Protein AF-A0A8C3LBH6-F1 (afdb_monomer)

Foldseek 3Di:
DQDDDCPDPLNLLQLQVLLLVLVVVVQKDWDWFWFFADLLQLKGDWPLQWDKDWDQWWDFDDAPPDPGTFTFQKKWWFWWAWPPDPPDTFIAIDRQLLLLLQFQEKEFEQPDPVCVVPAATATPPRHHYDYDDNPDPHGIYTQRLFWDPVSVVVCVVVVTDHDDQADSNQFGDPPSDPVRGRPHRRVSRVVSLVVRVVVVGTDDMDGHIDIFTARNPRRHTTTTGGDGFMWGACLVLLVVLLVCPVVLQAAEPPPVCNVVSNVCSNDDGITGWWILDPDANFQQKKFKFFAAPPDDGDGPVDIAHDSDPVRRLVVSCVVVVHPSNRIDIDGHSIHTDPLSSLLCCLQSSQRPVPPDPSNVPCPLHAEAEDAPSCCVSHQSSNQSSCCVVPVDGSYRYYYHFAAEDEQVRHGDDVVVVRDDDVVCLVVPPDDPDDDGDDDDDTPYHGYDDPVVSVVVVVLLVLLVVLLVLLDVLCDDPHDADDLLQQAADDPLLLQLLLLLLVLLVQLVVCVVVVNNVSNVVSLSCSSPPRRRPPSVVVCVVQSPDPDRDSSSSNSSLSSSLLSLLSCCVPCVVSSFVSNVVRDDDPPDDPTSVPDDRDHSVSSVSNNDDPDDDPDCSVVVPPDDDDDDDDDDDDDDDDDDDDDD

Radius of gyration: 35.05 Å; Cα contacts (8 Å, |Δi|>4): 1043; chains: 1; bounding box: 96×55×104 Å

Sequence (644 aa):
SRCAFTMDPGFSRAVTEAFVRLHRAGLVRRDRRLVNWSCALRSAVSDVEVEPRPLSGPTELRVPGCPHAVTFGVLVTFAYPVEGDDGLELPVATTRPETMLGDVAVAVHPMDPRYQVWGGRSLWGGRSLWGGCGSFLGGAVKVTPGHSHPDLALARAHGLPLLSVIGDDGTMCPPGGGWLQGVHRFVARDKVVTALSQRGLYRGTQDHAMTLPMCSRSGDVIEYLLKDQWFLQCQEMAQRAREAVVSGRLQLVPKFHEKNWKTWMDNVGDWCLSRQLWWGHRVPAYKVGVSPPGSDPPDTGLWVVARSEDEARDEAARLCRAPPRDIELQQDPDVLDTWFSSALFPFAALGWPEETPDLRRFYPTTLLETGSDLLFFWVARMVMLGQELTGHLPFSQVLLHSLVRDAAGRKMSKSLGNVVDPRDVISGASLQVGPTITNVALGDDIRLDVGAVLNQRHFCNKVWNAVKFVLASIGPHFIPRPPEETSPRSPMDRWVLSRLARAVGEFGRRMEALEVHGATAAAQHFWLRSFCDVYLEAIKPSLRRPDPDPATLQTLLSCAELGLRLLAPLSPFLAEELWHRLPRAPPAPPTLCLAPFPSAAMLVGATRGPVGLSGAVLAVSCLSFPTFSRPIGSARKWRRRWKP

Secondary structure (DSSP, 8-state):
-----TTSHHHHHHHHHHHHHHHHTT-EEEEEEEEEEETTTTEEE-GGGEEEEEESS-EEE--TT-SS-EEESEEEEEEEEBTT-TT-EEEEEES-GGGGGG--EEEE-TT-TTTGGGTT-EETTTEEEEE--TTSSSSEEEE-TTT-HHHHHHHHHHT------B-TTSBB-TTS-GGGTT-BHHHHHHHHHHHHHHTT-EEEEEE--EEEEEETTT-PBPEEEEEEEEEE--HHHHHHHHHHHHTTSSEEESTTHHHHHHHHHHH---EE-EE--SSSPBPSEEEEEE--TTSPPPEEEEEEE-SSHHHHHHHHHHHHTS-GGGEEEEE-S-EE-HHHHHHTHHHHTTTTTS--HHHHHH-SEEEEEEEGGGIIIIIHHHHHHHHHHHSS-SEEEEEEEPPEE-TTSPBP-TTTT-PPPHHHHHHT-------------BTB-EE--HHHHHHHHHHHHHHHHHHHHHHHHH-TT-----GGG----SHHHHHHHHHHHHHHHHHHHHHHTT-HHHHHHHHHHIIIIIIIIIIIHHHHHHHTSSS--HHHHHHHHHHHHHHHHHHTTTSHHHHHHHHHHS--PSSPPSSGGGSPPP-HHHHHHTT--SS--TTSTTGGGG--------PPPP----------

Solvent-accessible surface area (backbone atoms only — not comparable to full-atom values): 36381 Å² total; per-residue (Å²): 141,81,85,76,54,76,78,36,74,65,29,41,50,23,47,40,51,52,53,42,52,37,33,75,71,67,36,39,44,78,47,77,40,74,38,46,24,34,33,84,73,46,24,55,53,52,77,88,48,46,42,80,44,80,33,88,27,74,42,79,39,78,37,71,94,50,96,56,69,43,80,40,24,44,34,39,30,32,45,43,46,38,62,95,42,96,88,47,65,49,63,30,60,38,76,55,66,47,50,57,55,25,43,53,30,36,43,25,32,56,84,39,78,90,55,62,89,47,68,80,42,44,28,65,89,79,18,43,41,42,67,64,49,85,85,61,85,84,57,42,37,76,27,27,28,22,59,35,72,70,31,30,53,52,24,65,77,69,73,48,75,79,38,47,28,64,43,64,71,36,20,24,29,77,77,36,49,82,94,40,53,72,34,44,43,73,62,35,27,58,51,45,53,51,54,30,48,76,68,70,30,50,72,52,71,42,79,28,64,43,69,46,49,26,30,72,85,75,59,26,67,52,39,42,39,69,39,79,42,38,30,34,64,34,53,72,40,27,49,54,47,41,49,32,42,76,73,58,61,28,40,55,38,60,65,75,51,52,60,59,50,44,58,47,38,77,65,53,60,66,42,69,37,46,24,60,46,92,78,58,55,61,43,53,33,26,40,40,22,59,32,62,84,94,52,89,48,55,78,69,84,46,74,37,69,30,89,43,69,67,58,29,36,55,52,47,16,64,75,69,74,44,60,55,78,27,51,42,75,46,62,46,83,35,10,36,36,68,53,62,53,60,20,42,42,76,44,26,72,36,40,27,82,51,90,33,73,54,28,71,72,53,49,62,37,62,71,45,78,46,51,57,84,40,46,71,64,38,53,48,41,21,37,27,48,25,34,71,78,70,73,37,58,42,40,40,31,35,42,46,40,67,52,66,18,30,72,88,67,44,79,50,34,79,90,76,67,53,60,78,61,70,63,44,67,73,76,62,61,87,77,90,74,83,90,89,72,84,90,74,63,95,91,48,64,41,54,61,44,69,66,62,54,52,50,52,51,52,50,53,52,50,54,53,52,50,52,53,50,47,55,68,69,53,48,93,84,58,82,52,66,53,61,59,74,33,60,53,77,48,73,68,46,47,48,49,52,52,49,46,30,50,25,42,46,48,22,50,55,22,50,77,68,68,35,58,68,57,18,50,51,29,48,50,45,35,53,48,59,45,42,51,68,40,45,53,60,67,46,46,70,56,62,72,41,98,78,48,60,65,41,56,46,47,41,51,49,33,52,51,52,49,50,30,51,65,35,28,91,79,41,45,70,65,23,41,59,56,52,72,71,49,83,72,32,84,90,63,65,97,45,65,92,70,45,81,72,67,49,40,67,53,48,50,58,24,69,60,63,102,65,93,66,98,68,54,88,75,62,70,80,73,74,84,74,83,84,84,87,74,91,80,78,87,88,86,85,90,82,88,85,85,80,136

Mean predicted aligned error: 10.39 Å

Structure (mmCIF, N/CA/C/O backbone):
data_AF-A0A8C3LBH6-F1
#
_entry.id   AF-A0A8C3LBH6-F1
#
loop_
_atom_site.group_PDB
_atom_site.id
_atom_site.type_symbol
_atom_site.label_atom_id
_atom_site.label_alt_id
_atom_site.label_comp_id
_atom_site.label_asym_id
_atom_site.label_entity_id
_atom_site.label_seq_id
_atom_site.pdbx_PDB_ins_code
_atom_site.Cartn_x
_atom_site.Cartn_y
_atom_site.Cartn_z
_atom_site.occupancy
_atom_site.B_iso_or_equiv
_atom_site.auth_seq_id
_atom_site.auth_comp_id
_atom_site.auth_asym_id
_atom_site.auth_atom_id
_atom_site.pdbx_PDB_model_num
ATOM 1 N N . SER A 1 1 ? -1.683 12.209 -20.463 1.00 83.25 1 SER A N 1
ATOM 2 C CA . SER A 1 1 ? -3.129 12.316 -20.754 1.00 83.25 1 SER A CA 1
ATOM 3 C C . SER A 1 1 ? -4.005 11.495 -19.811 1.00 83.25 1 SER A C 1
ATOM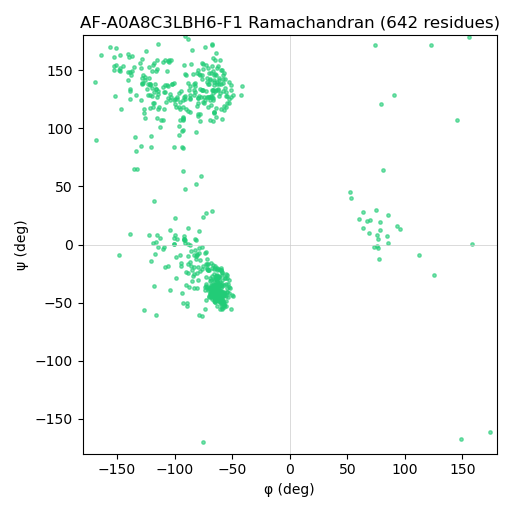 5 O O . SER A 1 1 ? -5.162 11.851 -19.681 1.00 83.25 1 SER A O 1
ATOM 7 N N . ARG A 1 2 ? -3.501 10.434 -19.153 1.00 88.25 2 ARG A N 1
ATOM 8 C CA . ARG A 1 2 ? -4.292 9.533 -18.285 1.00 88.25 2 ARG A CA 1
ATOM 9 C C . ARG A 1 2 ? -3.823 9.528 -16.823 1.00 88.25 2 ARG A C 1
ATOM 11 O O . ARG A 1 2 ? -3.730 8.478 -16.202 1.00 88.25 2 ARG A O 1
ATOM 18 N N . CYS A 1 3 ? -3.416 10.690 -16.312 1.00 92.38 3 CYS A N 1
ATOM 19 C CA . CYS A 1 3 ? -3.142 10.808 -14.880 1.00 92.38 3 CYS A CA 1
ATOM 20 C C . CYS A 1 3 ? -4.461 10.581 -14.138 1.00 92.38 3 CYS A C 1
ATOM 22 O O . CYS A 1 3 ? -5.468 11.155 -14.547 1.00 92.38 3 CYS A O 1
ATOM 24 N N . ALA A 1 4 ? -4.447 9.744 -13.107 1.00 92.44 4 ALA A N 1
ATOM 25 C CA . ALA A 1 4 ? -5.621 9.443 -12.307 1.00 92.44 4 ALA A CA 1
ATOM 26 C C . ALA A 1 4 ? -5.347 9.816 -10.855 1.00 92.44 4 ALA A C 1
ATOM 28 O O . ALA A 1 4 ? -4.281 9.512 -10.312 1.00 92.44 4 ALA A O 1
ATOM 29 N N . PHE A 1 5 ? -6.330 10.441 -10.229 1.00 96.06 5 PHE A N 1
ATOM 30 C CA . PHE A 1 5 ? -6.351 10.715 -8.809 1.00 96.06 5 PHE A CA 1
ATOM 31 C C . PHE A 1 5 ? -7.531 9.972 -8.176 1.00 96.06 5 PHE A C 1
ATOM 33 O O . PHE A 1 5 ? -8.625 9.903 -8.731 1.00 96.06 5 PHE A O 1
ATOM 40 N N . THR A 1 6 ? -7.312 9.368 -7.007 1.00 95.31 6 THR A N 1
ATOM 41 C CA . THR A 1 6 ? -8.292 8.462 -6.386 1.00 95.31 6 THR A CA 1
ATOM 42 C C . THR A 1 6 ? -9.608 9.148 -6.026 1.00 95.31 6 THR A C 1
ATOM 44 O O . THR A 1 6 ? -10.619 8.466 -5.886 1.00 95.31 6 THR A O 1
ATOM 47 N N . MET A 1 7 ? -9.631 10.478 -5.901 1.00 95.38 7 MET A N 1
ATOM 48 C CA . MET A 1 7 ? -10.856 11.251 -5.667 1.00 95.38 7 MET A CA 1
ATOM 49 C C . MET A 1 7 ? -11.362 11.991 -6.911 1.00 95.38 7 MET A C 1
ATOM 51 O O . MET A 1 7 ? -12.262 12.821 -6.800 1.00 95.38 7 MET A O 1
ATOM 55 N N . ASP A 1 8 ? -10.847 11.682 -8.105 1.00 95.19 8 ASP A N 1
ATOM 56 C CA . ASP A 1 8 ? -11.474 12.144 -9.344 1.00 95.19 8 ASP A CA 1
ATOM 57 C C . ASP A 1 8 ? -12.926 11.634 -9.414 1.00 95.19 8 ASP A C 1
ATOM 59 O O . ASP A 1 8 ? -13.220 10.550 -8.896 1.00 95.19 8 ASP A O 1
ATOM 63 N N . PRO A 1 9 ? -13.855 12.353 -10.074 1.00 94.94 9 PRO A N 1
ATOM 64 C CA . PRO A 1 9 ? -15.262 11.954 -10.117 1.00 94.94 9 PRO A CA 1
ATOM 65 C C . PRO A 1 9 ? -15.486 10.527 -10.632 1.00 94.94 9 PRO A C 1
ATOM 67 O O . PRO A 1 9 ? -16.301 9.798 -10.074 1.00 94.94 9 PRO A O 1
ATOM 70 N N . GLY A 1 10 ? -14.744 10.107 -11.664 1.00 93.88 10 GLY A N 1
ATOM 71 C CA . GLY A 1 10 ? -14.813 8.737 -12.188 1.00 93.88 10 GLY A CA 1
ATOM 72 C C . GLY A 1 10 ? -14.334 7.693 -11.180 1.00 93.88 10 GLY A C 1
ATOM 73 O O . GLY A 1 10 ? -15.040 6.730 -10.898 1.00 93.88 10 GLY A O 1
ATOM 74 N N . PHE A 1 11 ? -13.184 7.934 -10.552 1.00 96.94 11 PHE A N 1
ATOM 75 C CA . PHE A 1 11 ? -12.633 7.022 -9.554 1.00 96.94 11 PHE A CA 1
ATOM 76 C C . PHE A 1 11 ? -13.520 6.950 -8.298 1.00 96.94 11 PHE A C 1
ATOM 78 O O . PHE A 1 11 ? -13.748 5.877 -7.747 1.00 96.94 11 PHE A O 1
ATOM 85 N N . SER A 1 12 ? -14.101 8.070 -7.867 1.00 97.44 12 SER A N 1
ATOM 86 C CA . SER A 1 12 ? -15.012 8.114 -6.715 1.00 97.44 12 SER A CA 1
ATOM 87 C C . SER A 1 12 ? -16.307 7.328 -6.956 1.00 97.44 12 SER A C 1
ATOM 89 O O . SER A 1 12 ? -16.809 6.670 -6.039 1.00 97.44 12 SER A O 1
ATOM 91 N N . ARG A 1 13 ? -16.824 7.324 -8.196 1.00 97.31 13 ARG A N 1
ATOM 92 C CA . ARG A 1 13 ? -17.930 6.433 -8.586 1.00 97.31 13 ARG A CA 1
ATOM 93 C C . ARG A 1 13 ? -17.525 4.968 -8.490 1.00 97.31 13 ARG A C 1
ATOM 95 O O . ARG A 1 13 ? -18.302 4.173 -7.975 1.00 97.31 13 ARG A O 1
ATOM 102 N N . ALA A 1 14 ? -16.305 4.626 -8.898 1.00 98.25 14 ALA A N 1
ATOM 103 C CA . ALA A 1 14 ? -15.775 3.276 -8.748 1.00 98.25 14 ALA A CA 1
ATOM 104 C C . ALA A 1 14 ? -15.714 2.826 -7.285 1.00 98.25 14 ALA A C 1
ATOM 106 O O . ALA A 1 14 ? -16.171 1.737 -6.949 1.00 98.25 14 ALA A O 1
ATOM 107 N N . VAL A 1 15 ? -15.226 3.685 -6.391 1.00 98.62 15 VAL A N 1
ATOM 108 C CA . VAL A 1 15 ? -15.192 3.396 -4.948 1.00 98.62 15 VAL A CA 1
ATOM 109 C C . VAL A 1 15 ? -16.599 3.159 -4.395 1.00 98.62 15 VAL A C 1
ATOM 111 O O . VAL A 1 15 ? -16.824 2.187 -3.671 1.00 98.62 15 VAL A O 1
ATOM 114 N N . THR A 1 16 ? -17.552 4.009 -4.780 1.00 98.56 16 THR A N 1
ATOM 115 C CA . THR A 1 16 ? -18.962 3.877 -4.388 1.00 98.56 16 THR A CA 1
ATO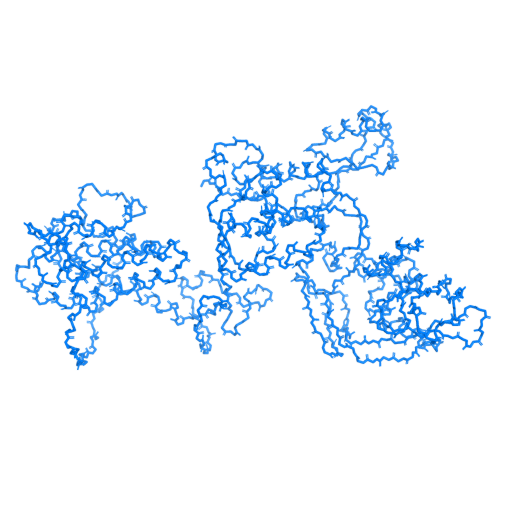M 116 C C . THR A 1 16 ? -19.557 2.563 -4.895 1.00 98.56 16 THR A C 1
ATOM 118 O O . THR A 1 16 ? -20.148 1.810 -4.122 1.00 98.56 16 THR A O 1
ATOM 121 N N . GLU A 1 17 ? -19.347 2.242 -6.174 1.00 98.56 17 GLU A N 1
ATOM 122 C CA . GLU A 1 17 ? -19.828 1.004 -6.788 1.00 98.56 17 GLU A CA 1
ATOM 123 C C . GLU A 1 17 ? -19.251 -0.234 -6.102 1.00 98.56 17 GLU A C 1
ATOM 125 O O . GLU A 1 17 ? -19.989 -1.173 -5.804 1.00 98.56 17 GLU A O 1
ATOM 130 N N . ALA A 1 18 ? -17.945 -0.236 -5.824 1.00 98.75 18 ALA A N 1
ATOM 131 C CA . ALA A 1 18 ? -17.278 -1.329 -5.132 1.00 98.75 18 ALA A CA 1
ATOM 132 C C . ALA A 1 18 ? -17.906 -1.573 -3.758 1.00 98.75 18 ALA A C 1
ATOM 134 O O . ALA A 1 18 ? -18.276 -2.704 -3.448 1.00 98.75 18 ALA A O 1
ATOM 135 N N . PHE A 1 19 ? -18.088 -0.519 -2.960 1.00 98.81 19 PHE A N 1
ATOM 136 C CA . PHE A 1 19 ? -18.695 -0.642 -1.637 1.00 98.81 19 PHE A CA 1
ATOM 137 C C . PHE A 1 19 ? -20.126 -1.194 -1.716 1.00 98.81 19 PHE A C 1
ATOM 139 O O . PHE A 1 19 ? -20.466 -2.136 -1.001 1.00 98.81 19 PHE A O 1
ATOM 146 N N . VAL A 1 20 ? -20.950 -0.665 -2.629 1.00 98.69 20 VAL A N 1
ATOM 147 C CA . VAL A 1 20 ? -22.338 -1.114 -2.823 1.00 98.69 20 VAL A CA 1
ATOM 148 C C . VAL A 1 20 ? -22.397 -2.581 -3.262 1.00 98.69 20 VAL A C 1
ATOM 150 O O . VAL A 1 20 ? -23.199 -3.344 -2.721 1.00 98.69 20 VAL A O 1
ATOM 153 N N . ARG A 1 21 ? -21.554 -3.009 -4.212 1.00 98.50 21 ARG A N 1
ATOM 154 C CA . ARG A 1 21 ? -21.503 -4.412 -4.665 1.00 98.50 21 ARG A CA 1
ATOM 155 C C . ARG A 1 21 ? -21.085 -5.356 -3.547 1.00 98.50 21 ARG A C 1
ATOM 157 O O . ARG A 1 21 ? -21.757 -6.360 -3.330 1.00 98.50 21 ARG A O 1
ATOM 164 N N . LEU A 1 22 ? -20.028 -5.014 -2.813 1.00 98.75 22 LEU A N 1
ATOM 165 C CA . LEU A 1 22 ? -19.533 -5.838 -1.710 1.00 98.75 22 LEU A CA 1
ATOM 166 C C . LEU A 1 22 ? -20.555 -5.930 -0.568 1.00 98.75 22 LEU A C 1
ATOM 168 O O . LEU A 1 22 ? -20.720 -6.996 0.020 1.00 98.75 22 LEU A O 1
ATOM 172 N N . HIS A 1 23 ? -21.286 -4.849 -0.279 1.00 98.44 23 HIS A N 1
ATOM 173 C CA . HIS A 1 23 ? -22.379 -4.872 0.695 1.00 98.44 23 HIS A CA 1
ATOM 174 C C . HIS A 1 23 ? -23.531 -5.776 0.237 1.00 98.44 23 HIS A C 1
ATOM 176 O O . HIS A 1 23 ? -24.000 -6.615 0.999 1.00 98.44 23 HIS A O 1
ATOM 182 N N . ARG A 1 24 ? -23.958 -5.667 -1.028 1.00 97.44 24 ARG A N 1
ATOM 183 C CA . ARG A 1 24 ? -25.011 -6.531 -1.597 1.00 97.44 24 ARG A CA 1
ATOM 184 C C . ARG A 1 24 ? -24.619 -8.009 -1.632 1.00 97.44 24 ARG A C 1
ATOM 186 O O . ARG A 1 24 ? -25.491 -8.859 -1.502 1.00 97.44 24 ARG A O 1
ATOM 193 N N . ALA A 1 25 ? -23.329 -8.305 -1.771 1.00 97.44 25 ALA A N 1
ATOM 194 C CA . ALA A 1 25 ? -22.784 -9.657 -1.669 1.00 97.44 25 ALA A CA 1
ATOM 195 C C . ALA A 1 25 ? -22.669 -10.170 -0.216 1.00 97.44 25 ALA A C 1
ATOM 197 O O . ALA A 1 25 ? -22.246 -11.301 -0.003 1.00 97.44 25 ALA A O 1
ATOM 198 N N . GLY A 1 26 ? -23.014 -9.355 0.790 1.00 97.31 26 GLY A N 1
ATOM 199 C CA . GLY A 1 26 ? -22.895 -9.704 2.210 1.00 97.31 26 GLY A CA 1
ATOM 200 C C . GLY A 1 26 ? -21.464 -9.661 2.759 1.00 97.31 26 GLY A C 1
ATOM 201 O O . GLY A 1 26 ? -21.240 -10.063 3.897 1.00 97.31 26 GLY A O 1
ATOM 202 N N . LEU A 1 27 ? -20.496 -9.169 1.977 1.00 98.06 27 LEU A N 1
ATOM 203 C CA . LEU A 1 27 ? -19.081 -9.115 2.359 1.00 98.06 27 LEU A CA 1
ATOM 204 C C . LEU A 1 27 ? -18.742 -7.869 3.177 1.00 98.06 27 LEU A C 1
ATOM 206 O O . LEU A 1 27 ? -17.849 -7.920 4.022 1.00 98.06 27 LEU A O 1
ATOM 210 N N . VAL A 1 28 ? -19.435 -6.753 2.933 1.00 98.38 28 VAL A N 1
ATOM 211 C CA . VAL A 1 28 ? -19.329 -5.538 3.752 1.00 98.38 28 VAL A CA 1
ATOM 212 C C . VAL A 1 28 ? -20.494 -5.481 4.726 1.00 98.38 28 VAL A C 1
ATOM 214 O O . VAL A 1 28 ? -21.649 -5.515 4.312 1.00 98.38 28 VAL A O 1
ATOM 217 N N . ARG A 1 29 ? -20.188 -5.351 6.018 1.00 96.31 29 ARG A N 1
ATOM 218 C CA . ARG A 1 29 ? -21.182 -5.274 7.097 1.00 96.31 29 ARG A CA 1
ATOM 219 C C . ARG A 1 29 ? -20.812 -4.224 8.133 1.00 96.31 29 ARG A C 1
ATOM 221 O O . ARG A 1 29 ? -19.631 -4.008 8.405 1.00 96.31 29 ARG A O 1
ATOM 228 N N . ARG A 1 30 ? -21.827 -3.616 8.743 1.00 95.38 30 ARG A N 1
ATOM 229 C CA . ARG A 1 30 ? -21.663 -2.778 9.933 1.00 95.38 30 ARG A CA 1
ATOM 230 C C . ARG A 1 30 ? -21.720 -3.671 11.169 1.00 95.38 30 ARG A C 1
ATOM 232 O O . ARG A 1 30 ? -22.666 -4.436 11.321 1.00 95.38 30 ARG A O 1
ATOM 239 N N . ASP A 1 31 ? -20.710 -3.600 12.024 1.00 92.56 31 ASP A N 1
ATOM 240 C CA . ASP A 1 31 ? -20.650 -4.389 13.257 1.00 92.56 31 ASP A CA 1
ATOM 241 C C . ASP A 1 31 ? -19.977 -3.580 14.369 1.00 92.56 31 ASP A C 1
ATOM 243 O O . ASP A 1 31 ? -19.154 -2.698 14.110 1.00 92.56 31 ASP A O 1
ATOM 247 N N . ARG A 1 32 ? -20.313 -3.896 15.618 1.00 91.81 32 ARG A N 1
ATOM 248 C CA . ARG A 1 32 ? -19.709 -3.289 16.798 1.00 91.81 32 ARG A CA 1
ATOM 249 C C . ARG A 1 32 ? -18.536 -4.145 17.244 1.00 91.81 32 ARG A C 1
ATOM 251 O O . ARG A 1 32 ? -18.742 -5.234 17.775 1.00 91.81 32 ARG A O 1
ATOM 258 N N . ARG A 1 33 ? -17.295 -3.702 17.043 1.00 91.25 33 ARG A N 1
ATOM 259 C CA . ARG A 1 33 ? -16.084 -4.490 17.360 1.00 91.25 33 ARG A CA 1
ATOM 260 C C . ARG A 1 33 ? -15.017 -3.649 18.032 1.00 91.25 33 ARG A C 1
ATOM 262 O O . ARG A 1 33 ? -15.054 -2.425 17.962 1.00 91.25 33 ARG A O 1
ATOM 269 N N . LEU A 1 34 ? -14.067 -4.319 18.683 1.00 93.12 34 LEU A N 1
ATOM 270 C CA . LEU A 1 34 ? -12.822 -3.662 19.056 1.00 93.12 34 LEU A CA 1
ATOM 271 C C . LEU A 1 34 ? -12.052 -3.329 17.786 1.00 93.12 34 LEU A C 1
ATOM 273 O O . LEU A 1 34 ? -11.819 -4.204 16.950 1.00 93.12 34 LEU A O 1
ATOM 277 N N . VAL A 1 35 ? -11.690 -2.061 17.661 1.00 94.44 35 VAL A N 1
ATOM 278 C CA . VAL A 1 35 ? -10.819 -1.561 16.603 1.00 94.44 35 VAL A CA 1
ATOM 279 C C . VAL A 1 35 ? -9.526 -1.054 17.210 1.00 94.44 35 VAL A C 1
ATOM 281 O O . VAL A 1 35 ? -9.521 -0.559 18.339 1.00 94.44 35 VAL A O 1
ATOM 284 N N . ASN A 1 36 ? -8.445 -1.126 16.436 1.00 94.88 36 ASN A N 1
ATOM 285 C CA . ASN A 1 36 ? -7.234 -0.386 16.755 1.00 94.88 36 ASN A CA 1
ATOM 286 C C . ASN A 1 36 ? -7.556 1.100 16.631 1.00 94.88 36 ASN A C 1
ATOM 288 O O . ASN A 1 36 ? -7.852 1.588 15.542 1.00 94.88 36 ASN A O 1
ATOM 292 N N . TRP A 1 37 ? -7.518 1.817 17.740 1.00 96.38 37 TRP A N 1
ATOM 293 C CA . TRP A 1 37 ? -7.855 3.225 17.814 1.00 96.38 37 TRP A CA 1
ATOM 294 C C . TRP A 1 37 ? -6.624 4.040 18.190 1.00 96.38 37 TRP A C 1
ATOM 296 O O . TRP A 1 37 ? -5.972 3.777 19.201 1.00 96.38 37 TRP A O 1
ATOM 306 N N . SER A 1 38 ? -6.307 5.062 17.396 1.00 96.19 38 SER A N 1
ATOM 307 C CA . SER A 1 38 ? -5.331 6.068 17.811 1.00 96.19 38 SER A CA 1
ATOM 308 C C . SER A 1 38 ? -6.068 7.228 18.468 1.00 96.19 38 SER A C 1
ATOM 310 O O . SER A 1 38 ? -6.734 7.998 17.780 1.00 96.19 38 SER A O 1
ATOM 312 N N . CYS A 1 39 ? -5.914 7.384 19.785 1.00 95.62 39 CYS A N 1
ATOM 313 C CA . CYS A 1 39 ? -6.512 8.490 20.538 1.00 95.62 39 CYS A CA 1
ATOM 314 C C . CYS A 1 39 ? -5.984 9.850 20.062 1.00 95.62 39 CYS A C 1
ATOM 316 O O . CYS A 1 39 ? -6.743 10.810 19.958 1.00 95.62 39 CYS A O 1
ATOM 318 N N . ALA A 1 40 ? -4.701 9.913 19.689 1.00 94.50 40 ALA A N 1
ATOM 319 C CA . ALA A 1 40 ? -4.097 11.109 19.105 1.00 94.50 40 ALA A CA 1
ATOM 320 C C . ALA A 1 40 ? -4.729 11.528 17.762 1.00 94.50 40 ALA A C 1
ATOM 322 O O . ALA A 1 40 ? -4.892 12.719 17.508 1.00 94.50 40 ALA A O 1
ATOM 323 N N . LEU A 1 41 ? -5.080 10.565 16.899 1.00 93.56 41 LEU A N 1
ATOM 324 C CA . LEU A 1 41 ? -5.734 10.842 15.610 1.00 93.56 41 LEU A CA 1
ATOM 325 C C . LEU A 1 41 ? -7.262 10.894 15.709 1.00 93.56 41 LEU A C 1
ATOM 327 O O . LEU A 1 41 ? -7.903 11.384 14.786 1.00 93.56 41 LEU A O 1
ATOM 331 N N . ARG A 1 42 ? -7.831 10.362 16.798 1.00 95.12 42 ARG A N 1
ATOM 332 C CA . ARG A 1 42 ? -9.267 10.122 16.992 1.00 95.12 42 ARG A CA 1
ATOM 333 C C . ARG A 1 42 ? -9.888 9.328 15.842 1.00 95.12 42 ARG A C 1
ATOM 335 O O . ARG A 1 42 ? -10.950 9.682 15.346 1.00 95.12 42 ARG A O 1
ATOM 342 N N . SER A 1 43 ? -9.205 8.268 15.412 1.00 95.38 43 SER A N 1
ATOM 343 C CA . SER A 1 43 ? -9.661 7.410 14.317 1.00 95.38 43 SER A CA 1
ATOM 344 C C . SER A 1 43 ? -9.222 5.965 14.512 1.00 95.38 43 SER A C 1
ATOM 346 O O . SER A 1 43 ? -8.140 5.690 15.048 1.00 95.38 43 SER A O 1
ATOM 348 N N . ALA A 1 44 ? -10.034 5.050 13.983 1.00 94.00 44 ALA A N 1
ATOM 349 C CA . ALA A 1 44 ? -9.622 3.681 13.723 1.00 94.00 44 ALA A CA 1
ATOM 350 C C . ALA A 1 44 ? -8.411 3.647 12.771 1.00 94.00 44 ALA A C 1
ATOM 352 O O . ALA A 1 44 ? -8.293 4.483 11.868 1.00 94.00 44 ALA A O 1
ATOM 353 N N . VAL A 1 45 ? -7.529 2.669 12.969 1.00 91.44 45 VAL A N 1
ATOM 354 C CA . VAL A 1 45 ? -6.384 2.356 12.104 1.00 91.44 45 VAL A CA 1
ATOM 355 C C . VAL A 1 45 ? -6.393 0.868 11.758 1.00 91.44 45 VAL A C 1
ATOM 357 O O . VAL A 1 45 ? -6.921 0.043 12.502 1.00 91.44 45 VAL A O 1
ATOM 360 N N . SER A 1 46 ? -5.839 0.507 10.606 1.00 86.25 46 SER A N 1
ATOM 361 C CA . SER A 1 46 ? -5.764 -0.897 10.189 1.00 86.25 46 SER A CA 1
ATOM 362 C C . SER A 1 46 ? -4.716 -1.669 11.000 1.00 86.25 46 SER A C 1
ATOM 364 O O . SER A 1 46 ? -3.743 -1.072 11.453 1.00 86.25 46 SER A O 1
ATOM 366 N N . ASP A 1 47 ? -4.851 -2.994 11.134 1.00 84.50 47 ASP A N 1
ATOM 367 C CA . ASP A 1 47 ? -3.846 -3.856 11.795 1.00 84.50 47 ASP A CA 1
ATOM 368 C C . ASP A 1 47 ? -2.444 -3.659 11.209 1.00 84.50 47 ASP A C 1
ATOM 370 O O . ASP A 1 47 ? -1.445 -3.654 11.919 1.00 84.50 47 ASP A O 1
ATOM 374 N N . VAL A 1 48 ? -2.371 -3.437 9.895 1.00 79.25 48 VAL A N 1
ATOM 375 C CA . VAL A 1 48 ? -1.107 -3.213 9.185 1.00 79.25 48 VAL A CA 1
ATOM 376 C C . VAL A 1 48 ? -0.474 -1.850 9.499 1.00 79.25 48 VAL A C 1
ATOM 378 O O . VAL A 1 48 ? 0.710 -1.658 9.250 1.00 79.25 48 VAL A O 1
ATOM 381 N N . GLU A 1 49 ? -1.230 -0.899 10.055 1.00 83.25 49 GLU A N 1
ATOM 382 C CA . GLU A 1 49 ? -0.736 0.422 10.478 1.00 83.25 49 GLU A CA 1
ATOM 383 C C . GLU A 1 49 ? -0.260 0.441 11.941 1.00 83.25 49 GLU A C 1
ATOM 385 O O . GLU A 1 49 ? 0.154 1.497 12.441 1.00 83.25 49 GLU A O 1
ATOM 390 N N . VAL A 1 50 ? -0.315 -0.711 12.618 1.00 90.38 50 VAL A N 1
ATOM 391 C CA . VAL A 1 50 ? 0.139 -0.908 13.993 1.00 90.38 50 VAL A CA 1
ATOM 392 C C . VAL A 1 50 ? 1.538 -1.522 13.992 1.00 90.38 50 VAL A C 1
ATOM 394 O O . VAL A 1 50 ? 1.754 -2.635 13.518 1.00 90.38 50 VAL A O 1
ATOM 397 N N . GLU A 1 51 ? 2.504 -0.800 14.552 1.00 90.50 51 GLU A N 1
ATOM 398 C CA . GLU A 1 51 ? 3.891 -1.239 14.672 1.00 90.50 51 GLU A CA 1
ATOM 399 C C . GLU A 1 51 ? 4.141 -1.870 16.050 1.00 90.50 51 GLU A C 1
ATOM 401 O O . GLU A 1 51 ? 3.942 -1.212 17.076 1.00 90.50 51 GLU A O 1
ATOM 406 N N . PRO A 1 52 ? 4.599 -3.131 16.121 1.00 93.62 52 PRO A N 1
ATOM 407 C CA . PRO A 1 52 ? 4.932 -3.756 17.391 1.00 93.62 52 PRO A CA 1
ATOM 408 C C . PRO A 1 52 ? 6.250 -3.195 17.937 1.00 93.62 52 PRO A C 1
ATOM 410 O O . PRO A 1 52 ? 7.289 -3.246 17.278 1.00 93.62 52 PRO A O 1
ATOM 413 N N . ARG A 1 53 ? 6.231 -2.717 19.182 1.00 94.50 53 ARG A N 1
ATOM 414 C CA . ARG A 1 53 ? 7.423 -2.278 19.913 1.00 94.50 53 ARG A CA 1
ATOM 415 C C . ARG A 1 53 ? 7.710 -3.220 21.087 1.00 94.50 53 ARG A C 1
ATOM 417 O O . ARG A 1 53 ? 7.053 -3.092 22.123 1.00 94.50 53 ARG A O 1
ATOM 424 N N . PRO A 1 54 ? 8.668 -4.155 20.958 1.00 96.38 54 PRO A N 1
ATOM 425 C CA . PRO A 1 54 ? 9.048 -5.033 22.058 1.00 96.38 54 PRO A CA 1
ATOM 426 C C . PRO A 1 54 ? 9.789 -4.249 23.147 1.00 96.38 54 PRO A C 1
ATOM 428 O O . PRO A 1 54 ? 10.646 -3.414 22.856 1.00 96.38 54 PRO A O 1
ATOM 431 N N . LEU A 1 55 ? 9.465 -4.545 24.401 1.00 95.88 55 LEU A N 1
ATOM 432 C CA . LEU A 1 55 ? 10.089 -4.021 25.609 1.00 95.88 55 LEU A CA 1
ATOM 433 C C . LEU A 1 55 ? 10.584 -5.204 26.441 1.00 95.88 55 LEU A C 1
ATOM 435 O O . LEU A 1 55 ? 9.817 -6.123 26.725 1.00 95.88 55 LEU A O 1
ATOM 439 N N . SER A 1 56 ? 11.852 -5.182 26.848 1.00 95.69 56 SER A N 1
ATOM 440 C CA . SER A 1 56 ? 12.440 -6.226 27.700 1.00 95.69 56 SER A CA 1
ATOM 441 C C . SER A 1 56 ? 12.130 -6.045 29.189 1.00 95.69 56 SER A C 1
ATOM 443 O O . SER A 1 56 ? 12.365 -6.961 29.968 1.00 95.69 56 SER A O 1
ATOM 445 N N . GLY A 1 57 ? 11.618 -4.879 29.584 1.00 95.31 57 GLY A N 1
ATOM 446 C CA . GLY A 1 57 ? 11.319 -4.512 30.966 1.00 95.31 57 GLY A CA 1
ATOM 447 C C . GLY A 1 57 ? 10.879 -3.047 31.072 1.00 95.31 57 GLY A C 1
ATOM 448 O O . GLY A 1 57 ? 10.506 -2.455 30.046 1.00 95.31 57 GLY A O 1
ATOM 449 N N . PRO A 1 58 ? 10.943 -2.451 32.277 1.00 97.19 58 PRO A N 1
ATOM 450 C CA . PRO A 1 58 ? 10.499 -1.085 32.526 1.00 97.19 58 PRO A CA 1
ATOM 451 C C . PRO A 1 58 ? 11.131 -0.080 31.558 1.00 97.19 58 PRO A C 1
ATOM 453 O O . PRO A 1 58 ? 12.352 0.028 31.458 1.00 97.19 58 PRO A O 1
ATOM 456 N N . THR A 1 59 ? 10.299 0.641 30.809 1.00 97.19 59 THR A N 1
ATOM 457 C CA . THR A 1 59 ? 10.734 1.602 29.788 1.00 97.19 59 THR A CA 1
ATOM 458 C C . THR A 1 59 ? 9.874 2.859 29.839 1.00 97.19 59 THR A C 1
ATOM 460 O O . THR A 1 59 ? 8.654 2.785 29.697 1.00 97.19 59 THR A O 1
ATOM 463 N N . GLU A 1 60 ? 10.518 4.018 29.977 1.00 96.56 60 GLU A N 1
ATOM 464 C CA . GLU A 1 60 ? 9.875 5.335 29.933 1.00 96.56 60 GLU A CA 1
ATOM 465 C C . GLU A 1 60 ? 9.632 5.789 28.496 1.00 96.56 60 GLU A C 1
ATOM 467 O O . GLU A 1 60 ? 10.581 5.981 27.730 1.00 96.56 60 GLU A O 1
ATOM 472 N N . LEU A 1 61 ? 8.369 6.009 28.128 1.00 94.94 61 LEU A N 1
ATOM 473 C CA . LEU A 1 61 ? 7.990 6.477 26.796 1.00 94.94 61 LEU A CA 1
ATOM 474 C C . LEU A 1 61 ? 7.186 7.773 26.862 1.00 94.94 61 LEU A C 1
ATOM 476 O O . LEU A 1 61 ? 6.267 7.929 27.665 1.00 94.94 61 LEU A O 1
ATOM 480 N N . ARG A 1 62 ? 7.496 8.704 25.956 1.00 94.19 62 ARG A N 1
ATOM 481 C CA . ARG A 1 62 ? 6.640 9.863 25.693 1.00 94.19 62 ARG A CA 1
ATOM 482 C C . ARG A 1 62 ? 5.490 9.432 24.797 1.00 94.19 62 ARG A C 1
ATOM 484 O O . ARG A 1 62 ? 5.726 8.885 23.723 1.00 94.19 62 ARG A O 1
ATOM 491 N N . VAL A 1 63 ? 4.270 9.711 25.241 1.00 93.31 63 VAL A N 1
ATOM 492 C CA . VAL A 1 63 ? 3.046 9.420 24.494 1.00 93.31 63 VAL A CA 1
ATOM 493 C C . VAL A 1 63 ? 2.345 10.738 24.157 1.00 93.31 63 VAL A C 1
ATOM 495 O O . VAL A 1 63 ? 2.245 11.592 25.045 1.00 93.31 63 VAL A O 1
ATOM 498 N N . PRO A 1 64 ? 1.878 10.946 22.910 1.00 92.12 64 PRO A N 1
ATOM 499 C CA . PRO A 1 64 ? 1.127 12.141 22.539 1.00 92.12 64 PRO A CA 1
ATOM 500 C C . PRO A 1 64 ? -0.045 12.404 23.491 1.00 92.12 64 PRO A C 1
ATOM 502 O O . PRO A 1 64 ? -0.748 11.482 23.887 1.00 92.12 64 PRO A O 1
ATOM 505 N N . GLY A 1 65 ? -0.238 13.665 23.880 1.00 88.56 65 GLY A N 1
ATOM 506 C CA . GLY A 1 65 ? -1.307 14.071 24.802 1.00 88.56 65 GLY A CA 1
ATOM 507 C C . GLY A 1 65 ? -1.045 13.779 26.286 1.00 88.56 65 GLY A C 1
ATOM 508 O O . GLY A 1 65 ? -1.728 14.347 27.137 1.00 88.56 65 GLY A O 1
ATOM 509 N N . CYS A 1 66 ? -0.032 12.976 26.630 1.00 92.50 66 CYS A N 1
ATOM 510 C CA . CYS A 1 66 ? 0.326 12.708 28.021 1.00 92.50 66 CYS A CA 1
ATOM 511 C C . CYS A 1 66 ? 1.296 13.779 28.566 1.00 92.50 66 CYS A C 1
ATOM 513 O O . CYS A 1 66 ? 2.337 14.026 27.948 1.00 92.50 66 CYS A O 1
ATOM 515 N N . PRO A 1 67 ? 1.020 14.404 29.730 1.00 91.81 67 PRO A N 1
ATOM 516 C CA . PRO A 1 67 ? 1.862 15.480 30.269 1.00 91.81 67 PRO A CA 1
ATOM 517 C C . PRO A 1 67 ? 3.258 15.008 30.717 1.00 91.81 67 PRO A C 1
ATOM 519 O O . PRO A 1 67 ? 4.224 15.774 30.678 1.00 91.81 67 PRO A O 1
ATOM 522 N N . HIS A 1 68 ? 3.400 13.740 31.104 1.00 92.50 68 HIS A N 1
ATOM 523 C CA . HIS A 1 68 ? 4.663 13.137 31.534 1.00 92.50 68 HIS A CA 1
ATOM 524 C C . HIS A 1 68 ? 5.002 11.885 30.717 1.00 92.50 68 HIS A C 1
ATOM 526 O O . HIS A 1 68 ? 4.176 11.373 29.956 1.00 92.50 68 HIS A O 1
ATOM 532 N N . ALA A 1 69 ? 6.251 11.426 30.836 1.00 94.75 69 ALA A N 1
ATOM 533 C CA . ALA A 1 69 ? 6.635 10.112 30.335 1.00 94.75 69 ALA A CA 1
ATOM 534 C C . ALA A 1 69 ? 5.892 9.026 31.127 1.00 94.75 69 ALA A C 1
ATOM 536 O O . ALA A 1 69 ? 5.547 9.228 32.292 1.00 94.75 69 ALA A O 1
ATOM 537 N N . VAL A 1 70 ? 5.568 7.930 30.451 1.00 96.00 70 VAL A N 1
ATOM 538 C CA . VAL A 1 70 ? 4.792 6.827 31.007 1.00 96.00 70 VAL A CA 1
ATOM 539 C C . VAL A 1 70 ? 5.685 5.601 31.062 1.00 96.00 70 VAL A C 1
ATOM 541 O O . VAL A 1 70 ? 6.265 5.210 30.042 1.00 96.00 70 VAL A O 1
ATOM 544 N N . THR A 1 71 ? 5.738 4.962 32.226 1.00 96.31 71 THR A N 1
ATOM 545 C CA . THR A 1 71 ? 6.404 3.675 32.393 1.00 96.31 71 THR A CA 1
ATOM 546 C C . THR A 1 71 ? 5.555 2.561 31.777 1.00 96.31 71 THR A C 1
ATOM 548 O O . THR A 1 71 ? 4.401 2.333 32.156 1.00 96.31 71 THR A O 1
ATOM 551 N N . PHE A 1 72 ? 6.137 1.837 30.827 1.00 97.19 72 PHE A N 1
ATOM 552 C CA . PHE A 1 72 ? 5.615 0.579 30.290 1.00 97.19 72 PHE A CA 1
ATOM 553 C C . PHE A 1 72 ? 6.559 -0.572 30.637 1.00 97.19 72 PHE A C 1
ATOM 555 O O . PHE A 1 72 ? 7.651 -0.337 31.141 1.00 97.19 72 PHE A O 1
ATOM 562 N N . GLY A 1 73 ? 6.165 -1.816 30.358 1.00 95.94 73 GLY A N 1
ATOM 563 C CA . GLY A 1 73 ? 6.986 -2.989 30.685 1.00 95.94 73 GLY A CA 1
ATOM 564 C C . GLY A 1 73 ? 6.978 -3.344 32.174 1.00 95.94 73 GLY A C 1
ATOM 565 O O . GLY A 1 73 ? 7.961 -3.860 32.703 1.00 95.94 73 GLY A O 1
ATOM 566 N N . VAL A 1 74 ? 5.871 -3.034 32.851 1.00 96.12 74 VAL A N 1
ATOM 567 C CA . VAL A 1 74 ? 5.627 -3.334 34.264 1.00 96.12 74 VAL A CA 1
ATOM 568 C C . VAL A 1 74 ? 4.295 -4.061 34.424 1.00 96.12 74 VAL A C 1
ATOM 570 O O . VAL A 1 74 ? 3.341 -3.788 33.692 1.00 96.12 74 VAL A O 1
ATOM 573 N N . LEU A 1 75 ? 4.226 -4.977 35.386 1.00 94.75 75 LEU A N 1
ATOM 574 C CA . LEU A 1 75 ? 3.012 -5.688 35.774 1.00 94.75 75 LEU A CA 1
ATOM 575 C C . LEU A 1 75 ? 2.636 -5.291 37.202 1.00 94.75 75 LEU A C 1
ATOM 577 O O . LEU A 1 75 ? 3.388 -5.542 38.142 1.00 94.75 75 LEU A O 1
ATOM 581 N N . VAL A 1 76 ? 1.475 -4.659 37.346 1.00 95.00 76 VAL A N 1
ATOM 582 C CA . VAL A 1 76 ? 0.916 -4.210 38.622 1.00 95.00 76 VAL A CA 1
ATOM 583 C C . VAL A 1 76 ? 0.012 -5.298 39.180 1.00 95.00 76 VAL A C 1
ATOM 585 O O . VAL A 1 76 ? -0.927 -5.718 38.503 1.00 95.00 76 VAL A O 1
ATOM 588 N N . THR A 1 77 ? 0.253 -5.706 40.423 1.00 94.75 77 THR A N 1
ATOM 589 C CA . THR A 1 77 ? -0.615 -6.637 41.148 1.00 94.75 77 THR A CA 1
ATOM 590 C C . THR A 1 77 ? -1.451 -5.871 42.165 1.00 94.75 77 THR A C 1
ATOM 592 O O . THR A 1 77 ? -0.926 -5.100 42.971 1.00 94.75 77 THR A O 1
ATOM 595 N N . PHE A 1 78 ? -2.761 -6.092 42.155 1.00 93.81 78 PHE A N 1
ATOM 596 C CA . PHE A 1 78 ? -3.692 -5.555 43.144 1.00 93.81 78 PHE A CA 1
ATOM 597 C C . PHE A 1 78 ? -4.741 -6.604 43.510 1.00 93.81 78 PHE A C 1
ATOM 599 O O . PHE A 1 78 ? -4.914 -7.580 42.786 1.00 93.81 78 PHE A O 1
ATOM 606 N N . ALA A 1 79 ? -5.418 -6.431 44.639 1.00 91.38 79 ALA A N 1
ATOM 607 C CA . ALA A 1 79 ? -6.376 -7.398 45.150 1.00 91.38 79 ALA A CA 1
ATOM 608 C C . ALA A 1 79 ? -7.823 -6.901 45.030 1.00 91.38 79 ALA A C 1
ATOM 610 O O . ALA A 1 79 ? -8.122 -5.741 45.323 1.00 91.38 79 ALA A O 1
ATOM 611 N N . TYR A 1 80 ? -8.719 -7.796 44.611 1.00 90.31 80 TYR A N 1
ATOM 612 C CA . TYR A 1 80 ? -10.165 -7.613 44.682 1.00 90.31 80 TYR A CA 1
ATOM 613 C C . TYR A 1 80 ? -10.703 -8.220 45.983 1.00 90.31 80 TYR A C 1
ATOM 615 O O . TYR A 1 80 ? -10.596 -9.436 46.151 1.00 90.31 80 TYR A O 1
ATOM 623 N N . PRO A 1 81 ? -11.306 -7.426 46.886 1.00 88.62 81 PRO A N 1
ATOM 624 C CA . PRO A 1 81 ? -12.006 -7.968 48.048 1.00 88.62 81 PRO A CA 1
ATOM 625 C C . PRO A 1 81 ? -13.185 -8.850 47.628 1.00 88.62 81 PRO A C 1
ATOM 627 O O . PRO A 1 81 ? -13.882 -8.531 46.658 1.00 88.62 81 PRO A O 1
ATOM 630 N N . VAL A 1 82 ? -13.423 -9.933 48.365 1.00 83.88 82 VAL A N 1
ATOM 631 C CA . VAL A 1 82 ? -14.613 -10.778 48.199 1.00 83.88 82 VAL A CA 1
ATOM 632 C C . VAL A 1 82 ? -15.784 -10.158 48.954 1.00 83.88 82 VAL A C 1
ATOM 634 O O . VAL A 1 82 ? -15.655 -9.777 50.114 1.00 83.88 82 VAL A O 1
ATOM 637 N N . GLU A 1 83 ? -16.941 -10.039 48.304 1.00 80.69 83 GLU A N 1
ATOM 638 C CA . GLU A 1 83 ? -18.134 -9.511 48.966 1.00 80.69 83 GLU A CA 1
ATOM 639 C C . GLU A 1 83 ? -18.651 -10.514 50.009 1.00 80.69 83 GLU A C 1
ATOM 641 O O . GLU A 1 83 ? -18.888 -11.682 49.702 1.00 80.69 83 GLU A O 1
ATOM 646 N N . GLY A 1 84 ? -18.838 -10.042 51.245 1.00 78.06 84 GLY A N 1
ATOM 647 C CA . GLY A 1 84 ? -19.375 -10.840 52.352 1.00 78.06 84 GLY A CA 1
ATOM 648 C C . GLY A 1 84 ? -18.357 -11.698 53.113 1.00 78.06 84 GLY A C 1
ATOM 649 O O . GLY A 1 84 ? -18.778 -12.477 53.964 1.00 78.06 84 GLY A O 1
ATOM 650 N N . ASP A 1 85 ? -17.054 -11.568 52.838 1.00 78.75 85 ASP A N 1
ATOM 651 C CA . ASP A 1 85 ? -15.987 -12.309 53.529 1.00 78.75 85 ASP A CA 1
ATOM 652 C C . ASP A 1 85 ? -14.833 -11.358 53.904 1.00 78.75 85 ASP A C 1
ATOM 654 O O . ASP A 1 85 ? -13.942 -11.065 53.099 1.00 78.75 85 ASP A O 1
ATOM 658 N N . ASP A 1 86 ? -14.894 -10.818 55.126 1.00 70.88 86 ASP A N 1
ATOM 659 C CA . ASP A 1 86 ? -13.934 -9.836 55.632 1.00 70.88 86 ASP A CA 1
ATOM 660 C C . ASP A 1 86 ? -12.540 -10.466 55.788 1.00 70.88 86 ASP A C 1
ATOM 662 O O . ASP A 1 86 ? -12.268 -11.228 56.715 1.00 70.88 86 ASP A O 1
ATOM 666 N N . GLY A 1 87 ? -11.633 -10.109 54.876 1.00 73.50 87 GLY A N 1
ATOM 667 C CA . GLY A 1 87 ? -10.234 -10.549 54.874 1.00 73.50 87 GLY A CA 1
ATOM 668 C C . GLY A 1 87 ? -9.864 -11.480 53.721 1.00 73.50 87 GLY A C 1
ATOM 669 O O . GLY A 1 87 ? -8.675 -11.729 53.512 1.00 73.50 87 GLY A O 1
ATOM 670 N N . LEU A 1 88 ? -10.841 -11.951 52.937 1.00 81.81 88 LEU A N 1
ATOM 671 C CA . LEU A 1 88 ? -10.575 -12.741 51.742 1.00 81.81 88 LEU A CA 1
ATOM 672 C C . LEU A 1 88 ? -10.443 -11.840 50.506 1.00 81.81 88 LEU A C 1
ATOM 674 O O . LEU A 1 88 ? -11.320 -11.035 50.188 1.00 81.81 88 LEU A O 1
ATOM 678 N N . GLU A 1 89 ? -9.343 -11.999 49.773 1.00 86.19 89 GLU A N 1
ATOM 679 C CA . GLU A 1 89 ? -9.039 -11.177 48.606 1.00 86.19 89 GLU A CA 1
ATOM 680 C C . GLU A 1 89 ? -8.433 -11.980 47.456 1.00 86.19 89 GLU A C 1
ATOM 682 O O . GLU A 1 89 ? -7.708 -12.955 47.657 1.00 86.19 89 GLU A O 1
ATOM 687 N N . LEU A 1 90 ? -8.713 -11.538 46.233 1.00 85.94 90 LEU A N 1
ATOM 688 C CA . LEU A 1 90 ? -8.241 -12.169 45.012 1.00 85.94 90 LEU A CA 1
ATOM 689 C C . LEU A 1 90 ? -7.189 -11.289 44.317 1.00 85.94 90 LEU A C 1
ATOM 691 O O . LEU A 1 90 ? -7.558 -10.267 43.731 1.00 85.94 90 LEU A O 1
ATOM 695 N N . PRO A 1 91 ? -5.893 -11.654 44.345 1.00 88.69 91 PRO A N 1
ATOM 696 C CA . PRO A 1 91 ? -4.855 -10.899 43.652 1.00 88.69 91 PRO A CA 1
ATOM 697 C C . PRO A 1 91 ? -4.936 -11.103 42.134 1.00 88.69 91 PRO A C 1
ATOM 699 O O . PRO A 1 91 ? -4.991 -12.233 41.649 1.00 88.69 91 PRO A O 1
ATOM 702 N N . VAL A 1 92 ? -4.886 -10.000 41.391 1.00 90.19 92 VAL A N 1
ATOM 703 C CA . VAL A 1 92 ? -4.897 -9.938 39.926 1.00 90.19 92 VAL A CA 1
ATOM 704 C C . VAL A 1 92 ? -3.721 -9.090 39.452 1.00 90.19 92 VAL A C 1
ATOM 706 O O . VAL A 1 92 ? -3.437 -8.034 40.018 1.00 90.19 92 VAL A O 1
ATOM 709 N N . ALA A 1 93 ? -3.048 -9.545 38.395 1.00 91.00 93 ALA A N 1
ATOM 710 C CA . ALA A 1 93 ? -1.923 -8.842 37.786 1.00 91.00 93 ALA A CA 1
ATOM 711 C C . ALA A 1 93 ? -2.325 -8.219 36.438 1.00 91.00 93 ALA A C 1
ATOM 713 O O . ALA A 1 93 ? -3.006 -8.851 35.628 1.00 91.00 93 ALA A O 1
ATOM 714 N N . THR A 1 94 ? -1.901 -6.984 36.165 1.00 93.12 94 THR A N 1
ATOM 715 C CA . THR A 1 94 ? -2.176 -6.309 34.891 1.00 93.12 94 THR A CA 1
ATOM 716 C C . THR A 1 94 ? -1.129 -5.263 34.518 1.00 93.12 94 THR A C 1
ATOM 718 O O . THR A 1 94 ? -0.546 -4.604 35.371 1.00 93.12 94 THR A O 1
ATOM 721 N N . THR A 1 95 ? -0.922 -5.064 33.218 1.00 94.25 95 THR A N 1
ATOM 722 C CA . THR A 1 95 ? -0.120 -3.960 32.666 1.00 94.25 95 THR A CA 1
ATOM 723 C C . THR A 1 95 ? -0.931 -2.668 32.487 1.00 94.25 95 THR A C 1
ATOM 725 O O . THR A 1 95 ? -0.379 -1.638 32.103 1.00 94.25 95 THR A O 1
ATOM 728 N N . ARG A 1 96 ? -2.251 -2.710 32.729 1.00 95.19 96 ARG A N 1
ATOM 729 C CA . ARG A 1 96 ? -3.195 -1.613 32.457 1.00 95.19 96 ARG A CA 1
ATOM 730 C C . ARG A 1 96 ? -4.161 -1.381 33.628 1.00 95.19 96 ARG A C 1
ATOM 732 O O . ARG A 1 96 ? -5.366 -1.613 33.465 1.00 95.19 96 ARG A O 1
ATOM 739 N N . PRO A 1 97 ? -3.695 -0.963 34.818 1.00 95.12 97 PRO A N 1
ATOM 740 C CA . PRO A 1 97 ? -4.574 -0.811 35.976 1.00 95.12 97 PRO A CA 1
ATOM 741 C C . PRO A 1 97 ? -5.655 0.258 35.754 1.00 95.12 97 PRO A C 1
ATOM 743 O O . PRO A 1 97 ? -6.749 0.107 36.276 1.00 95.12 97 PRO A O 1
ATOM 746 N N . GLU A 1 98 ? -5.442 1.261 34.896 1.00 94.94 98 GLU A N 1
ATOM 747 C CA . GLU A 1 98 ? -6.473 2.240 34.516 1.00 94.94 98 GLU A CA 1
ATOM 748 C C . GLU A 1 98 ? -7.744 1.598 33.932 1.00 94.94 98 GLU A C 1
ATOM 750 O O . GLU A 1 98 ? -8.844 2.121 34.099 1.00 94.94 98 GLU A O 1
ATOM 755 N N . THR A 1 99 ? -7.612 0.433 33.292 1.00 95.06 99 THR A N 1
ATOM 756 C CA . THR A 1 99 ? -8.744 -0.279 32.682 1.00 95.06 99 THR A CA 1
ATOM 757 C C . THR A 1 99 ? -9.562 -1.092 33.687 1.00 95.06 99 THR A C 1
ATOM 759 O O . THR A 1 99 ? -10.655 -1.529 33.340 1.00 95.06 99 THR A O 1
ATOM 762 N N . MET A 1 100 ? -9.103 -1.235 34.942 1.00 92.75 100 MET A N 1
ATOM 763 C CA . MET A 1 100 ? -9.808 -2.017 35.974 1.00 92.75 100 MET A CA 1
ATOM 764 C C . MET A 1 100 ? -11.224 -1.496 36.279 1.00 92.75 100 MET A C 1
ATOM 766 O O . MET A 1 100 ? -12.096 -2.188 36.804 1.00 92.75 100 MET A O 1
ATOM 770 N N . LEU A 1 101 ? -11.462 -0.225 35.962 1.00 91.88 101 LEU A N 1
ATOM 771 C CA . LEU A 1 101 ? -12.738 0.448 36.179 1.00 91.88 101 LEU A CA 1
ATOM 772 C C . LEU A 1 101 ? -13.814 -0.033 35.194 1.00 91.88 101 LEU A C 1
ATOM 774 O O . LEU A 1 101 ? -14.994 0.188 35.439 1.00 91.88 101 LEU A O 1
ATOM 778 N N . GLY A 1 102 ? -13.410 -0.695 34.106 1.00 92.00 102 GLY A N 1
ATOM 779 C CA . GLY A 1 102 ? -14.296 -1.375 33.162 1.00 92.00 102 GLY A CA 1
ATOM 780 C C . GLY A 1 102 ? -14.380 -2.886 33.383 1.00 92.00 102 GLY A C 1
ATOM 781 O O . GLY A 1 102 ? -14.926 -3.583 32.528 1.00 92.00 102 GLY A O 1
ATOM 782 N N . ASP A 1 103 ? -13.803 -3.407 34.471 1.00 92.75 103 ASP A N 1
ATOM 783 C CA . ASP A 1 103 ? -13.820 -4.840 34.759 1.00 92.75 103 ASP A CA 1
ATOM 784 C C . ASP A 1 103 ? -15.231 -5.304 35.101 1.00 92.75 103 ASP A C 1
ATOM 786 O O . ASP A 1 103 ? -15.857 -4.760 36.012 1.00 92.75 103 ASP A O 1
ATOM 790 N N . VAL A 1 104 ? -15.686 -6.352 34.419 1.00 90.62 104 VAL A N 1
ATOM 791 C CA . VAL A 1 104 ? -17.003 -6.974 34.650 1.00 90.62 104 VAL A CA 1
ATOM 792 C C . VAL A 1 104 ? -16.901 -8.337 35.327 1.00 90.62 104 VAL A C 1
ATOM 794 O O . VAL A 1 104 ? -17.870 -8.823 35.905 1.00 90.62 104 VAL A O 1
ATOM 797 N N . ALA A 1 105 ? -15.724 -8.956 35.267 1.00 89.88 105 ALA A N 1
ATOM 798 C CA . ALA A 1 105 ? -15.449 -10.249 35.869 1.00 89.88 105 ALA A CA 1
ATOM 799 C C . ALA A 1 105 ? -13.949 -10.419 36.142 1.00 89.88 105 ALA A C 1
ATOM 801 O O . ALA A 1 105 ? -13.114 -9.648 35.659 1.00 89.88 105 ALA A O 1
ATOM 802 N N . VAL A 1 106 ? -13.613 -11.469 36.885 1.00 88.06 106 VAL A N 1
ATOM 803 C CA . VAL A 1 106 ? -12.250 -12.001 36.979 1.00 88.06 106 VAL A CA 1
ATOM 804 C C . VAL A 1 106 ? -12.275 -13.445 36.490 1.00 88.06 106 VAL A C 1
ATOM 806 O O . VAL A 1 106 ? -13.094 -14.241 36.945 1.00 88.06 106 VAL A O 1
ATOM 809 N N . ALA A 1 107 ? -11.399 -13.777 35.545 1.00 83.94 107 ALA A N 1
ATOM 810 C CA . ALA A 1 107 ? -11.249 -15.117 35.000 1.00 83.94 107 ALA A CA 1
ATOM 811 C C . ALA A 1 107 ? -10.114 -15.851 35.720 1.00 83.94 107 ALA A C 1
ATOM 813 O O . ALA A 1 107 ? -9.003 -15.331 35.834 1.00 83.94 107 ALA A O 1
ATOM 814 N N . VAL A 1 108 ? -10.382 -17.073 36.177 1.00 79.56 108 VAL A N 1
ATOM 815 C CA . VAL A 1 108 ? -9.380 -17.966 36.776 1.00 79.56 108 VAL A CA 1
ATOM 816 C C . VAL A 1 108 ? -9.260 -19.256 35.977 1.00 79.56 108 VAL A C 1
ATOM 818 O O . VAL A 1 108 ? -10.225 -19.737 35.363 1.00 79.56 108 VAL A O 1
ATOM 821 N N . HIS A 1 109 ? -8.060 -19.832 35.989 1.00 75.94 109 HIS A N 1
ATOM 822 C CA . HIS A 1 109 ? -7.824 -21.113 35.338 1.00 75.94 109 HIS A CA 1
ATOM 823 C C . HIS A 1 109 ? -8.585 -22.232 36.083 1.00 75.94 109 HIS A C 1
ATOM 825 O O . HIS A 1 109 ? -8.404 -22.386 37.291 1.00 75.94 109 HIS A O 1
ATOM 831 N N . PRO A 1 110 ? -9.413 -23.048 35.400 1.00 70.25 110 PRO A N 1
ATOM 832 C CA . PRO A 1 110 ? -10.317 -24.003 36.056 1.00 70.25 110 PRO A CA 1
ATOM 833 C C . PRO A 1 110 ? -9.587 -25.104 36.837 1.00 70.25 110 PRO A C 1
ATOM 835 O O . PRO A 1 110 ? -10.093 -25.618 37.832 1.00 70.25 110 PRO A O 1
ATOM 838 N N . MET A 1 111 ? -8.380 -25.463 36.400 1.00 71.12 111 MET A N 1
ATOM 839 C CA . MET A 1 111 ? -7.552 -26.469 37.072 1.00 71.12 111 MET A CA 1
ATOM 840 C C . MET A 1 111 ? -6.581 -25.885 38.104 1.00 71.12 111 MET A C 1
ATOM 842 O O . MET A 1 111 ? -5.759 -26.629 38.626 1.00 71.12 111 MET A O 1
ATOM 846 N N . ASP A 1 112 ? -6.618 -24.578 38.376 1.00 73.81 112 ASP A N 1
ATOM 847 C CA . ASP A 1 112 ? -5.739 -23.991 39.390 1.00 73.81 112 ASP A CA 1
ATOM 848 C C . ASP A 1 112 ? -6.318 -24.242 40.794 1.00 73.81 112 ASP A C 1
ATOM 850 O O . ASP A 1 112 ? -7.349 -23.655 41.144 1.00 73.81 112 ASP A O 1
ATOM 854 N N . PRO A 1 113 ? -5.682 -25.099 41.619 1.00 72.31 113 PRO A N 1
ATOM 855 C CA . PRO A 1 113 ? -6.229 -25.507 42.910 1.00 72.31 113 PRO A CA 1
ATOM 856 C C . PRO A 1 113 ? -6.388 -24.333 43.884 1.00 72.31 113 PRO A C 1
ATOM 858 O O . PRO A 1 113 ? -7.218 -24.405 44.787 1.00 72.31 113 PRO A O 1
ATOM 861 N N . ARG A 1 114 ? -5.661 -23.222 43.677 1.00 74.06 114 ARG A N 1
ATOM 862 C CA . ARG A 1 114 ? -5.780 -22.006 44.499 1.00 74.06 114 ARG A CA 1
ATOM 863 C C . ARG A 1 114 ? -7.162 -21.363 44.391 1.00 74.06 114 ARG A C 1
ATOM 865 O O . ARG A 1 114 ? -7.604 -20.738 45.351 1.00 74.06 114 ARG A O 1
ATOM 872 N N . TYR A 1 115 ? -7.837 -21.523 43.246 1.00 71.75 115 TYR A N 1
ATOM 873 C CA . TYR A 1 115 ? -9.076 -20.811 42.915 1.00 71.75 115 TYR A CA 1
ATOM 874 C C . TYR A 1 115 ? -10.316 -21.715 42.801 1.00 71.75 115 TYR A C 1
ATOM 876 O O . TYR A 1 115 ? -11.426 -21.212 42.640 1.00 71.75 115 TYR A O 1
ATOM 884 N N . GLN A 1 116 ? -10.169 -23.036 42.967 1.00 64.25 116 GLN A N 1
ATOM 885 C CA . GLN A 1 116 ? -11.292 -23.989 42.928 1.00 64.25 116 GLN A CA 1
ATOM 886 C C . GLN A 1 116 ? -12.334 -23.759 44.037 1.00 64.25 116 GLN A C 1
ATOM 888 O O . GLN A 1 116 ? -13.511 -24.046 43.846 1.00 64.25 116 GLN A O 1
ATOM 893 N N . VAL A 1 117 ? -11.922 -23.184 45.171 1.00 60.50 117 VAL A N 1
ATOM 894 C CA . VAL A 1 117 ? -12.786 -22.901 46.337 1.00 60.50 117 VAL A CA 1
ATOM 895 C C . VAL A 1 117 ? -13.657 -21.641 46.158 1.00 60.50 117 VAL A C 1
ATOM 897 O O . VAL A 1 117 ? -14.459 -21.300 47.025 1.00 60.50 117 VAL A O 1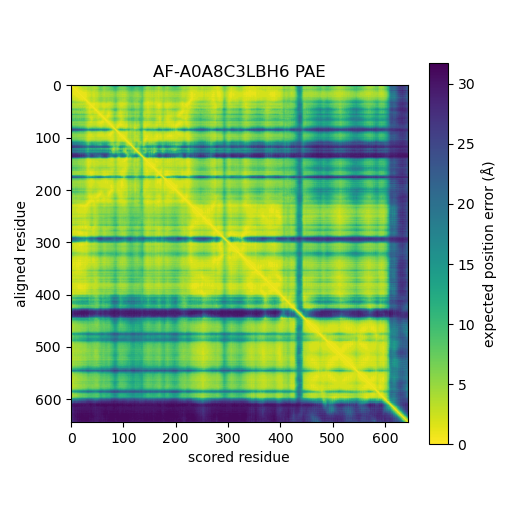
ATOM 900 N N . TRP A 1 118 ? -13.500 -20.921 45.043 1.00 63.44 118 TRP A N 1
ATOM 901 C CA . TRP A 1 118 ? -14.015 -19.559 44.886 1.00 63.44 118 TRP A CA 1
ATOM 902 C C . TRP A 1 118 ? -15.186 -19.438 43.894 1.00 63.44 118 TRP A C 1
ATOM 904 O O . TRP A 1 118 ? -15.751 -18.356 43.740 1.00 63.44 118 TRP A O 1
ATOM 914 N N . GLY A 1 119 ? -15.570 -20.528 43.219 1.00 59.97 119 GLY A N 1
ATOM 915 C CA . GLY A 1 119 ? -16.621 -20.519 42.195 1.00 59.97 119 GLY A CA 1
ATOM 916 C C . GLY A 1 119 ? -17.953 -19.943 42.697 1.00 59.97 119 GLY A C 1
ATOM 917 O O . GLY A 1 119 ? -18.467 -20.372 43.725 1.00 59.97 119 GLY A O 1
ATOM 918 N N . GLY A 1 120 ? -18.509 -18.971 41.963 1.00 62.19 120 GLY A N 1
ATOM 919 C CA . GLY A 1 120 ? -19.818 -18.367 42.247 1.00 62.19 120 GLY A CA 1
ATOM 920 C C . GLY A 1 120 ? -19.825 -17.212 43.256 1.00 62.19 120 GLY A C 1
ATOM 921 O O . GLY A 1 120 ? -20.895 -16.672 43.529 1.00 62.19 120 GLY A O 1
ATOM 922 N N . ARG A 1 121 ? -18.669 -16.806 43.801 1.00 71.44 121 ARG A N 1
ATOM 923 C CA . ARG A 1 121 ? -18.572 -15.644 44.700 1.00 71.44 121 ARG A CA 1
ATOM 924 C C . ARG A 1 121 ? -18.569 -14.317 43.926 1.00 71.44 121 ARG A C 1
ATOM 926 O O . ARG A 1 121 ? -18.017 -14.228 42.826 1.00 71.44 121 ARG A O 1
ATOM 933 N N . SER A 1 122 ? -19.147 -13.283 44.537 1.00 77.19 122 SER A N 1
ATOM 934 C CA . SER A 1 122 ? -19.081 -11.900 44.052 1.00 77.19 122 SER A CA 1
ATOM 935 C C . SER A 1 122 ? -17.849 -11.193 44.609 1.00 77.19 122 SER A C 1
ATOM 937 O O . SER A 1 122 ? -17.484 -11.355 45.773 1.00 77.19 122 SER A O 1
ATOM 939 N N . LEU A 1 123 ? -17.195 -10.411 43.761 1.00 80.19 123 LEU A N 1
ATOM 940 C CA . LEU A 1 123 ? -16.073 -9.549 44.106 1.00 80.19 123 LEU A CA 1
ATOM 941 C C . LEU A 1 123 ? -16.541 -8.097 44.157 1.00 80.19 123 LEU A C 1
ATOM 943 O O . LEU A 1 123 ? -17.509 -7.731 43.487 1.00 80.19 123 LEU A O 1
ATOM 947 N N . TRP A 1 124 ? -15.801 -7.272 44.902 1.00 74.62 124 TRP A N 1
ATOM 948 C CA . TRP A 1 124 ? -16.090 -5.853 45.094 1.00 74.62 124 TRP A CA 1
ATOM 949 C C . TRP A 1 124 ? -16.527 -5.163 43.799 1.00 74.62 124 TRP A C 1
ATOM 951 O O . TRP A 1 124 ? -15.834 -5.232 42.778 1.00 74.62 124 TRP A O 1
ATOM 961 N N . GLY A 1 125 ? -17.661 -4.462 43.865 1.00 69.44 125 GLY A N 1
ATOM 962 C CA . GLY A 1 125 ? -18.238 -3.741 42.732 1.00 69.44 125 GLY A CA 1
ATOM 963 C C . GLY A 1 125 ? -19.123 -4.618 41.846 1.00 69.44 125 GLY A C 1
ATOM 964 O O . GLY A 1 125 ? -19.253 -4.315 40.661 1.00 69.44 125 GLY A O 1
ATOM 965 N N . GLY A 1 126 ? -19.700 -5.694 42.397 1.00 63.00 126 GLY A N 1
ATOM 966 C CA . GLY A 1 126 ? -20.634 -6.576 41.690 1.00 63.00 126 GLY A CA 1
ATOM 967 C C . GLY A 1 126 ? -20.000 -7.425 40.584 1.00 63.00 126 GLY A C 1
ATOM 968 O O . GLY A 1 126 ? -20.696 -7.861 39.668 1.00 63.00 126 GLY A O 1
ATOM 969 N N . ARG A 1 127 ? -18.681 -7.643 40.630 1.00 76.00 127 ARG A N 1
ATOM 970 C CA . ARG A 1 127 ? -17.951 -8.407 39.608 1.00 76.00 127 ARG A CA 1
ATOM 971 C C . ARG A 1 127 ? -18.061 -9.896 39.897 1.00 76.00 127 ARG A C 1
ATOM 973 O O . ARG A 1 127 ? -17.816 -10.329 41.020 1.00 76.00 127 ARG A O 1
ATOM 980 N N . SER A 1 128 ? -18.373 -10.699 38.888 1.00 69.50 128 SER A N 1
ATOM 981 C CA . SER A 1 128 ? -18.446 -12.153 39.061 1.00 69.50 128 SER A CA 1
ATOM 982 C C . SER A 1 128 ? -17.065 -12.799 38.946 1.00 69.50 128 SER A C 1
ATOM 984 O O . SER A 1 128 ? -16.279 -12.457 38.057 1.00 69.50 128 SER A O 1
ATOM 986 N N . LEU A 1 129 ? -16.773 -13.768 39.814 1.00 67.31 129 LEU A N 1
ATOM 987 C CA . LEU A 1 129 ? -15.612 -14.637 39.655 1.00 67.31 129 LEU A CA 1
ATOM 988 C C . LEU A 1 129 ? -15.963 -15.836 38.771 1.00 67.31 129 LEU A C 1
ATOM 990 O O . LEU A 1 129 ? -16.903 -16.577 39.067 1.00 67.31 129 LEU A O 1
ATOM 994 N N . TRP A 1 130 ? -15.195 -16.044 37.701 1.00 65.12 130 TRP A N 1
ATOM 995 C CA . TRP A 1 130 ? -15.480 -17.077 36.711 1.00 65.12 130 TRP A CA 1
ATOM 996 C C . TRP A 1 130 ? -14.331 -18.078 36.569 1.00 65.12 130 TRP A C 1
ATOM 998 O O . TRP A 1 130 ? -13.220 -17.722 36.173 1.00 65.12 130 TRP A O 1
ATOM 1008 N N . GLY A 1 131 ? -14.609 -19.347 36.880 1.00 56.53 131 GLY A N 1
ATOM 1009 C CA . GLY A 1 131 ? -13.688 -20.462 36.671 1.00 56.53 131 GLY A CA 1
ATOM 1010 C C . GLY A 1 131 ? -13.993 -21.165 35.356 1.00 56.53 131 GLY A C 1
ATOM 1011 O O . GLY A 1 131 ? -15.089 -21.687 35.189 1.00 56.53 131 GLY A O 1
ATOM 1012 N N . GLY A 1 132 ? -13.041 -21.186 34.419 1.00 53.47 132 GLY A N 1
ATOM 1013 C CA . GLY A 1 132 ? -13.263 -21.896 33.152 1.00 53.47 132 GLY A CA 1
ATOM 1014 C C . GLY A 1 132 ? -12.404 -21.495 31.958 1.00 53.47 132 GLY A C 1
ATOM 1015 O O . GLY A 1 132 ? -12.558 -22.095 30.898 1.00 53.47 132 GLY A O 1
ATOM 1016 N N . CYS A 1 133 ? -11.487 -20.531 32.080 1.00 52.56 133 CYS A N 1
ATOM 1017 C CA . CYS A 1 133 ? -10.653 -20.145 30.942 1.00 52.56 133 CYS A CA 1
ATOM 1018 C C . CYS A 1 133 ? -9.295 -20.872 30.961 1.00 52.56 133 CYS A C 1
ATOM 1020 O O . CYS A 1 133 ? -8.434 -20.588 31.792 1.00 52.56 133 CYS A O 1
ATOM 1022 N N . GLY A 1 134 ? -9.116 -21.840 30.055 1.00 47.97 134 GLY A N 1
ATOM 1023 C CA . GLY A 1 134 ? -7.928 -22.706 29.967 1.00 47.97 134 GLY A CA 1
ATOM 1024 C C . GLY A 1 134 ? -6.720 -22.116 29.225 1.00 47.97 134 GLY A C 1
ATOM 1025 O O . GLY A 1 134 ? -5.749 -22.827 28.997 1.00 47.97 134 GLY A O 1
ATOM 1026 N N . SER A 1 135 ? -6.768 -20.847 28.802 1.00 46.31 135 SER A N 1
ATOM 1027 C CA . SER A 1 135 ? -5.739 -20.236 27.941 1.00 46.31 135 SER A CA 1
ATOM 1028 C C . SER A 1 135 ? -4.726 -19.345 28.668 1.00 46.31 135 SER A C 1
ATOM 1030 O O . SER A 1 135 ? -3.859 -18.766 28.017 1.00 46.31 135 SER A O 1
ATOM 1032 N N . PHE A 1 136 ? -4.829 -19.185 29.989 1.00 53.94 136 PHE A N 1
ATOM 1033 C CA . PHE A 1 136 ? -3.992 -18.242 30.735 1.00 53.94 136 PHE A CA 1
ATOM 1034 C C . PHE A 1 136 ? -2.819 -18.929 31.443 1.00 53.94 136 PHE A C 1
ATOM 1036 O O . PHE A 1 136 ? -2.974 -19.987 32.052 1.00 53.94 136 PHE A O 1
ATOM 1043 N N . LEU A 1 137 ? -1.646 -18.285 31.398 1.00 44.97 137 LEU A N 1
ATOM 1044 C CA . LEU A 1 137 ? -0.520 -18.572 32.293 1.00 44.97 137 LEU A CA 1
ATOM 1045 C C . LEU A 1 137 ? -1.041 -18.434 33.735 1.00 44.97 137 LEU A C 1
ATOM 1047 O O . LEU A 1 137 ? -1.561 -17.379 34.084 1.00 44.97 137 LEU A O 1
ATOM 1051 N N . GLY A 1 138 ? -0.991 -19.520 34.513 1.00 52.66 138 GLY A N 1
ATOM 1052 C CA . GLY A 1 138 ? -1.794 -19.727 35.728 1.00 52.66 138 GLY A CA 1
ATOM 1053 C C . GLY A 1 138 ? -1.955 -18.517 36.660 1.00 52.66 138 GLY A C 1
ATOM 1054 O O . GLY A 1 138 ? -0.995 -17.820 36.977 1.00 52.66 138 GLY A O 1
ATOM 1055 N N . GLY A 1 139 ? -3.178 -18.290 37.144 1.00 71.00 139 GLY A N 1
ATOM 1056 C CA . GLY A 1 139 ? -3.524 -17.136 37.976 1.00 71.00 139 GLY A CA 1
ATOM 1057 C C . GLY A 1 139 ? -4.970 -16.666 37.795 1.00 71.00 139 GLY A C 1
ATOM 1058 O O . GLY A 1 139 ? -5.789 -17.358 37.183 1.00 71.00 139 GLY A O 1
ATOM 1059 N N . ALA A 1 140 ? -5.251 -15.471 38.321 1.00 79.94 140 ALA A N 1
ATOM 1060 C CA . ALA A 1 140 ? -6.492 -14.723 38.135 1.00 79.94 140 ALA A CA 1
ATOM 1061 C C . ALA A 1 140 ? -6.244 -13.487 37.252 1.00 79.94 140 ALA A C 1
ATOM 1063 O O . ALA A 1 140 ? -5.301 -12.728 37.491 1.00 79.94 140 ALA A O 1
ATOM 1064 N N . VAL A 1 141 ? -7.083 -13.278 36.236 1.00 84.62 141 VAL A N 1
ATOM 1065 C CA . VAL A 1 141 ? -6.953 -12.199 35.245 1.00 84.62 141 VAL A CA 1
ATOM 1066 C C . VAL A 1 141 ? -8.233 -11.374 35.218 1.00 84.62 141 VAL A C 1
ATOM 1068 O O . VAL A 1 141 ? -9.334 -11.922 35.179 1.00 84.62 141 VAL A O 1
ATOM 1071 N N . LYS A 1 142 ? -8.109 -10.046 35.230 1.00 90.81 142 LYS A N 1
ATOM 1072 C CA . LYS A 1 142 ? -9.264 -9.159 35.060 1.00 90.81 142 LYS A CA 1
ATOM 1073 C C . LYS A 1 142 ? -9.872 -9.292 33.662 1.00 90.81 142 LYS A C 1
ATOM 1075 O O . LYS A 1 142 ? -9.137 -9.455 32.694 1.00 90.81 142 LYS A O 1
ATOM 1080 N N . VAL A 1 143 ? -11.192 -9.162 33.560 1.00 91.44 143 VAL A N 1
ATOM 1081 C CA . VAL A 1 143 ? -11.930 -9.199 32.291 1.00 91.44 143 VAL A CA 1
ATOM 1082 C C . VAL A 1 143 ? -12.495 -7.810 32.004 1.00 91.44 143 VAL A C 1
ATOM 1084 O O . VAL A 1 143 ? -13.463 -7.395 32.646 1.00 91.44 143 VAL A O 1
ATOM 1087 N N . THR A 1 144 ? -11.913 -7.112 31.024 1.00 93.31 144 THR A N 1
ATOM 1088 C CA . THR A 1 144 ? -12.301 -5.760 30.585 1.00 93.31 144 THR A CA 1
ATOM 1089 C C . THR A 1 144 ? -12.717 -5.749 29.103 1.00 93.31 144 THR A C 1
ATOM 1091 O O . THR A 1 144 ? -11.923 -5.408 28.217 1.00 93.31 144 THR A O 1
ATOM 1094 N N . PRO A 1 145 ? -13.979 -6.082 28.784 1.00 92.62 145 PRO A N 1
ATOM 1095 C CA . PRO A 1 145 ? -14.402 -6.371 27.410 1.00 92.62 145 PRO A CA 1
ATOM 1096 C C . PRO A 1 145 ? -14.271 -5.196 26.439 1.00 92.62 145 PRO A C 1
ATOM 1098 O O . PRO A 1 145 ? -14.061 -5.400 25.247 1.00 92.62 145 PRO A O 1
ATOM 1101 N N . GLY A 1 146 ? -14.381 -3.957 26.924 1.00 93.62 146 GLY A N 1
ATOM 1102 C CA . GLY A 1 146 ? -14.245 -2.766 26.086 1.00 93.62 146 GLY A CA 1
ATOM 1103 C C . GLY A 1 146 ? -12.820 -2.447 25.636 1.00 93.62 146 GLY A C 1
ATOM 1104 O O . GLY A 1 146 ? -12.673 -1.550 24.813 1.00 93.62 146 GLY A O 1
ATOM 1105 N N . HIS A 1 147 ? -11.797 -3.154 26.142 1.00 95.00 147 HIS A N 1
ATOM 1106 C CA . HIS A 1 147 ? -10.382 -2.794 25.949 1.00 95.00 147 HIS A CA 1
ATOM 1107 C C . HIS A 1 147 ? -9.436 -3.979 25.671 1.00 95.00 147 HIS A C 1
ATOM 1109 O O . HIS A 1 147 ? -8.214 -3.802 25.675 1.00 95.00 147 HIS A O 1
ATOM 1115 N N . SER A 1 148 ? -9.961 -5.188 25.447 1.00 92.94 148 SER A N 1
ATOM 1116 C CA . SER A 1 148 ? -9.163 -6.402 25.214 1.00 92.94 148 SER A CA 1
ATOM 1117 C C . SER A 1 148 ? -9.921 -7.401 24.335 1.00 92.94 148 SER A C 1
ATOM 1119 O O . SER A 1 148 ? -11.065 -7.748 24.626 1.00 92.94 148 SER A O 1
ATOM 1121 N N . HIS A 1 149 ? -9.289 -7.877 23.254 1.00 91.06 149 HIS A N 1
ATOM 1122 C CA . HIS A 1 149 ? -9.897 -8.845 22.329 1.00 91.06 149 HIS A CA 1
ATOM 1123 C C . HIS A 1 149 ? -10.254 -10.186 23.000 1.00 91.06 149 HIS A C 1
ATOM 1125 O O . HIS A 1 149 ? -11.398 -10.621 22.832 1.00 91.06 149 HIS A O 1
ATOM 1131 N N . PRO A 1 150 ? -9.355 -10.830 23.778 1.00 89.88 150 PRO A N 1
ATOM 1132 C CA . PRO A 1 150 ? -9.708 -12.020 24.555 1.00 89.88 150 PRO A CA 1
ATOM 1133 C C . PRO A 1 150 ? -10.878 -11.782 25.520 1.00 89.88 150 PRO A C 1
ATOM 1135 O O . PRO A 1 150 ? -11.796 -12.598 25.588 1.00 89.88 150 PRO A O 1
ATOM 1138 N N . ASP A 1 151 ? -10.888 -10.641 26.212 1.00 91.56 151 ASP A N 1
ATOM 1139 C CA . ASP A 1 151 ? -11.909 -10.318 27.214 1.00 91.56 151 ASP A CA 1
ATOM 1140 C C . ASP A 1 151 ? -13.268 -10.062 26.551 1.00 91.56 151 ASP A C 1
ATOM 1142 O O . ASP A 1 151 ? -14.299 -10.472 27.080 1.00 91.56 151 ASP A O 1
ATOM 1146 N N . LEU A 1 152 ? -13.286 -9.426 25.372 1.00 91.31 152 LEU A N 1
ATOM 1147 C CA . LEU A 1 152 ? -14.500 -9.245 24.576 1.00 91.31 152 LEU A CA 1
ATOM 1148 C C . LEU A 1 152 ? -15.066 -10.587 24.109 1.00 91.31 152 LEU A C 1
ATOM 1150 O O . LEU A 1 152 ? -16.279 -10.791 24.167 1.00 91.31 152 LEU A O 1
ATOM 1154 N N . ALA A 1 153 ? -14.209 -11.488 23.625 1.00 89.44 153 ALA A N 1
ATOM 1155 C CA . ALA A 1 153 ? -14.634 -12.813 23.187 1.00 89.44 153 ALA A CA 1
ATOM 1156 C C . ALA A 1 153 ? -15.252 -13.601 24.350 1.00 89.44 153 ALA A C 1
ATOM 1158 O O . ALA A 1 153 ? -16.347 -14.146 24.207 1.00 89.44 153 ALA A O 1
ATOM 1159 N N . LEU A 1 154 ? -14.599 -13.576 25.517 1.00 86.56 154 LEU A N 1
ATOM 1160 C CA . LEU A 1 154 ? -15.110 -14.178 26.746 1.00 86.56 154 LEU A CA 1
ATOM 1161 C C . LEU A 1 154 ? -16.450 -13.551 27.158 1.00 86.56 154 LEU A C 1
ATOM 1163 O O . LEU A 1 154 ? -17.422 -14.261 27.404 1.00 86.56 154 LEU A O 1
ATOM 1167 N N . ALA A 1 155 ? -16.543 -12.222 27.173 1.00 89.75 155 ALA A N 1
ATOM 1168 C CA . ALA A 1 155 ? -17.771 -11.529 27.539 1.00 89.75 155 ALA A CA 1
ATOM 1169 C C . ALA A 1 155 ? -18.940 -11.853 26.611 1.00 89.75 155 ALA A C 1
ATOM 1171 O O . ALA A 1 155 ? -20.042 -12.094 27.091 1.00 89.75 155 ALA A O 1
ATOM 1172 N N . ARG A 1 156 ? -18.707 -11.926 25.296 1.00 89.38 156 ARG A N 1
ATOM 1173 C CA . ARG A 1 156 ? -19.735 -12.331 24.327 1.00 89.38 156 ARG A CA 1
ATOM 1174 C C . ARG A 1 156 ? -20.190 -13.768 24.535 1.00 89.38 156 ARG A C 1
ATOM 1176 O O . ARG A 1 156 ? -21.389 -14.018 24.508 1.00 89.38 156 ARG A O 1
ATOM 1183 N N . ALA A 1 157 ? -19.253 -14.688 24.764 1.00 87.62 157 ALA A N 1
ATOM 1184 C CA . ALA A 1 157 ? -19.567 -16.094 25.001 1.00 87.62 157 ALA A CA 1
ATOM 1185 C C . ALA A 1 157 ? -20.431 -16.306 26.258 1.00 87.62 157 ALA A C 1
ATOM 1187 O O . ALA A 1 157 ? -21.205 -17.259 26.314 1.00 87.62 157 ALA A O 1
ATOM 1188 N N . HIS A 1 158 ? -20.327 -15.407 27.242 1.00 84.25 158 HIS A N 1
ATOM 1189 C CA . HIS A 1 158 ? -21.001 -15.526 28.538 1.00 84.25 158 HIS A CA 1
ATOM 1190 C C . HIS A 1 158 ? -22.051 -14.441 28.818 1.00 84.25 158 HIS A C 1
ATOM 1192 O O . HIS A 1 158 ? -22.563 -14.370 29.932 1.00 84.25 158 HIS A O 1
ATOM 1198 N N . GLY A 1 159 ? -22.386 -13.596 27.838 1.00 88.50 159 GLY A N 1
ATOM 1199 C CA . GLY A 1 159 ? -23.381 -12.530 28.003 1.00 88.50 159 GLY A CA 1
ATOM 1200 C C . GLY A 1 159 ? -23.002 -11.458 29.035 1.00 88.50 159 GLY A C 1
ATOM 1201 O O . GLY A 1 159 ? -23.888 -10.862 29.643 1.00 88.50 159 GLY A O 1
ATOM 1202 N N . LEU A 1 160 ? -21.705 -11.217 29.260 1.00 88.94 160 LEU A N 1
ATOM 1203 C CA . LEU A 1 160 ? -21.238 -10.192 30.197 1.00 88.94 160 LEU A CA 1
ATOM 1204 C C . LEU A 1 160 ? -21.395 -8.778 29.603 1.00 88.94 160 LEU A C 1
ATOM 1206 O O . LEU A 1 160 ? -21.288 -8.606 28.382 1.00 88.94 160 LEU A O 1
ATOM 1210 N N . PRO A 1 161 ? -21.592 -7.741 30.442 1.00 90.38 161 PRO A N 1
ATOM 1211 C CA . PRO A 1 161 ? -21.696 -6.362 29.975 1.00 90.38 161 PRO A CA 1
ATOM 1212 C C . PRO A 1 161 ? -20.455 -5.902 29.200 1.00 90.38 161 PRO A C 1
ATOM 1214 O O . PRO A 1 161 ? -19.319 -6.210 29.557 1.00 90.38 161 PRO A O 1
ATOM 1217 N N . LEU A 1 162 ? -20.665 -5.108 28.149 1.00 91.44 162 LEU A N 1
ATOM 1218 C CA . LEU A 1 162 ? -19.588 -4.555 27.325 1.00 91.44 162 LEU A CA 1
ATOM 1219 C C . LEU A 1 162 ? -19.315 -3.100 27.721 1.00 91.44 162 LEU A C 1
ATOM 1221 O O . LEU A 1 162 ? -19.857 -2.171 27.121 1.00 91.44 162 LEU A O 1
ATOM 1225 N N . LEU A 1 163 ? -18.498 -2.909 28.759 1.00 90.62 163 LEU A N 1
ATOM 1226 C CA . LEU A 1 163 ? -18.167 -1.587 29.298 1.00 90.62 163 LEU A CA 1
ATOM 1227 C C . LEU A 1 163 ? -16.864 -1.045 28.696 1.00 90.62 163 LEU A C 1
ATOM 1229 O O . LEU A 1 163 ? -15.852 -1.744 28.677 1.00 90.62 163 LEU A O 1
ATOM 1233 N N . SER A 1 164 ? -16.891 0.213 28.249 1.00 92.38 164 SER A N 1
ATOM 1234 C CA . SER A 1 164 ? -15.711 0.990 27.844 1.00 92.38 164 SER A CA 1
ATOM 1235 C C . SER A 1 164 ? -15.537 2.152 28.813 1.00 92.38 164 SER A C 1
ATOM 1237 O O . SER A 1 164 ? -16.508 2.843 29.106 1.00 92.38 164 SER A O 1
ATOM 1239 N N . VAL A 1 165 ? -14.319 2.361 29.309 1.00 94.75 165 VAL A N 1
ATOM 1240 C CA . VAL A 1 165 ? -13.984 3.411 30.291 1.00 94.75 165 VAL A CA 1
ATOM 1241 C C . VAL A 1 165 ? -12.972 4.424 29.767 1.00 94.75 165 VAL A C 1
ATOM 1243 O O . VAL A 1 165 ? -12.593 5.340 30.490 1.00 94.75 165 VAL A O 1
ATOM 1246 N N . ILE A 1 166 ? -12.538 4.271 28.517 1.00 95.56 166 ILE A N 1
ATOM 1247 C CA . ILE A 1 166 ? -11.673 5.213 27.805 1.00 95.56 166 ILE A CA 1
ATOM 1248 C C . ILE A 1 166 ? -12.444 5.729 26.589 1.00 95.56 166 ILE A C 1
ATOM 1250 O O . ILE A 1 166 ? -13.054 4.948 25.853 1.00 95.56 166 ILE A O 1
ATOM 1254 N N . GLY A 1 167 ? -12.445 7.048 26.418 1.00 94.19 167 GLY A N 1
ATOM 1255 C CA . GLY A 1 167 ? -13.056 7.746 25.297 1.00 94.19 167 GLY A CA 1
ATOM 1256 C C . GLY A 1 167 ? -12.114 7.918 24.106 1.00 94.19 167 GLY A C 1
ATOM 1257 O O . GLY A 1 167 ? -10.930 7.581 24.134 1.00 94.19 167 GLY A O 1
ATOM 1258 N N . ASP A 1 168 ? -12.663 8.498 23.047 1.00 94.75 168 ASP A N 1
ATOM 1259 C CA . ASP A 1 168 ? -12.031 8.649 21.732 1.00 94.75 168 ASP A CA 1
ATOM 1260 C C . ASP A 1 168 ? -10.753 9.487 21.763 1.00 94.75 168 ASP A C 1
ATOM 1262 O O . ASP A 1 168 ? -9.854 9.291 20.948 1.00 94.75 168 ASP A O 1
ATOM 1266 N N . ASP A 1 169 ? -10.660 10.410 22.715 1.00 94.69 169 ASP A N 1
ATOM 1267 C CA . ASP A 1 169 ? -9.513 11.285 22.933 1.00 94.69 169 ASP A CA 1
ATOM 1268 C C . ASP A 1 169 ? -8.492 10.721 23.932 1.00 94.69 169 ASP A C 1
ATOM 1270 O O . ASP A 1 169 ? -7.520 11.395 24.267 1.00 94.69 169 ASP A O 1
ATOM 1274 N N . GLY A 1 170 ? -8.691 9.486 24.403 1.00 95.06 170 GLY A N 1
ATOM 1275 C CA . GLY A 1 170 ? -7.809 8.835 25.367 1.00 95.06 170 GLY A CA 1
ATOM 1276 C C . GLY A 1 170 ? -8.006 9.304 26.808 1.00 95.06 170 GLY A C 1
ATOM 1277 O O . GLY A 1 170 ? -7.172 8.997 27.664 1.00 95.06 170 GLY A O 1
ATOM 1278 N N . THR A 1 171 ? -9.084 10.034 27.100 1.00 95.12 171 THR A N 1
ATOM 1279 C CA . THR A 1 171 ? -9.476 10.381 28.470 1.00 95.12 171 THR A CA 1
ATOM 1280 C C . THR A 1 171 ? -10.445 9.356 29.053 1.00 95.12 171 THR A C 1
ATOM 1282 O O . THR A 1 171 ? -11.144 8.653 28.323 1.00 95.12 171 THR A O 1
ATOM 1285 N N . MET A 1 172 ? -10.479 9.229 30.380 1.00 95.56 172 MET A N 1
ATOM 1286 C CA . MET A 1 172 ? -11.410 8.317 31.041 1.00 95.56 172 MET A CA 1
ATOM 1287 C C . MET A 1 172 ? -12.847 8.841 30.932 1.00 95.56 172 MET A C 1
ATOM 1289 O O . MET A 1 172 ? -13.109 10.029 31.151 1.00 95.56 172 MET A O 1
ATOM 1293 N N . CYS A 1 173 ? -13.789 7.945 30.653 1.00 91.38 173 CYS A N 1
ATOM 1294 C CA . CYS A 1 173 ? -15.212 8.238 30.515 1.00 91.38 173 CYS A CA 1
ATOM 1295 C C . CYS A 1 173 ? -16.076 7.307 31.396 1.00 91.38 173 CYS A C 1
ATOM 1297 O O . CYS A 1 173 ? -15.617 6.243 31.831 1.00 91.38 173 CYS A O 1
ATOM 1299 N N . PRO A 1 174 ? -17.330 7.691 31.710 1.00 84.94 174 PRO A N 1
ATOM 1300 C CA . PRO A 1 174 ? -18.264 6.808 32.405 1.00 84.94 174 PRO A CA 1
ATOM 1301 C C . PRO A 1 174 ? -18.466 5.476 31.653 1.00 84.94 174 PRO A C 1
ATOM 1303 O O . PRO A 1 174 ? -18.519 5.492 30.424 1.00 84.94 174 PRO A O 1
ATOM 1306 N N . PRO A 1 175 ? -18.605 4.336 32.363 1.00 76.88 175 PRO A N 1
ATOM 1307 C CA . PRO A 1 175 ? -18.883 4.210 33.801 1.00 76.88 175 PRO A CA 1
ATOM 1308 C C . PRO A 1 175 ? -17.651 4.197 34.733 1.00 76.88 175 PRO A C 1
ATOM 1310 O O . PRO A 1 175 ? -17.798 3.874 35.908 1.00 76.88 175 PRO A O 1
ATOM 1313 N N . GLY A 1 176 ? -16.451 4.577 34.273 1.00 63.78 176 GLY A N 1
ATOM 1314 C CA . GLY A 1 176 ? -15.170 4.411 34.983 1.00 63.78 176 GLY A CA 1
ATOM 1315 C C . GLY A 1 176 ? -14.923 5.234 36.265 1.00 63.78 176 GLY A C 1
ATOM 1316 O O . GLY A 1 176 ? -13.777 5.534 36.573 1.00 63.78 176 GLY A O 1
ATOM 1317 N N . GLY A 1 177 ? -15.954 5.610 37.027 1.00 65.88 177 GLY A N 1
ATOM 1318 C CA . GLY A 1 177 ? -15.841 6.406 38.254 1.00 65.88 177 GLY A CA 1
ATOM 1319 C C . GLY A 1 177 ? -15.653 7.906 37.985 1.00 65.88 177 GLY A C 1
ATOM 1320 O O . GLY A 1 177 ? -14.675 8.334 37.379 1.00 65.88 177 GLY A O 1
ATOM 1321 N N . GLY A 1 178 ? -16.578 8.734 38.486 1.00 78.69 178 GLY A N 1
ATOM 1322 C CA . GLY A 1 178 ? -16.634 10.172 38.168 1.00 78.69 178 GLY A CA 1
ATOM 1323 C C . GLY A 1 178 ? -15.374 10.976 38.522 1.00 78.69 178 GLY A C 1
ATOM 1324 O O . GLY A 1 178 ? -15.092 11.986 37.890 1.00 78.69 178 GLY A O 1
ATOM 1325 N N . TRP A 1 179 ? -14.563 10.504 39.474 1.00 90.00 179 TRP A N 1
ATOM 1326 C CA . TRP A 1 179 ? -13.338 11.183 39.920 1.00 90.00 179 TRP A CA 1
ATOM 1327 C C . TRP A 1 179 ? -12.179 11.139 38.903 1.00 90.00 179 TRP A C 1
ATOM 1329 O O . TRP A 1 179 ? -11.197 11.867 39.062 1.00 90.00 179 TRP A O 1
ATOM 1339 N N . LEU A 1 180 ? -12.282 10.301 37.865 1.00 92.62 180 LEU A N 1
ATOM 1340 C CA . LEU A 1 180 ? -11.322 10.238 36.759 1.00 92.62 180 LEU A CA 1
ATOM 1341 C C . LEU A 1 180 ? -11.872 10.788 35.445 1.00 92.62 180 LEU A C 1
ATOM 1343 O O . LEU A 1 180 ? -11.125 10.838 34.475 1.00 92.62 180 LEU A O 1
ATOM 1347 N N . GLN A 1 181 ? -13.131 11.222 35.390 1.00 93.56 181 GLN A N 1
ATOM 1348 C CA . GLN A 1 181 ? -13.735 11.702 34.151 1.00 93.56 181 GLN A CA 1
ATOM 1349 C C . GLN A 1 181 ? -12.900 12.830 33.518 1.00 93.56 181 GLN A C 1
ATOM 1351 O O . GLN A 1 181 ? -12.539 13.800 34.183 1.00 93.56 181 GLN A O 1
ATOM 1356 N N . GLY A 1 182 ? -12.567 12.682 32.233 1.00 92.62 182 GLY A N 1
ATOM 1357 C CA . GLY A 1 182 ? -11.741 13.637 31.485 1.00 92.62 182 GLY A CA 1
ATOM 1358 C C . GLY A 1 182 ? -10.239 13.579 31.802 1.00 92.62 182 GLY A C 1
ATOM 1359 O O . GLY A 1 182 ? -9.453 14.297 31.188 1.00 92.62 182 GLY A O 1
ATOM 1360 N N . VAL A 1 183 ? -9.798 12.718 32.724 1.00 94.94 183 VAL A N 1
ATOM 1361 C CA . VAL A 1 183 ? -8.372 12.512 33.008 1.00 94.94 183 VAL A CA 1
ATOM 1362 C C . VAL A 1 183 ? -7.764 11.625 31.925 1.00 94.94 183 VAL A C 1
ATOM 1364 O O . VAL A 1 183 ? -8.316 10.583 31.589 1.00 94.94 183 VAL A O 1
ATOM 1367 N N . HIS A 1 184 ? -6.599 12.003 31.400 1.00 95.94 184 HIS A N 1
ATOM 1368 C CA . HIS A 1 184 ? -5.860 11.198 30.423 1.00 95.94 184 HIS A CA 1
ATOM 1369 C C . HIS A 1 184 ? -5.562 9.784 30.960 1.00 95.94 184 HIS A C 1
ATOM 1371 O O . HIS A 1 184 ? -5.087 9.652 32.089 1.00 95.94 184 HIS A O 1
ATOM 1377 N N . ARG A 1 185 ? -5.769 8.728 30.161 1.00 95.56 185 ARG A N 1
ATOM 1378 C CA . ARG A 1 185 ? -5.697 7.312 30.592 1.00 95.56 185 ARG A CA 1
ATOM 1379 C C . ARG A 1 185 ? -4.413 6.920 31.336 1.00 95.56 185 ARG A C 1
ATOM 1381 O O . ARG A 1 185 ? -4.468 6.181 32.313 1.00 95.56 185 ARG A O 1
ATOM 1388 N N . PHE A 1 186 ? -3.255 7.452 30.939 1.00 96.56 186 PHE A N 1
ATOM 1389 C CA . PHE A 1 186 ? -1.988 7.158 31.629 1.00 96.56 186 PHE A CA 1
ATOM 1390 C C . PHE A 1 186 ? -1.778 7.986 32.901 1.00 96.56 186 PHE A C 1
ATOM 1392 O O . PHE A 1 186 ? -1.109 7.525 33.809 1.00 96.56 186 PHE A O 1
ATOM 1399 N N . VAL A 1 187 ? -2.406 9.157 33.023 1.00 96.12 187 VAL A N 1
ATOM 1400 C CA . VAL A 1 187 ? -2.464 9.878 34.307 1.00 96.12 187 VAL A CA 1
ATOM 1401 C C . VAL A 1 187 ? -3.447 9.169 35.245 1.00 96.12 187 VAL A C 1
ATOM 1403 O O . VAL A 1 187 ? -3.231 9.074 36.453 1.00 96.12 187 VAL A O 1
ATOM 1406 N N . ALA A 1 188 ? -4.538 8.636 34.688 1.00 95.75 188 ALA A N 1
ATOM 1407 C CA . ALA A 1 188 ? -5.491 7.817 35.419 1.00 95.75 188 ALA A CA 1
ATOM 1408 C C . ALA A 1 188 ? -4.843 6.530 35.949 1.00 95.75 188 ALA A C 1
ATOM 1410 O O . ALA A 1 188 ? -5.145 6.144 37.073 1.00 95.75 188 ALA A O 1
ATOM 1411 N N . ARG A 1 189 ? -3.907 5.921 35.208 1.00 95.88 189 ARG A N 1
ATOM 1412 C CA . ARG A 1 189 ? -3.095 4.777 35.663 1.00 95.88 189 ARG A CA 1
ATOM 1413 C C . ARG A 1 189 ? -2.444 5.048 37.018 1.00 95.88 189 ARG A C 1
ATOM 1415 O O . ARG A 1 189 ? -2.693 4.308 37.969 1.00 95.88 189 ARG A O 1
ATOM 1422 N N . ASP A 1 190 ? -1.692 6.137 37.130 1.00 94.88 190 ASP A N 1
ATOM 1423 C CA . ASP A 1 190 ? -0.966 6.489 38.357 1.00 94.88 190 ASP A CA 1
ATOM 1424 C C . ASP A 1 190 ? -1.923 6.811 39.510 1.00 94.88 190 ASP A C 1
ATOM 1426 O O . ASP A 1 190 ? -1.724 6.401 40.659 1.00 94.88 190 ASP A O 1
ATOM 1430 N N . LYS A 1 191 ? -3.021 7.504 39.194 1.00 95.75 191 LYS A N 1
ATOM 1431 C CA . LYS A 1 191 ? -4.084 7.810 40.153 1.00 95.75 191 LYS A CA 1
ATOM 1432 C C . LYS A 1 191 ? -4.782 6.554 40.673 1.00 95.75 191 LYS A C 1
ATOM 1434 O O . LYS A 1 191 ? -5.051 6.469 41.869 1.00 95.75 191 LYS A O 1
ATOM 1439 N N . VAL A 1 192 ? -5.066 5.581 39.808 1.00 95.19 192 VAL A N 1
ATOM 1440 C CA . VAL A 1 192 ? -5.667 4.296 40.192 1.00 95.19 192 VAL A CA 1
ATOM 1441 C C . VAL A 1 192 ? -4.721 3.527 41.105 1.00 95.19 192 VAL A C 1
ATOM 1443 O O . VAL A 1 192 ? -5.146 3.087 42.170 1.00 95.19 192 VAL A O 1
ATOM 1446 N N . VAL A 1 193 ? -3.436 3.430 40.755 1.00 95.94 193 VAL A N 1
ATOM 1447 C CA . VAL A 1 193 ? -2.431 2.767 41.603 1.00 95.94 193 VAL A CA 1
ATOM 1448 C C . VAL A 1 193 ? -2.323 3.453 42.967 1.00 95.94 193 VAL A C 1
ATOM 1450 O O . VAL A 1 193 ? -2.337 2.783 43.997 1.00 95.94 193 VAL A O 1
ATOM 1453 N N . THR A 1 194 ? -2.311 4.787 43.003 1.00 96.50 194 THR A N 1
ATOM 1454 C CA . THR A 1 194 ? -2.309 5.558 44.257 1.00 96.50 194 THR A CA 1
ATOM 1455 C C . THR A 1 194 ? -3.548 5.257 45.102 1.00 96.50 194 THR A C 1
ATOM 1457 O O . THR A 1 194 ? -3.441 5.002 46.301 1.00 96.50 194 THR A O 1
ATOM 1460 N N . ALA A 1 195 ? -4.727 5.230 44.479 1.00 95.00 195 ALA A N 1
ATOM 1461 C CA . ALA A 1 195 ? -5.985 4.951 45.160 1.00 95.00 195 ALA A CA 1
ATOM 1462 C C . ALA A 1 195 ? -6.084 3.496 45.659 1.00 95.00 195 ALA A C 1
ATOM 1464 O O . ALA A 1 195 ? -6.724 3.242 46.678 1.00 95.00 195 ALA A O 1
ATOM 1465 N N . LEU A 1 196 ? -5.457 2.538 44.969 1.00 95.06 196 LEU A N 1
ATOM 1466 C CA . LEU A 1 196 ? -5.324 1.153 45.431 1.00 95.06 196 LEU A CA 1
ATOM 1467 C C . LEU A 1 196 ? -4.385 1.054 46.636 1.00 95.06 196 LEU A C 1
ATOM 1469 O O . LEU A 1 196 ? -4.711 0.370 47.605 1.00 95.06 196 LEU A O 1
ATOM 1473 N N . SER A 1 197 ? -3.259 1.769 46.613 1.00 96.12 197 SER A N 1
ATOM 1474 C CA . SER A 1 197 ? -2.312 1.831 47.732 1.00 96.12 197 SER A CA 1
ATOM 1475 C C . SER A 1 197 ? -2.940 2.444 48.982 1.00 96.12 197 SER A C 1
ATOM 1477 O O . SER A 1 197 ? -2.823 1.877 50.063 1.00 96.12 197 SER A O 1
ATOM 1479 N N . GLN A 1 198 ? -3.683 3.546 48.837 1.00 96.25 198 GLN A N 1
ATOM 1480 C CA . GLN A 1 198 ? -4.404 4.190 49.945 1.00 96.25 198 GLN A CA 1
ATOM 1481 C C . GLN A 1 198 ? -5.476 3.289 50.571 1.00 96.25 198 GLN A C 1
ATOM 1483 O O . GLN A 1 198 ? -5.767 3.413 51.756 1.00 96.25 198 GLN A O 1
ATOM 1488 N N . ARG A 1 199 ? -6.051 2.371 49.785 1.00 93.25 199 ARG A N 1
ATOM 1489 C CA . ARG A 1 199 ? -7.019 1.369 50.255 1.00 93.25 199 ARG A CA 1
ATOM 1490 C C . ARG A 1 199 ? -6.371 0.074 50.750 1.00 93.25 199 ARG A C 1
ATOM 1492 O O . ARG A 1 199 ? -7.089 -0.847 51.112 1.00 93.25 199 ARG A O 1
ATOM 1499 N N . GLY A 1 200 ? -5.041 -0.032 50.726 1.00 94.94 200 GLY A N 1
ATOM 1500 C CA . GLY A 1 200 ? -4.337 -1.258 51.105 1.00 94.94 200 GLY A CA 1
ATOM 1501 C C . GLY A 1 200 ? -4.562 -2.434 50.146 1.00 94.94 200 GLY A C 1
ATOM 1502 O O . GLY A 1 200 ? -4.329 -3.575 50.531 1.00 94.94 200 GLY A O 1
ATOM 1503 N N . LEU A 1 201 ? -4.991 -2.189 48.902 1.00 94.50 201 LEU A N 1
ATOM 1504 C CA . LEU A 1 201 ? -5.278 -3.220 47.888 1.00 94.50 201 LEU A CA 1
ATOM 1505 C C . LEU A 1 201 ? -4.135 -3.429 46.885 1.00 94.50 201 LEU A C 1
ATOM 1507 O O . LEU A 1 201 ? -4.151 -4.380 46.111 1.00 94.50 201 LEU A O 1
ATOM 1511 N N . TYR A 1 202 ? -3.131 -2.556 46.878 1.00 96.00 202 TYR A N 1
ATOM 1512 C CA . TYR A 1 202 ? -1.950 -2.702 46.027 1.00 96.00 202 TYR A CA 1
ATOM 1513 C C . TYR A 1 202 ? -0.995 -3.776 46.579 1.00 96.00 202 TYR A C 1
ATOM 1515 O O . TYR A 1 202 ? -0.708 -3.804 47.776 1.00 96.00 202 TYR A O 1
ATOM 1523 N N . ARG A 1 203 ? -0.508 -4.681 45.722 1.00 95.06 203 ARG A N 1
ATOM 1524 C CA . ARG A 1 203 ? 0.342 -5.833 46.097 1.00 95.06 203 ARG A CA 1
ATOM 1525 C C . ARG A 1 203 ? 1.746 -5.783 45.492 1.00 95.06 203 ARG A C 1
ATOM 1527 O O . ARG A 1 203 ? 2.538 -6.688 45.729 1.00 95.06 203 ARG A O 1
ATOM 1534 N N . GLY A 1 204 ? 2.070 -4.728 44.750 1.00 95.12 204 GLY A N 1
ATOM 1535 C CA . GLY A 1 204 ? 3.399 -4.506 44.186 1.00 95.12 204 GLY A CA 1
ATOM 1536 C C . GLY A 1 204 ? 3.396 -4.361 42.668 1.00 95.12 204 GLY A C 1
ATOM 1537 O O . GLY A 1 204 ? 2.386 -4.568 41.996 1.00 95.12 204 GLY A O 1
ATOM 1538 N N . THR A 1 205 ? 4.561 -3.994 42.145 1.00 95.81 205 THR A N 1
ATOM 1539 C CA . THR A 1 205 ? 4.845 -3.890 40.713 1.00 95.81 205 THR A CA 1
ATOM 1540 C C . THR A 1 205 ? 6.110 -4.679 40.427 1.00 95.81 205 THR A C 1
ATOM 1542 O O . THR A 1 205 ? 7.060 -4.614 41.207 1.00 95.81 205 THR A O 1
ATOM 1545 N N . GLN A 1 206 ? 6.116 -5.414 39.322 1.00 95.56 206 GLN A N 1
ATOM 1546 C CA . GLN A 1 206 ? 7.261 -6.201 38.874 1.00 95.56 206 GLN A CA 1
ATOM 1547 C C . GLN A 1 206 ? 7.583 -5.929 37.405 1.00 95.56 206 GLN A C 1
ATOM 1549 O O . GLN A 1 206 ? 6.707 -5.542 36.626 1.00 95.56 206 GLN A O 1
ATOM 1554 N N . ASP A 1 207 ? 8.831 -6.177 37.027 1.00 96.94 207 ASP A N 1
ATOM 1555 C CA . ASP A 1 207 ? 9.299 -6.063 35.650 1.00 96.94 207 ASP A CA 1
ATOM 1556 C C . ASP A 1 207 ? 8.572 -7.065 34.751 1.00 96.94 207 ASP A C 1
ATOM 1558 O O . ASP A 1 207 ? 8.357 -8.226 35.112 1.00 96.94 207 ASP A O 1
ATOM 1562 N N . HIS A 1 208 ? 8.184 -6.619 33.559 1.00 94.19 208 HIS A N 1
ATOM 1563 C CA . HIS A 1 208 ? 7.447 -7.454 32.625 1.00 94.19 208 HIS A CA 1
ATOM 1564 C C . HIS A 1 208 ? 7.804 -7.131 31.177 1.00 94.19 208 HIS A C 1
ATOM 1566 O O . HIS A 1 208 ? 7.526 -6.043 30.673 1.00 94.19 208 HIS A O 1
ATOM 1572 N N . ALA A 1 209 ? 8.386 -8.106 30.481 1.00 94.81 209 ALA A N 1
ATOM 1573 C CA . ALA A 1 209 ? 8.592 -7.999 29.046 1.00 94.81 209 ALA A CA 1
ATOM 1574 C C . ALA A 1 209 ? 7.240 -8.009 28.316 1.00 94.81 209 ALA A C 1
ATOM 1576 O O . ALA A 1 209 ? 6.383 -8.848 28.587 1.00 94.81 209 ALA A O 1
ATOM 1577 N N . MET A 1 210 ? 7.046 -7.084 27.378 1.00 94.69 210 MET A N 1
ATOM 1578 C CA . MET A 1 210 ? 5.791 -6.942 26.637 1.00 94.69 210 MET A CA 1
ATOM 1579 C C . MET A 1 210 ? 6.025 -6.368 25.240 1.00 94.69 210 MET A C 1
ATOM 1581 O O . MET A 1 210 ? 7.101 -5.866 24.940 1.00 94.69 210 MET A O 1
ATOM 1585 N N . THR A 1 211 ? 5.005 -6.400 24.383 1.00 95.94 211 THR A N 1
ATOM 1586 C CA . THR A 1 211 ? 5.028 -5.709 23.085 1.00 95.94 211 THR A CA 1
ATOM 1587 C C . THR A 1 211 ? 3.924 -4.665 23.052 1.00 95.94 211 THR A C 1
ATOM 1589 O O . THR A 1 211 ? 2.756 -5.000 23.239 1.00 95.94 211 THR A O 1
ATOM 1592 N N . LEU A 1 212 ? 4.289 -3.401 22.836 1.00 95.19 212 LEU A N 1
ATOM 1593 C CA . LEU A 1 212 ? 3.324 -2.316 22.689 1.00 95.19 212 LEU A CA 1
ATOM 1594 C C . LEU A 1 212 ? 2.875 -2.181 21.231 1.00 95.19 212 LEU A C 1
ATOM 1596 O O . LEU A 1 212 ? 3.733 -2.126 20.349 1.00 95.19 212 LEU A O 1
ATOM 1600 N N . PRO A 1 213 ? 1.565 -2.074 20.967 1.00 95.94 213 PRO A N 1
ATOM 1601 C CA . PRO A 1 213 ? 1.062 -1.704 19.654 1.00 95.94 213 PRO A CA 1
ATOM 1602 C C . PRO A 1 213 ? 1.176 -0.184 19.476 1.00 95.94 213 PRO A C 1
ATOM 1604 O O . PRO A 1 213 ? 0.496 0.580 20.158 1.00 95.94 213 PRO A O 1
ATOM 1607 N N . MET A 1 214 ? 2.044 0.269 18.575 1.00 95.25 214 MET A N 1
ATOM 1608 C CA . MET A 1 214 ? 2.270 1.690 18.303 1.00 95.25 214 MET A CA 1
ATOM 1609 C C . MET A 1 214 ? 1.568 2.111 17.013 1.00 95.25 214 MET A C 1
ATOM 1611 O O . MET A 1 214 ? 1.635 1.417 16.003 1.00 95.25 214 MET A O 1
ATOM 1615 N N . CYS A 1 215 ? 0.931 3.277 16.999 1.00 93.62 215 CYS A N 1
ATOM 1616 C CA . CYS A 1 215 ? 0.444 3.868 15.760 1.00 93.62 215 CYS A CA 1
ATOM 1617 C C . CYS A 1 215 ? 1.629 4.356 14.917 1.00 93.62 215 CYS A C 1
ATOM 1619 O O . CYS A 1 215 ? 2.325 5.291 15.319 1.00 93.62 215 CYS A O 1
ATOM 1621 N N . SER A 1 216 ? 1.806 3.792 13.719 1.00 87.38 216 SER A N 1
ATOM 1622 C CA . SER A 1 216 ? 2.855 4.194 12.759 1.00 87.38 216 SER A CA 1
ATOM 1623 C C . SER A 1 216 ? 2.844 5.688 12.397 1.00 87.38 216 SER A C 1
ATOM 1625 O O . SER A 1 216 ? 3.871 6.249 12.015 1.00 87.38 216 SER A O 1
ATOM 1627 N N . ARG A 1 217 ? 1.686 6.355 12.506 1.00 86.81 217 ARG A N 1
ATOM 1628 C CA . ARG A 1 217 ? 1.512 7.764 12.118 1.00 86.81 217 ARG A CA 1
ATOM 1629 C C . ARG A 1 217 ? 1.721 8.737 13.275 1.00 86.81 217 ARG A C 1
ATOM 1631 O O . ARG A 1 217 ? 2.440 9.717 13.116 1.00 86.81 217 ARG A O 1
ATOM 1638 N N . SER A 1 218 ? 1.066 8.501 14.412 1.00 91.56 218 SER A N 1
ATOM 1639 C CA . SER A 1 218 ? 1.087 9.431 15.552 1.00 91.56 218 SER A CA 1
ATOM 1640 C C . SER A 1 218 ? 2.154 9.101 16.594 1.00 91.56 218 SER A C 1
ATOM 1642 O O . SER A 1 218 ? 2.485 9.961 17.406 1.00 91.56 218 SER A O 1
ATOM 1644 N N . GLY A 1 219 ? 2.681 7.872 16.601 1.00 91.19 219 GLY A N 1
ATOM 1645 C CA . GLY A 1 219 ? 3.550 7.379 17.670 1.00 91.19 219 GLY A CA 1
ATOM 1646 C C . GLY A 1 219 ? 2.827 7.161 19.006 1.00 91.19 219 GLY A C 1
ATOM 1647 O O . GLY A 1 219 ? 3.486 6.933 20.017 1.00 91.19 219 GLY A O 1
ATOM 1648 N N . ASP A 1 220 ? 1.493 7.241 19.033 1.00 95.00 220 ASP A N 1
ATOM 1649 C CA . ASP A 1 220 ? 0.667 6.915 20.199 1.00 95.00 220 ASP A CA 1
ATOM 1650 C C . ASP A 1 220 ? 0.558 5.395 20.396 1.00 95.00 220 ASP A C 1
ATOM 1652 O O . ASP A 1 220 ? 0.700 4.623 19.446 1.00 95.00 220 ASP A O 1
ATOM 1656 N N . VAL A 1 221 ? 0.288 4.962 21.626 1.00 96.50 221 VAL A N 1
ATOM 1657 C CA . VAL A 1 221 ? -0.036 3.562 21.922 1.00 96.50 221 VAL A CA 1
ATOM 1658 C C . VAL A 1 221 ? -1.482 3.310 21.498 1.00 96.50 221 VAL A C 1
ATOM 1660 O O . VAL A 1 221 ? -2.390 4.034 21.911 1.00 96.50 221 VAL A O 1
ATOM 1663 N N . ILE A 1 222 ? -1.709 2.284 20.683 1.00 96.94 222 ILE A N 1
ATOM 1664 C CA . ILE A 1 222 ? -3.047 1.916 20.214 1.00 96.94 222 ILE A CA 1
ATOM 1665 C C . ILE A 1 222 ? -3.944 1.571 21.403 1.00 96.94 222 ILE A C 1
ATOM 1667 O O . ILE A 1 222 ? -3.573 0.788 22.278 1.00 96.94 222 ILE A O 1
ATOM 1671 N N . GLU A 1 223 ? -5.133 2.169 21.423 1.00 96.50 223 GLU A N 1
ATOM 1672 C CA . GLU A 1 223 ? -6.235 1.733 22.271 1.00 96.50 223 GLU A CA 1
ATOM 1673 C C . GLU A 1 223 ? -7.095 0.717 21.532 1.00 96.50 223 GLU A C 1
ATOM 1675 O O . GLU A 1 223 ? -7.311 0.851 20.330 1.00 96.50 223 GLU A O 1
ATOM 1680 N N . TYR A 1 224 ? -7.660 -0.242 22.255 1.00 95.75 224 TYR A N 1
ATOM 1681 C CA . TYR A 1 224 ? -8.766 -1.026 21.723 1.00 95.75 224 TYR A CA 1
ATOM 1682 C C . TYR A 1 224 ? -10.062 -0.385 22.206 1.00 95.75 224 TYR A C 1
ATOM 1684 O O . TYR A 1 224 ? -10.304 -0.324 23.412 1.00 95.75 224 TYR A O 1
ATOM 1692 N N . LEU A 1 225 ? -10.872 0.117 21.272 1.00 94.62 225 LEU A N 1
ATOM 1693 C CA . LEU A 1 225 ? -12.172 0.719 21.574 1.00 94.62 225 LEU A CA 1
ATOM 1694 C C . LEU A 1 225 ? -13.288 -0.012 20.845 1.00 94.62 225 LEU A C 1
ATOM 1696 O O . LEU A 1 225 ? -13.163 -0.353 19.669 1.00 94.62 225 LEU A O 1
ATOM 1700 N N . LEU A 1 226 ? -14.398 -0.230 21.549 1.00 93.00 226 LEU A N 1
ATOM 1701 C CA . LEU A 1 226 ? -15.589 -0.857 20.992 1.00 93.00 226 LEU A CA 1
ATOM 1702 C C . LEU A 1 226 ? -16.360 0.165 20.142 1.00 93.00 226 LEU A C 1
ATOM 1704 O O . LEU A 1 226 ? -17.013 1.060 20.683 1.00 93.00 226 LEU A O 1
ATOM 1708 N N . LYS A 1 227 ? -16.292 0.023 18.817 1.00 93.31 227 LYS A N 1
ATOM 1709 C CA . LYS A 1 227 ? -16.852 0.967 17.841 1.00 93.31 227 LYS A CA 1
ATOM 1710 C C . LYS A 1 227 ? -17.740 0.267 16.819 1.00 93.31 227 LYS A C 1
ATOM 1712 O O . LYS A 1 227 ? -17.431 -0.840 16.384 1.00 93.31 227 LYS A O 1
ATOM 1717 N N . ASP A 1 228 ? -18.819 0.938 16.427 1.00 93.50 228 ASP A N 1
ATOM 1718 C CA . ASP A 1 228 ? -19.634 0.566 15.270 1.00 93.50 228 ASP A CA 1
ATOM 1719 C C . ASP A 1 228 ? -18.916 1.017 14.003 1.00 93.50 228 ASP A C 1
ATOM 1721 O O . ASP A 1 228 ? -18.753 2.217 13.787 1.00 93.50 228 ASP A O 1
ATOM 1725 N N . GLN A 1 229 ? -18.445 0.071 13.196 1.00 95.88 229 GLN A N 1
ATOM 1726 C CA . GLN A 1 229 ? -17.636 0.337 12.005 1.00 95.88 229 GLN A CA 1
ATOM 1727 C C . GLN A 1 229 ? -18.037 -0.592 10.855 1.00 95.88 229 GLN A C 1
ATOM 1729 O O . GLN A 1 229 ? -18.716 -1.602 11.055 1.00 95.88 229 GLN A O 1
ATOM 1734 N N . TRP A 1 230 ? -17.614 -0.243 9.641 1.00 97.44 230 TRP A N 1
ATOM 1735 C CA . TRP A 1 230 ? -17.815 -1.047 8.440 1.00 97.44 230 TRP A CA 1
ATOM 1736 C C . TRP A 1 230 ? -16.634 -1.988 8.229 1.00 97.44 230 TRP A C 1
ATOM 1738 O O . TRP A 1 230 ? -15.489 -1.547 8.157 1.00 97.44 230 TRP A O 1
ATOM 1748 N N . PHE A 1 231 ? -16.909 -3.282 8.104 1.00 97.00 231 PHE A N 1
ATOM 1749 C CA . PHE A 1 231 ? -15.904 -4.329 7.952 1.00 97.00 231 PHE A CA 1
ATOM 1750 C C . PHE A 1 231 ? -16.113 -5.100 6.656 1.00 97.00 231 PHE A C 1
ATOM 1752 O O . PHE A 1 231 ? -17.242 -5.463 6.332 1.00 97.00 231 PHE A O 1
ATOM 1759 N N . LEU A 1 232 ? -15.015 -5.389 5.960 1.00 97.56 232 LEU A N 1
ATOM 1760 C CA . LEU A 1 232 ? -14.968 -6.274 4.803 1.00 97.56 232 LEU A CA 1
ATOM 1761 C C . LEU A 1 232 ? -14.459 -7.659 5.212 1.00 97.56 232 LEU A C 1
ATOM 1763 O O . LEU A 1 232 ? -13.320 -7.790 5.670 1.00 97.56 232 LEU A O 1
ATOM 1767 N N . GLN A 1 233 ? -15.267 -8.691 4.993 1.00 97.00 233 GLN A N 1
ATOM 1768 C CA . GLN A 1 233 ? -14.867 -10.081 5.196 1.00 97.00 233 GLN A CA 1
ATOM 1769 C C . GLN A 1 233 ? -13.821 -10.493 4.157 1.00 97.00 233 GLN A C 1
ATOM 1771 O O . GLN A 1 233 ? -14.086 -10.451 2.959 1.00 97.00 233 GLN A O 1
ATOM 1776 N N . CYS A 1 234 ? -12.626 -10.887 4.606 1.00 96.62 234 CYS A N 1
ATOM 1777 C CA . CYS A 1 234 ? -11.477 -11.096 3.716 1.00 96.62 234 CYS A CA 1
ATOM 1778 C C . CYS A 1 234 ? -11.115 -12.566 3.467 1.00 96.62 234 CYS A C 1
ATOM 1780 O O . CYS A 1 234 ? -10.427 -12.836 2.489 1.00 96.62 234 CYS A O 1
ATOM 1782 N N . GLN A 1 235 ? -11.562 -13.510 4.299 1.00 95.50 235 GLN A N 1
ATOM 1783 C CA . GLN A 1 235 ? -11.055 -14.891 4.308 1.00 95.50 235 GLN A CA 1
ATOM 1784 C C . GLN A 1 235 ? -11.181 -15.601 2.954 1.00 95.50 235 GLN A C 1
ATOM 1786 O O . GLN A 1 235 ? -10.188 -16.096 2.429 1.00 95.50 235 GLN A O 1
ATOM 1791 N N . GLU A 1 236 ? -12.369 -15.600 2.346 1.00 96.69 236 GLU A N 1
ATOM 1792 C CA . GLU A 1 236 ? -12.592 -16.270 1.055 1.00 96.69 236 GLU A CA 1
ATOM 1793 C C . GLU A 1 236 ? -11.786 -15.621 -0.080 1.00 96.69 236 GLU A C 1
ATOM 1795 O O . GLU A 1 236 ? -11.171 -16.303 -0.903 1.00 96.69 236 GLU A O 1
ATOM 1800 N N . MET A 1 237 ? -11.729 -14.284 -0.112 1.00 98.00 237 MET A N 1
ATOM 1801 C CA . MET A 1 237 ? -10.913 -13.561 -1.092 1.00 98.00 237 MET A CA 1
ATOM 1802 C C . MET A 1 237 ? -9.420 -13.864 -0.915 1.00 98.00 237 MET A C 1
ATOM 1804 O O . MET A 1 237 ? -8.705 -14.057 -1.899 1.00 98.00 237 MET A O 1
ATOM 1808 N N . ALA A 1 238 ? -8.951 -13.934 0.329 1.00 97.62 238 ALA A N 1
ATOM 1809 C CA . ALA A 1 238 ? -7.566 -14.225 0.666 1.00 97.62 238 ALA A CA 1
ATOM 1810 C C . ALA A 1 238 ? -7.166 -15.648 0.278 1.00 97.62 238 ALA A C 1
ATOM 1812 O O . ALA A 1 238 ? -6.081 -15.857 -0.265 1.00 97.62 238 ALA A O 1
ATOM 1813 N N . GLN A 1 239 ? -8.067 -16.614 0.457 1.00 97.94 239 GLN A N 1
ATOM 1814 C CA . GLN A 1 239 ? -7.837 -17.986 0.028 1.00 97.94 239 GLN A CA 1
ATOM 1815 C C . GLN A 1 239 ? -7.679 -18.080 -1.499 1.00 97.94 239 GLN A C 1
ATOM 1817 O O . GLN A 1 239 ? -6.713 -18.673 -1.988 1.00 97.94 239 GLN A O 1
ATOM 1822 N N . ARG A 1 240 ? -8.530 -17.393 -2.273 1.00 98.06 240 ARG A N 1
ATOM 1823 C CA . ARG A 1 240 ? -8.376 -17.321 -3.740 1.00 98.06 240 ARG A CA 1
ATOM 1824 C C . ARG A 1 240 ? -7.094 -16.601 -4.171 1.00 98.06 240 ARG A C 1
ATOM 1826 O O . ARG A 1 240 ? -6.476 -16.997 -5.165 1.00 98.06 240 ARG A O 1
ATOM 1833 N N . ALA A 1 241 ? -6.679 -15.570 -3.436 1.00 98.06 241 ALA A N 1
ATOM 1834 C CA . ALA A 1 241 ? -5.429 -14.846 -3.671 1.00 98.06 241 ALA A CA 1
ATOM 1835 C C . ALA A 1 241 ? -4.193 -15.714 -3.361 1.00 98.06 241 ALA A C 1
ATOM 1837 O O . ALA A 1 241 ? -3.203 -15.696 -4.098 1.00 98.06 241 ALA A O 1
ATOM 1838 N N . ARG A 1 242 ? -4.248 -16.532 -2.304 1.00 97.75 242 ARG A N 1
ATOM 1839 C CA . ARG A 1 242 ? -3.242 -17.559 -1.999 1.00 97.75 242 ARG A CA 1
ATOM 1840 C C . ARG A 1 242 ? -3.147 -18.578 -3.131 1.00 97.75 242 ARG A C 1
ATOM 1842 O O . ARG A 1 242 ? -2.049 -18.862 -3.607 1.00 97.75 242 ARG A O 1
ATOM 1849 N N . GLU A 1 243 ? -4.276 -19.112 -3.580 1.00 98.06 243 GLU A N 1
ATOM 1850 C CA . GLU A 1 243 ? -4.326 -20.105 -4.658 1.00 98.06 243 GLU A CA 1
ATOM 1851 C C . GLU A 1 243 ? -3.797 -19.563 -5.986 1.00 98.06 243 GLU A C 1
ATOM 1853 O O . GLU A 1 243 ? -3.166 -20.300 -6.745 1.00 98.06 243 GLU A O 1
ATOM 1858 N N . ALA A 1 244 ? -4.000 -18.277 -6.276 1.00 98.31 244 ALA A N 1
ATOM 1859 C CA . ALA A 1 244 ? -3.429 -17.635 -7.456 1.00 98.31 244 ALA A CA 1
ATOM 1860 C C . ALA A 1 244 ? -1.894 -17.707 -7.476 1.00 98.31 244 ALA A C 1
ATOM 1862 O O . ALA A 1 244 ? -1.322 -18.009 -8.523 1.00 98.31 244 ALA A O 1
ATOM 1863 N N . VAL A 1 245 ? -1.242 -17.508 -6.326 1.00 98.00 245 VAL A N 1
ATOM 1864 C CA . VAL A 1 245 ? 0.218 -17.646 -6.198 1.00 98.00 245 VAL A CA 1
ATOM 1865 C C . VAL A 1 245 ? 0.644 -19.109 -6.254 1.00 98.00 245 VAL A C 1
ATOM 1867 O O . VAL A 1 245 ? 1.521 -19.463 -7.034 1.00 98.00 245 VAL A O 1
ATOM 1870 N N . VAL A 1 246 ? -0.023 -19.987 -5.498 1.00 96.94 246 VAL A N 1
ATOM 1871 C CA . VAL A 1 246 ? 0.310 -21.425 -5.455 1.00 96.94 246 VAL A CA 1
ATOM 1872 C C . VAL A 1 246 ? 0.185 -22.089 -6.832 1.00 96.94 246 VAL A C 1
ATOM 1874 O O . VAL A 1 246 ? 1.004 -22.932 -7.184 1.00 96.94 246 VAL A O 1
ATOM 1877 N N . SER A 1 247 ? -0.816 -21.701 -7.626 1.00 97.12 247 SER A N 1
ATOM 1878 C CA . SER A 1 247 ? -1.016 -22.212 -8.991 1.00 97.12 247 SER A CA 1
ATOM 1879 C C . SER A 1 247 ? -0.099 -21.572 -10.041 1.00 97.12 247 SER A C 1
ATOM 1881 O O . SER A 1 247 ? -0.106 -22.004 -11.191 1.00 97.12 247 SER A O 1
ATOM 1883 N N . GLY A 1 248 ? 0.668 -20.536 -9.685 1.00 97.12 248 GLY A N 1
ATOM 1884 C CA . GLY A 1 248 ? 1.532 -19.797 -10.608 1.00 97.12 248 GLY A CA 1
ATOM 1885 C C . GLY A 1 248 ? 0.803 -18.814 -11.533 1.00 97.12 248 GLY A C 1
ATOM 1886 O O . GLY A 1 248 ? 1.452 -18.204 -12.385 1.00 97.12 248 GLY A O 1
ATOM 1887 N N . ARG A 1 249 ? -0.518 -18.626 -11.368 1.00 97.62 249 ARG A N 1
ATOM 1888 C CA . ARG A 1 249 ? -1.302 -17.603 -12.092 1.00 97.62 249 ARG A CA 1
ATOM 1889 C C . ARG A 1 249 ? -0.895 -16.179 -11.708 1.00 97.62 249 ARG A C 1
ATOM 1891 O O . ARG A 1 249 ? -1.015 -15.275 -12.527 1.00 97.62 249 ARG A O 1
ATOM 1898 N N . LEU A 1 250 ? -0.437 -16.000 -10.470 1.00 98.50 250 LEU A N 1
ATOM 1899 C CA . LEU A 1 250 ? 0.179 -14.781 -9.961 1.00 98.50 250 LEU A CA 1
ATOM 1900 C C . LEU A 1 250 ? 1.614 -15.098 -9.532 1.00 98.50 250 LEU A C 1
ATOM 1902 O O . LEU A 1 250 ? 1.823 -15.944 -8.668 1.00 98.50 250 LEU A O 1
ATOM 1906 N N . GLN A 1 251 ? 2.600 -14.414 -10.103 1.00 98.06 251 GLN A N 1
ATOM 1907 C CA . GLN A 1 251 ? 4.009 -14.626 -9.765 1.00 98.06 251 GLN A CA 1
ATOM 1908 C C . GLN A 1 251 ? 4.531 -13.477 -8.906 1.00 98.06 251 GLN A C 1
ATOM 1910 O O . GLN A 1 251 ? 4.447 -12.316 -9.305 1.00 98.06 251 GLN A O 1
ATOM 1915 N N . LEU A 1 252 ? 5.098 -13.801 -7.744 1.00 97.50 252 LEU A N 1
ATOM 1916 C CA . LEU A 1 252 ? 5.787 -12.832 -6.895 1.00 97.50 252 LEU A CA 1
ATOM 1917 C C . LEU A 1 252 ? 7.292 -12.917 -7.153 1.00 97.50 252 LEU A C 1
ATOM 1919 O O . LEU A 1 252 ? 7.897 -13.983 -7.040 1.00 97.50 252 LEU A O 1
ATOM 1923 N N . VAL A 1 253 ? 7.901 -11.786 -7.495 1.00 94.56 253 VAL A N 1
ATOM 1924 C CA . VAL A 1 253 ? 9.327 -11.678 -7.795 1.00 94.56 253 VAL A CA 1
ATOM 1925 C C . VAL A 1 253 ? 9.959 -10.712 -6.795 1.00 94.56 253 VAL A C 1
ATOM 1927 O O . VAL A 1 253 ? 9.582 -9.545 -6.797 1.00 94.56 253 VAL A O 1
ATOM 1930 N N . PRO A 1 254 ? 10.925 -11.147 -5.963 1.00 92.25 254 PRO A N 1
ATOM 1931 C CA . PRO A 1 254 ? 11.484 -12.503 -5.885 1.00 92.25 254 PRO A CA 1
ATOM 1932 C C . PRO A 1 254 ? 10.576 -13.536 -5.184 1.00 92.25 254 PRO A C 1
ATOM 1934 O O . PRO A 1 254 ? 9.785 -13.205 -4.301 1.00 92.25 254 PRO A O 1
ATOM 1937 N N . LYS A 1 255 ? 10.772 -14.825 -5.503 1.00 93.69 255 LYS A N 1
ATOM 1938 C CA . LYS A 1 255 ? 9.930 -15.941 -5.018 1.00 93.69 255 LYS A CA 1
ATOM 1939 C C . LYS A 1 255 ? 9.881 -16.121 -3.499 1.00 93.69 255 LYS A C 1
ATOM 1941 O O . LYS A 1 255 ? 8.937 -16.708 -2.982 1.00 93.69 255 LYS A O 1
ATOM 1946 N N . PHE A 1 256 ? 10.866 -15.632 -2.742 1.00 91.81 256 PHE A N 1
ATOM 1947 C CA . PHE A 1 256 ? 10.856 -15.801 -1.282 1.00 91.81 256 PHE A CA 1
ATOM 1948 C C . PHE A 1 256 ? 9.663 -15.091 -0.612 1.00 91.81 256 PHE A C 1
ATOM 1950 O O . PHE A 1 256 ? 9.247 -15.490 0.478 1.00 91.81 256 PHE A O 1
ATOM 1957 N N . HIS A 1 257 ? 9.071 -14.085 -1.270 1.00 94.75 257 HIS A N 1
ATOM 1958 C CA . HIS A 1 257 ? 7.865 -13.414 -0.787 1.00 94.75 257 HIS A CA 1
ATOM 1959 C C . HIS A 1 257 ? 6.634 -14.327 -0.753 1.00 94.75 257 HIS A C 1
ATOM 1961 O O . HIS A 1 257 ? 5.723 -14.060 0.029 1.00 94.75 257 HIS A O 1
ATOM 1967 N N . GLU A 1 258 ? 6.611 -15.428 -1.513 1.00 95.81 258 GLU A N 1
ATOM 1968 C CA . GLU A 1 258 ? 5.499 -16.389 -1.520 1.00 95.81 258 GLU A CA 1
ATOM 1969 C C . GLU A 1 258 ? 5.237 -16.984 -0.129 1.00 95.81 258 GLU A C 1
ATOM 1971 O O . GLU A 1 258 ? 4.086 -17.207 0.250 1.00 95.81 258 GLU A O 1
ATOM 1976 N N . LYS A 1 259 ? 6.290 -17.180 0.679 1.00 94.69 259 LYS A N 1
ATOM 1977 C CA . LYS A 1 259 ? 6.147 -17.666 2.059 1.00 94.69 259 LYS A CA 1
ATOM 1978 C C . LYS A 1 259 ? 5.396 -16.657 2.927 1.00 94.69 259 LYS A C 1
ATOM 1980 O O . LYS A 1 259 ? 4.446 -17.030 3.609 1.00 94.69 259 LYS A O 1
ATOM 1985 N N . ASN A 1 260 ? 5.811 -15.391 2.886 1.00 92.69 260 ASN A N 1
ATOM 1986 C CA . ASN A 1 260 ? 5.173 -14.329 3.665 1.00 92.69 260 ASN A CA 1
ATOM 1987 C C . ASN A 1 260 ? 3.741 -14.081 3.174 1.00 92.69 260 ASN A C 1
ATOM 1989 O O . ASN A 1 260 ? 2.844 -13.901 3.992 1.00 92.69 260 ASN A O 1
ATOM 1993 N N . TRP A 1 261 ? 3.523 -14.140 1.856 1.00 96.44 261 TRP A N 1
ATOM 1994 C CA . TRP A 1 261 ? 2.199 -14.078 1.240 1.00 96.44 261 TRP A CA 1
ATOM 1995 C C . TRP A 1 261 ? 1.264 -15.146 1.794 1.00 96.44 261 TRP A C 1
ATOM 1997 O O . TRP A 1 261 ? 0.194 -14.818 2.296 1.00 96.44 261 TRP A O 1
ATOM 2007 N N . LYS A 1 262 ? 1.694 -16.412 1.767 1.00 95.50 262 LYS A N 1
ATOM 2008 C CA . LYS A 1 262 ? 0.914 -17.532 2.297 1.00 95.50 262 LYS A CA 1
ATOM 2009 C C . LYS A 1 262 ? 0.562 -17.323 3.770 1.00 95.50 262 LYS A C 1
ATOM 2011 O O . LYS A 1 262 ? -0.609 -17.377 4.117 1.00 95.50 262 LYS A O 1
ATOM 2016 N N . THR A 1 263 ? 1.554 -17.037 4.616 1.00 94.31 263 THR A N 1
ATOM 2017 C CA . THR A 1 263 ? 1.320 -16.825 6.052 1.00 94.31 263 THR A CA 1
ATOM 2018 C C . THR A 1 263 ? 0.310 -15.709 6.304 1.00 94.31 263 THR A C 1
ATOM 2020 O O . THR A 1 263 ? -0.537 -15.844 7.181 1.00 94.31 263 THR A O 1
ATOM 2023 N N . TRP A 1 264 ? 0.380 -14.612 5.552 1.00 93.31 264 TRP A N 1
ATOM 2024 C CA . TRP A 1 264 ? -0.549 -13.503 5.735 1.00 93.31 264 TRP A CA 1
ATOM 2025 C C . TRP A 1 264 ? -1.968 -13.852 5.276 1.00 93.31 264 TRP A C 1
ATOM 2027 O O . TRP A 1 264 ? -2.916 -13.594 6.010 1.00 93.31 264 TRP A O 1
ATOM 2037 N N . MET A 1 265 ? -2.118 -14.488 4.109 1.00 95.50 265 MET A N 1
ATOM 2038 C CA . MET A 1 265 ? -3.433 -14.896 3.592 1.00 95.50 265 MET A CA 1
ATOM 2039 C C . MET A 1 265 ? -4.134 -15.898 4.517 1.00 95.50 265 MET A C 1
ATOM 2041 O O . MET A 1 265 ? -5.349 -15.833 4.664 1.00 95.50 265 MET A O 1
ATOM 2045 N N . ASP A 1 266 ? -3.371 -16.760 5.192 1.00 93.06 266 ASP A N 1
ATOM 2046 C CA . ASP A 1 266 ? -3.899 -17.772 6.119 1.00 93.06 266 ASP A CA 1
ATOM 2047 C C . ASP A 1 266 ? -4.444 -17.175 7.423 1.00 93.06 266 ASP A C 1
ATOM 2049 O O . ASP A 1 266 ? -5.248 -17.808 8.100 1.00 93.06 266 ASP A O 1
ATOM 2053 N N . ASN A 1 267 ? -3.997 -15.970 7.787 1.00 90.56 267 ASN A N 1
ATOM 2054 C CA . ASN A 1 267 ? -4.287 -15.346 9.080 1.00 90.56 267 ASN A CA 1
ATOM 2055 C C . ASN A 1 267 ? -4.985 -13.986 8.952 1.00 90.56 267 ASN A C 1
ATOM 2057 O O . ASN A 1 267 ? -5.122 -13.272 9.946 1.00 90.56 267 ASN A O 1
ATOM 2061 N N . VAL A 1 268 ? -5.398 -13.587 7.747 1.00 90.38 268 VAL A N 1
ATOM 2062 C CA . VAL A 1 268 ? -6.036 -12.284 7.552 1.00 90.38 268 VAL A CA 1
ATOM 2063 C C . VAL A 1 268 ? -7.398 -12.249 8.252 1.00 90.38 268 VAL A C 1
ATOM 2065 O O . VAL A 1 268 ? -8.196 -13.179 8.137 1.00 90.38 268 VAL A O 1
ATOM 2068 N N . GLY A 1 269 ? -7.653 -11.170 8.993 1.00 89.75 269 GLY A N 1
ATOM 2069 C CA . GLY A 1 269 ? -8.945 -10.876 9.613 1.00 89.75 269 GLY A CA 1
ATOM 2070 C C . GLY A 1 269 ? -9.865 -10.040 8.719 1.00 89.75 269 GLY A C 1
ATOM 2071 O O . GLY A 1 269 ? -9.496 -9.636 7.612 1.00 89.75 269 GLY A O 1
ATOM 2072 N N . ASP A 1 270 ? -11.063 -9.744 9.225 1.00 93.31 270 ASP A N 1
ATOM 2073 C CA . ASP A 1 270 ? -11.961 -8.771 8.596 1.00 93.31 270 ASP A CA 1
ATOM 2074 C C . ASP A 1 270 ? -11.304 -7.382 8.591 1.00 93.31 270 ASP A C 1
ATOM 2076 O O . ASP A 1 270 ? -10.787 -6.911 9.604 1.00 93.31 270 ASP A O 1
ATOM 2080 N N . TRP A 1 271 ? -11.352 -6.695 7.455 1.00 94.75 271 TRP A N 1
ATOM 2081 C CA . TRP A 1 271 ? -10.727 -5.387 7.295 1.00 94.75 271 TRP A CA 1
ATOM 2082 C C . TRP A 1 271 ? -11.703 -4.268 7.666 1.00 94.75 271 TRP A C 1
ATOM 2084 O O . TRP A 1 271 ? -12.715 -4.075 6.997 1.00 94.75 271 TRP A O 1
ATOM 2094 N N . CYS A 1 272 ? -11.380 -3.502 8.712 1.00 95.38 272 CYS A N 1
ATOM 2095 C CA . CYS A 1 272 ? -12.096 -2.273 9.058 1.00 95.38 272 CYS A CA 1
ATOM 2096 C C . CYS A 1 272 ? -11.897 -1.205 7.967 1.00 95.38 272 CYS A C 1
ATOM 2098 O O . CYS A 1 272 ? -10.781 -0.702 7.794 1.00 95.38 272 CYS A O 1
ATOM 2100 N N . LEU A 1 273 ? -12.968 -0.846 7.259 1.00 96.25 273 LEU A N 1
ATOM 2101 C CA . LEU A 1 273 ? -12.968 0.104 6.145 1.00 96.25 273 LEU A CA 1
ATOM 2102 C C . LEU A 1 273 ? -13.206 1.551 6.578 1.00 96.25 273 LEU A C 1
ATOM 2104 O O . LEU A 1 273 ? -12.661 2.448 5.953 1.00 96.25 273 LEU A O 1
ATOM 2108 N N . SER A 1 274 ? -14.021 1.804 7.598 1.00 96.19 274 SER A N 1
ATOM 2109 C CA . SER A 1 274 ? -14.402 3.169 7.984 1.00 96.19 274 SER A CA 1
ATOM 2110 C C . SER A 1 274 ? -13.333 3.864 8.836 1.00 96.19 274 SER A C 1
ATOM 2112 O O . SER A 1 274 ? -12.582 3.230 9.581 1.00 96.19 274 SER A O 1
ATOM 2114 N N . ARG A 1 275 ? -13.217 5.182 8.682 1.00 95.50 275 ARG A N 1
ATOM 2115 C CA . ARG A 1 275 ? -12.232 6.052 9.332 1.00 95.50 275 ARG A CA 1
ATOM 2116 C C . ARG A 1 275 ? -12.902 7.363 9.734 1.00 95.50 275 ARG A C 1
ATOM 2118 O O . ARG A 1 275 ? -13.652 7.941 8.952 1.00 95.50 275 ARG A O 1
ATOM 2125 N N . GLN A 1 276 ? -12.538 7.884 10.902 1.00 95.88 276 GLN A N 1
ATOM 2126 C CA . GLN A 1 276 ? -13.072 9.135 11.458 1.00 95.88 276 GLN A CA 1
ATOM 2127 C C . GLN A 1 276 ? -12.196 10.314 11.014 1.00 95.88 276 GLN A C 1
ATOM 2129 O O . GLN A 1 276 ? -11.731 11.130 11.808 1.00 95.88 276 GLN A O 1
ATOM 2134 N N . LEU A 1 277 ? -11.899 10.352 9.716 1.00 93.06 277 LEU A N 1
ATOM 2135 C CA . LEU A 1 277 ? -11.035 11.343 9.090 1.00 93.06 277 LEU A CA 1
ATOM 2136 C C . LEU A 1 277 ? -11.860 12.271 8.205 1.00 93.06 277 LEU A C 1
ATOM 2138 O O . LEU A 1 277 ? -12.927 11.916 7.721 1.00 93.06 277 LEU A O 1
ATOM 2142 N N . TRP A 1 278 ? -11.330 13.464 7.958 1.00 92.50 278 TRP A N 1
ATOM 2143 C CA . TRP A 1 278 ? -11.989 14.451 7.097 1.00 92.50 278 TRP A CA 1
ATOM 2144 C C . TRP A 1 278 ? -11.671 14.236 5.617 1.00 92.50 278 TRP A C 1
ATOM 2146 O O . TRP A 1 278 ? -12.390 14.710 4.744 1.00 92.50 278 TRP A O 1
ATOM 2156 N N . TRP A 1 279 ? -10.565 13.545 5.333 1.00 94.38 279 TRP A N 1
ATOM 2157 C CA . TRP A 1 279 ? -10.087 13.300 3.982 1.00 94.38 279 TRP A CA 1
ATOM 2158 C C . TRP A 1 279 ? -10.273 11.837 3.596 1.00 94.38 279 TRP A C 1
ATOM 2160 O O . TRP A 1 279 ? -9.645 10.951 4.177 1.00 94.38 279 TRP A O 1
ATOM 2170 N N . GLY A 1 280 ? -11.106 11.606 2.588 1.00 95.75 280 GLY A N 1
ATOM 2171 C CA . GLY A 1 280 ? -11.380 10.294 2.016 1.00 95.75 280 GLY A CA 1
ATOM 2172 C C . GLY A 1 280 ? -12.743 10.267 1.331 1.00 95.75 280 GLY A C 1
ATOM 2173 O O . GLY A 1 280 ? -13.475 11.259 1.322 1.00 95.75 280 GLY A O 1
ATOM 2174 N N . HIS A 1 281 ? -13.092 9.126 0.745 1.00 98.06 281 HIS A N 1
ATOM 2175 C CA . HIS A 1 281 ? -14.419 8.914 0.169 1.00 98.06 281 HIS A CA 1
ATOM 2176 C C . HIS A 1 281 ? -15.422 8.687 1.291 1.00 98.06 281 HIS A C 1
ATOM 2178 O O . HIS A 1 281 ? -15.243 7.756 2.069 1.00 98.06 281 HIS A O 1
ATOM 2184 N N . ARG A 1 282 ? -16.476 9.499 1.387 1.00 97.25 282 ARG A N 1
ATOM 2185 C CA . ARG A 1 282 ? -17.542 9.256 2.370 1.00 97.25 282 ARG A CA 1
ATOM 2186 C C . ARG A 1 282 ? -18.148 7.873 2.162 1.00 97.25 282 ARG A C 1
ATOM 2188 O O . ARG A 1 282 ? -18.371 7.467 1.020 1.00 97.25 282 ARG A O 1
ATOM 2195 N N . VAL A 1 283 ? -18.425 7.163 3.252 1.00 98.12 283 VAL A N 1
ATOM 2196 C CA . VAL A 1 283 ? -19.076 5.853 3.162 1.00 98.12 283 VAL A CA 1
ATOM 2197 C C . VAL A 1 283 ? -20.459 6.041 2.509 1.00 98.12 283 VAL A C 1
ATOM 2199 O O . VAL A 1 283 ? -21.230 6.899 2.952 1.00 98.12 283 VAL A O 1
ATOM 2202 N N . PRO A 1 284 ? -20.809 5.287 1.450 1.00 97.94 284 PRO A N 1
ATOM 2203 C CA . PRO A 1 284 ? -22.090 5.429 0.753 1.00 97.94 284 PRO A CA 1
ATOM 2204 C C . PRO A 1 284 ? -23.211 4.682 1.497 1.00 97.94 284 PRO A C 1
ATOM 2206 O O . PRO A 1 284 ? -23.912 3.838 0.940 1.00 97.94 284 PRO A O 1
ATOM 2209 N N . ALA A 1 285 ? -23.330 4.967 2.794 1.00 98.12 285 ALA A N 1
ATOM 2210 C CA . ALA A 1 285 ? -24.313 4.400 3.702 1.00 98.12 285 ALA A CA 1
ATOM 2211 C C . ALA A 1 285 ? -25.091 5.515 4.402 1.00 98.12 285 ALA A C 1
ATOM 2213 O O . ALA A 1 285 ? -24.520 6.535 4.786 1.00 98.12 285 ALA A O 1
ATOM 2214 N N . TYR A 1 286 ? -26.386 5.303 4.588 1.00 97.44 286 TYR A N 1
ATOM 2215 C CA . TYR A 1 286 ? -27.338 6.302 5.045 1.00 97.44 286 TYR A CA 1
ATOM 2216 C C . TYR A 1 286 ? -28.139 5.740 6.208 1.00 97.44 286 TYR A C 1
ATOM 2218 O O . TYR A 1 286 ? -28.761 4.683 6.093 1.00 97.44 286 TYR A O 1
ATOM 2226 N N . LYS A 1 287 ? -28.111 6.449 7.330 1.00 95.31 287 LYS A N 1
ATOM 2227 C CA . LYS A 1 287 ? -28.955 6.176 8.483 1.00 95.31 287 LYS A CA 1
ATOM 2228 C C . LYS A 1 287 ? -30.367 6.668 8.191 1.00 95.31 287 LYS A C 1
ATOM 2230 O O . LYS A 1 287 ? -30.522 7.792 7.713 1.00 95.31 287 LYS A O 1
ATOM 2235 N N . VAL A 1 288 ? -31.363 5.832 8.468 1.00 94.62 288 VAL A N 1
ATOM 2236 C CA . VAL A 1 288 ? -32.761 6.103 8.118 1.00 94.62 288 VAL A CA 1
ATOM 2237 C C . VAL A 1 288 ? -33.538 6.614 9.329 1.00 94.62 288 VAL A C 1
ATOM 2239 O O . VAL A 1 288 ? -33.623 5.946 10.363 1.00 94.62 288 VAL A O 1
ATOM 2242 N N . GLY A 1 289 ? -34.146 7.783 9.169 1.00 91.94 289 GLY A N 1
ATOM 2243 C CA . GLY A 1 289 ? -35.200 8.315 10.023 1.00 91.94 289 GLY A CA 1
ATOM 2244 C C . GLY A 1 289 ? -36.550 8.250 9.309 1.00 91.94 289 GLY A C 1
ATOM 2245 O O . GLY A 1 289 ? -36.602 8.340 8.081 1.00 91.94 289 GLY A O 1
ATOM 2246 N N . VAL A 1 290 ? -37.637 8.078 10.063 1.00 84.81 290 VAL A N 1
ATOM 2247 C CA . VAL A 1 290 ? -39.000 8.107 9.507 1.00 84.81 290 VAL A CA 1
ATOM 2248 C C . VAL A 1 290 ? -39.834 9.124 10.270 1.00 84.81 290 VAL A C 1
ATOM 2250 O O . VAL A 1 290 ? -40.201 8.881 11.420 1.00 84.81 290 VAL A O 1
ATOM 2253 N N . SER A 1 291 ? -40.158 10.241 9.629 1.00 81.94 291 SER A N 1
ATOM 2254 C CA . SER A 1 291 ? -41.047 11.262 10.180 1.00 81.94 291 SER A CA 1
ATOM 2255 C C . SER A 1 291 ? -41.761 12.051 9.082 1.00 81.94 291 SER A C 1
ATOM 2257 O O . SER A 1 291 ? -41.251 12.184 7.969 1.00 81.94 291 SER A O 1
ATOM 2259 N N . PRO A 1 292 ? -42.951 12.607 9.374 1.00 72.69 292 PRO A N 1
ATOM 2260 C CA . PRO A 1 292 ? -43.543 13.629 8.526 1.00 72.69 292 PRO A CA 1
ATOM 2261 C C . PRO A 1 292 ? -42.591 14.832 8.377 1.00 72.69 292 PRO A C 1
ATOM 2263 O O . PRO A 1 292 ? -41.911 15.183 9.351 1.00 72.69 292 PRO A O 1
ATOM 2266 N N . PRO A 1 293 ? -42.591 15.522 7.220 1.00 67.44 293 PRO A N 1
ATOM 2267 C CA . PRO A 1 293 ? -41.708 16.661 6.978 1.00 67.44 293 PRO A CA 1
ATOM 2268 C C . PRO A 1 293 ? -41.800 17.723 8.084 1.00 67.44 293 PRO A C 1
ATOM 2270 O O . PRO A 1 293 ? -42.886 18.232 8.366 1.00 67.44 293 PRO A O 1
ATOM 2273 N N . GLY A 1 294 ? -40.659 18.087 8.680 1.00 66.12 294 GLY A N 1
ATOM 2274 C CA . GLY A 1 294 ? -40.570 19.150 9.692 1.00 66.12 294 GLY A CA 1
ATOM 2275 C C . GLY A 1 294 ? -40.683 18.691 11.151 1.00 66.12 294 GLY A C 1
ATOM 2276 O O . GLY A 1 294 ? -40.908 19.530 12.023 1.00 66.12 294 GLY A O 1
ATOM 2277 N N . SER A 1 295 ? -40.528 17.394 11.429 1.00 69.31 295 SER A N 1
ATOM 2278 C CA . SER A 1 295 ? -40.441 16.844 12.789 1.00 69.31 295 SER A CA 1
ATOM 2279 C C . SER A 1 295 ? -39.175 16.007 12.955 1.00 69.31 295 SER A C 1
ATOM 2281 O O . SER A 1 295 ? -38.780 15.326 12.011 1.00 69.31 295 SER A O 1
ATOM 2283 N N . ASP A 1 296 ? -38.551 16.053 14.138 1.00 71.06 296 ASP A N 1
ATOM 2284 C CA . ASP A 1 296 ? -37.331 15.286 14.410 1.00 71.06 296 ASP A CA 1
ATOM 2285 C C . ASP A 1 296 ? -37.611 13.785 14.222 1.00 71.06 296 ASP A C 1
ATOM 2287 O O . ASP A 1 296 ? -38.447 13.225 14.947 1.00 71.06 296 ASP A O 1
ATOM 2291 N N . PRO A 1 297 ? -36.953 13.111 13.261 1.00 69.69 297 PRO A N 1
ATOM 2292 C CA . PRO A 1 297 ? -37.202 11.704 13.022 1.00 69.69 297 PRO A CA 1
ATOM 2293 C C . PRO A 1 297 ? -36.725 10.858 14.204 1.00 69.69 297 PRO A C 1
ATOM 2295 O O . PRO A 1 297 ? -35.574 10.988 14.638 1.00 69.69 297 PRO A O 1
ATOM 2298 N N . PRO A 1 298 ? -37.542 9.915 14.698 1.00 75.88 298 PRO A N 1
ATOM 2299 C CA . PRO A 1 298 ? -37.021 8.842 15.521 1.00 75.88 298 PRO A CA 1
ATOM 2300 C C . PRO A 1 298 ? -36.023 8.009 14.706 1.00 75.88 298 PRO A C 1
ATOM 2302 O O . PRO A 1 298 ? -36.278 7.616 13.564 1.00 75.88 298 PRO A O 1
ATOM 2305 N N . ASP A 1 299 ? -34.877 7.729 15.321 1.00 74.94 299 ASP A N 1
ATOM 2306 C CA . ASP A 1 299 ? -33.874 6.827 14.771 1.00 74.94 299 ASP A CA 1
ATOM 2307 C C . ASP A 1 299 ? -34.444 5.408 14.674 1.00 74.94 299 ASP A C 1
ATOM 2309 O O . ASP A 1 299 ? -34.784 4.791 15.685 1.00 74.94 299 ASP A O 1
ATOM 2313 N N . THR A 1 300 ? -34.534 4.879 13.454 1.00 80.69 300 THR A N 1
ATOM 2314 C CA . THR A 1 300 ? -35.010 3.507 13.225 1.00 80.69 300 THR A CA 1
ATOM 2315 C C . THR A 1 300 ? -33.945 2.448 13.526 1.00 80.69 300 THR A C 1
ATOM 2317 O O . THR A 1 300 ? -34.256 1.259 13.574 1.00 80.69 300 T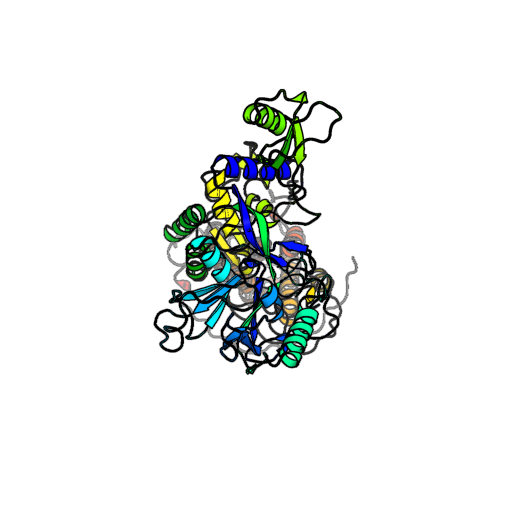HR A O 1
ATOM 2320 N N . GLY A 1 301 ? -32.678 2.849 13.678 1.00 84.69 301 GLY A N 1
ATOM 2321 C CA . GLY A 1 301 ? -31.522 1.955 13.733 1.00 84.69 301 GLY A CA 1
ATOM 2322 C C . GLY A 1 301 ? -31.141 1.335 12.380 1.00 84.69 301 GLY A C 1
ATOM 2323 O O . GLY A 1 301 ? -30.143 0.615 12.303 1.00 84.69 301 GLY A O 1
ATOM 2324 N N . LEU A 1 302 ? -31.898 1.608 11.310 1.00 91.56 302 LEU A N 1
ATOM 2325 C CA . LEU A 1 302 ? -31.666 1.067 9.973 1.00 91.56 302 LEU A CA 1
ATOM 2326 C C . LEU A 1 302 ? -30.593 1.863 9.220 1.00 91.56 302 LEU A C 1
ATOM 2328 O O . LEU A 1 302 ? -30.578 3.096 9.223 1.00 91.56 302 LEU A O 1
ATOM 2332 N N . TRP A 1 303 ? -29.738 1.131 8.508 1.00 95.69 303 TRP A N 1
ATOM 2333 C CA . TRP A 1 303 ? -28.767 1.673 7.563 1.00 95.69 303 TRP A CA 1
ATOM 2334 C C . TRP A 1 303 ? -29.027 1.121 6.163 1.00 95.69 303 TRP A C 1
ATOM 2336 O O . TRP A 1 303 ? -29.191 -0.087 5.992 1.00 95.69 303 TRP A O 1
ATOM 2346 N N . VAL A 1 304 ? -29.009 1.997 5.160 1.00 97.25 304 VAL A N 1
ATOM 2347 C CA . VAL A 1 304 ? -29.133 1.648 3.740 1.00 97.25 304 VAL A CA 1
ATOM 2348 C C . VAL A 1 304 ? -27.847 2.013 3.010 1.00 97.25 304 VAL A C 1
ATOM 2350 O O . VAL A 1 304 ? -27.319 3.104 3.190 1.00 97.25 304 VAL A O 1
ATOM 2353 N N . VAL A 1 305 ? -27.338 1.110 2.172 1.00 98.25 305 VAL A N 1
ATOM 2354 C CA . VAL A 1 305 ? -26.147 1.332 1.336 1.00 98.25 305 VAL A CA 1
ATOM 2355 C C . VAL A 1 305 ? -26.574 1.493 -0.119 1.00 98.25 305 VAL A C 1
ATOM 2357 O O . VAL A 1 305 ? -27.197 0.589 -0.681 1.00 98.25 305 VAL A O 1
ATOM 2360 N N . ALA A 1 306 ? -26.228 2.622 -0.737 1.00 98.00 306 ALA A N 1
ATOM 2361 C CA . ALA A 1 306 ? -26.686 2.977 -2.081 1.00 98.00 306 ALA A CA 1
ATOM 2362 C C . ALA A 1 306 ? -25.699 3.899 -2.809 1.00 98.00 306 ALA A C 1
ATOM 2364 O O . ALA A 1 306 ? -24.865 4.544 -2.183 1.00 98.00 306 ALA A O 1
ATOM 2365 N N . ARG A 1 307 ? -25.795 3.984 -4.141 1.00 97.38 307 ARG A N 1
ATOM 2366 C CA . ARG A 1 307 ? -24.904 4.813 -4.976 1.00 97.38 307 ARG A CA 1
ATOM 2367 C C . ARG A 1 307 ? -25.237 6.297 -4.918 1.00 97.38 307 ARG A C 1
ATOM 2369 O O . ARG A 1 307 ? -24.409 7.124 -5.286 1.00 97.38 307 ARG A O 1
ATOM 2376 N N . SER A 1 308 ? -26.465 6.620 -4.534 1.00 97.12 308 SER A N 1
ATOM 2377 C CA . SER A 1 308 ? -26.987 7.978 -4.451 1.00 97.12 308 SER A CA 1
ATOM 2378 C C . SER A 1 308 ? -27.998 8.082 -3.317 1.00 97.12 308 SER A C 1
ATOM 2380 O O . SER A 1 308 ? -28.520 7.069 -2.846 1.00 97.12 308 SER A O 1
ATOM 2382 N N . GLU A 1 309 ? -28.285 9.312 -2.900 1.00 96.50 309 GLU A N 1
ATOM 2383 C CA . GLU A 1 309 ? -29.303 9.575 -1.886 1.00 96.50 309 GLU A CA 1
ATOM 2384 C C . GLU A 1 309 ? -30.708 9.181 -2.367 1.00 96.50 309 GLU A C 1
ATOM 2386 O O . GLU A 1 309 ? -31.472 8.619 -1.588 1.00 96.50 309 GLU A O 1
ATOM 2391 N N . ASP A 1 310 ? -31.024 9.381 -3.650 1.00 96.94 310 ASP A N 1
ATOM 2392 C CA . ASP A 1 310 ? -32.310 8.970 -4.230 1.00 96.94 310 ASP A CA 1
ATOM 2393 C C . ASP A 1 310 ? -32.485 7.443 -4.178 1.00 96.94 310 ASP A C 1
ATOM 2395 O O . ASP A 1 310 ? -33.495 6.948 -3.681 1.00 96.94 310 ASP A O 1
ATOM 2399 N N . GLU A 1 311 ? -31.460 6.680 -4.582 1.00 97.44 311 GLU A N 1
ATOM 2400 C CA . GLU A 1 311 ? -31.479 5.211 -4.473 1.00 97.44 311 GLU A CA 1
ATOM 2401 C C . GLU A 1 311 ? -31.602 4.756 -3.006 1.00 97.44 311 GLU A C 1
ATOM 2403 O O . GLU A 1 311 ? -32.314 3.794 -2.713 1.00 97.44 311 GLU A O 1
ATOM 2408 N N . ALA A 1 312 ? -30.940 5.448 -2.068 1.00 97.19 312 ALA A N 1
ATOM 2409 C CA . ALA A 1 312 ? -31.073 5.157 -0.641 1.00 97.19 312 ALA A CA 1
ATOM 2410 C C . ALA A 1 312 ? -32.494 5.423 -0.130 1.00 97.19 312 ALA A C 1
ATOM 2412 O O . ALA A 1 312 ? -33.007 4.654 0.682 1.00 97.19 312 ALA A O 1
ATOM 2413 N N . ARG A 1 313 ? -33.129 6.500 -0.602 1.00 96.81 313 ARG A N 1
ATOM 2414 C CA . ARG A 1 313 ? -34.462 6.937 -0.180 1.00 96.81 313 ARG A CA 1
ATOM 2415 C C . ARG A 1 313 ? -35.534 5.958 -0.630 1.00 96.81 313 ARG A C 1
ATOM 2417 O O . ARG A 1 313 ? -36.382 5.584 0.178 1.00 96.81 313 ARG A O 1
ATOM 2424 N N . ASP A 1 314 ? -35.455 5.499 -1.873 1.00 96.50 314 ASP A N 1
ATOM 2425 C CA . ASP A 1 314 ? -36.375 4.500 -2.417 1.00 96.50 314 ASP A CA 1
ATOM 2426 C C . ASP A 1 314 ? -36.257 3.160 -1.676 1.00 96.50 314 ASP A C 1
ATOM 2428 O O . ASP A 1 314 ? -37.262 2.542 -1.308 1.00 96.50 314 ASP A O 1
ATOM 2432 N N . GLU A 1 315 ? -35.029 2.721 -1.393 1.00 95.94 315 GLU A N 1
ATOM 2433 C CA . GLU A 1 315 ? -34.791 1.483 -0.649 1.00 95.94 315 GLU A CA 1
ATOM 2434 C C . GLU A 1 315 ? -35.244 1.595 0.815 1.00 95.94 315 GLU A C 1
ATOM 2436 O O . GLU A 1 315 ? -35.893 0.685 1.336 1.00 95.94 315 GLU A O 1
ATOM 2441 N N . ALA A 1 316 ? -34.970 2.723 1.472 1.00 95.44 316 ALA A N 1
ATOM 2442 C CA . ALA A 1 316 ? -35.433 3.001 2.828 1.00 95.44 316 ALA A CA 1
ATOM 2443 C C . ALA A 1 316 ? -36.967 3.038 2.914 1.00 95.44 316 ALA A C 1
ATOM 2445 O O . ALA A 1 316 ? -37.544 2.395 3.789 1.00 95.44 316 ALA A O 1
ATOM 2446 N N . ALA A 1 317 ? -37.640 3.706 1.971 1.00 94.94 317 ALA A N 1
ATOM 2447 C CA . ALA A 1 317 ? -39.101 3.735 1.870 1.00 94.94 317 ALA A CA 1
ATOM 2448 C C . ALA A 1 317 ? -39.693 2.320 1.787 1.00 94.94 317 ALA A C 1
ATOM 2450 O O . ALA A 1 317 ? -40.643 1.981 2.502 1.00 94.94 317 ALA A O 1
ATOM 2451 N N . ARG A 1 318 ? -39.079 1.457 0.968 1.00 95.50 318 ARG A N 1
ATOM 2452 C CA . ARG A 1 318 ? -39.469 0.051 0.823 1.00 95.50 318 ARG A CA 1
ATOM 2453 C C . ARG A 1 318 ? -39.298 -0.740 2.122 1.00 95.50 318 ARG A C 1
ATOM 2455 O O . ARG A 1 318 ? -40.206 -1.482 2.497 1.00 95.50 318 ARG A O 1
ATOM 2462 N N . LEU A 1 319 ? -38.161 -0.594 2.803 1.00 93.94 319 LEU A N 1
ATOM 2463 C CA . LEU A 1 319 ? -37.852 -1.319 4.043 1.00 93.94 319 LEU A CA 1
ATOM 2464 C C . LEU A 1 319 ? -38.717 -0.854 5.222 1.00 93.94 319 LEU A C 1
ATOM 2466 O O . LEU A 1 319 ? -39.231 -1.684 5.972 1.00 93.94 319 LEU A O 1
ATOM 2470 N N . CYS A 1 320 ? -38.927 0.455 5.353 1.00 91.31 320 CYS A N 1
ATOM 2471 C CA . CYS A 1 320 ? -39.725 1.061 6.419 1.00 91.31 320 CYS A CA 1
ATOM 2472 C C . CYS A 1 320 ? -41.235 1.029 6.150 1.00 91.31 320 CYS A C 1
ATOM 2474 O O . CYS A 1 320 ? -42.013 1.336 7.049 1.00 91.31 320 CYS A O 1
ATOM 2476 N N . ARG A 1 321 ? -41.661 0.657 4.932 1.00 92.06 321 ARG A N 1
ATOM 2477 C CA . ARG A 1 321 ? -43.065 0.714 4.480 1.00 92.06 321 ARG A CA 1
ATOM 2478 C C . ARG A 1 321 ? -43.675 2.111 4.673 1.00 92.06 321 ARG A C 1
ATOM 2480 O O . ARG A 1 321 ? -44.832 2.241 5.067 1.00 92.06 321 ARG A O 1
ATOM 2487 N N . ALA A 1 322 ? -42.882 3.138 4.383 1.00 89.88 322 ALA A N 1
ATOM 2488 C CA . ALA A 1 322 ? -43.240 4.549 4.486 1.00 89.88 322 ALA A CA 1
ATOM 2489 C C . ALA A 1 322 ? -43.064 5.225 3.116 1.00 89.88 322 ALA A C 1
ATOM 2491 O O . ALA A 1 322 ? -42.264 4.754 2.305 1.00 89.88 322 ALA A O 1
ATOM 2492 N N . PRO A 1 323 ? -43.806 6.299 2.800 1.00 91.38 323 PRO A N 1
ATOM 2493 C CA . PRO A 1 323 ? -43.621 6.991 1.531 1.00 91.38 323 PRO A CA 1
ATOM 2494 C C . PRO A 1 323 ? -42.251 7.703 1.502 1.00 91.38 323 PRO A C 1
ATOM 2496 O O . PRO A 1 323 ? -41.824 8.222 2.532 1.00 91.38 323 PRO A O 1
ATOM 2499 N N . PRO A 1 324 ? -41.580 7.822 0.337 1.00 91.69 324 PRO A N 1
ATOM 2500 C CA . PRO A 1 324 ? -40.242 8.432 0.227 1.00 91.69 324 PRO A CA 1
ATOM 2501 C C . PRO A 1 324 ? -40.103 9.848 0.808 1.00 91.69 324 PRO A C 1
ATOM 2503 O O . PRO A 1 324 ? -39.012 10.255 1.204 1.00 91.69 324 PRO A O 1
ATOM 2506 N N . ARG A 1 325 ? -41.209 10.601 0.860 1.00 90.44 325 ARG A N 1
ATOM 2507 C CA . ARG A 1 325 ? -41.278 11.953 1.438 1.00 90.44 325 ARG A CA 1
ATOM 2508 C C . ARG A 1 325 ? -41.179 11.988 2.969 1.00 90.44 325 ARG A C 1
ATOM 2510 O O . ARG A 1 325 ? -40.861 13.041 3.501 1.00 90.44 325 ARG A O 1
ATOM 2517 N N . ASP A 1 326 ? -41.460 10.867 3.634 1.00 90.38 326 ASP A N 1
ATOM 2518 C CA . ASP A 1 326 ? -41.387 10.720 5.094 1.00 90.38 326 ASP A CA 1
ATOM 2519 C C . ASP A 1 326 ? -40.054 10.067 5.521 1.00 90.38 326 ASP A C 1
ATOM 2521 O O . ASP A 1 326 ? -39.860 9.718 6.683 1.00 90.38 326 ASP A O 1
ATOM 2525 N N . ILE A 1 327 ? -39.145 9.835 4.565 1.00 92.56 327 ILE A N 1
ATOM 2526 C CA . ILE A 1 327 ? -37.815 9.285 4.816 1.00 92.56 327 ILE A CA 1
ATOM 2527 C C . ILE A 1 327 ? -36.831 10.432 5.005 1.00 92.56 327 ILE A C 1
ATOM 2529 O O . ILE A 1 327 ? -36.629 11.249 4.106 1.00 92.56 327 ILE A O 1
ATOM 2533 N N . GLU A 1 328 ? -36.137 10.438 6.132 1.00 92.50 328 GLU A N 1
ATOM 2534 C CA . GLU A 1 328 ? -34.966 11.278 6.345 1.00 92.50 328 GLU A CA 1
ATOM 2535 C C . GLU A 1 328 ? -33.702 10.422 6.289 1.00 92.50 328 GLU A C 1
ATOM 2537 O O . GLU A 1 328 ? -33.653 9.312 6.823 1.00 92.50 328 GLU A O 1
ATOM 2542 N N . LEU A 1 329 ? -32.676 10.924 5.603 1.00 94.19 329 LEU A N 1
ATOM 2543 C CA . LEU A 1 329 ? -31.413 10.222 5.421 1.00 94.19 329 LEU A CA 1
ATOM 2544 C C . LEU A 1 329 ? -30.273 11.058 5.975 1.00 94.19 329 LEU A C 1
ATOM 2546 O O . LEU A 1 329 ? -30.076 12.205 5.582 1.00 94.19 329 LEU A O 1
ATOM 2550 N N . GLN A 1 330 ? -29.464 10.440 6.825 1.00 94.94 330 GLN A N 1
ATOM 2551 C CA . GLN A 1 330 ? -28.190 10.997 7.248 1.00 94.94 330 GLN A CA 1
ATOM 2552 C C . GLN A 1 330 ? -27.069 10.096 6.743 1.00 94.94 330 GLN A C 1
ATOM 2554 O O . GLN A 1 330 ? -26.884 8.983 7.234 1.00 94.94 330 GLN A O 1
ATOM 2559 N N . GLN A 1 331 ? -26.310 10.567 5.752 1.00 97.00 331 GLN A N 1
ATOM 2560 C CA . GLN A 1 331 ? -25.141 9.827 5.281 1.00 97.00 331 GLN A CA 1
ATOM 2561 C C . GLN A 1 331 ? -24.103 9.704 6.405 1.00 97.00 331 GLN A C 1
ATOM 2563 O O . GLN A 1 331 ? -23.848 10.675 7.122 1.00 97.00 331 GLN A O 1
ATOM 2568 N N . ASP A 1 332 ? -23.478 8.532 6.508 1.00 96.88 332 ASP A N 1
ATOM 2569 C CA . ASP A 1 332 ? -22.407 8.247 7.459 1.00 96.88 332 ASP A CA 1
ATOM 2570 C C . ASP A 1 332 ? -21.325 9.353 7.400 1.00 96.88 332 ASP A C 1
ATOM 2572 O O . ASP A 1 332 ? -20.891 9.743 6.302 1.00 96.88 332 ASP A O 1
ATOM 2576 N N . PRO A 1 333 ? -20.937 9.951 8.541 1.00 96.25 333 PRO A N 1
ATOM 2577 C CA . PRO A 1 333 ? -19.877 10.953 8.569 1.00 96.25 333 PRO A CA 1
ATOM 2578 C C . PRO A 1 333 ? -18.486 10.348 8.340 1.00 96.25 333 PRO A C 1
ATOM 2580 O O . PRO A 1 333 ? -17.567 11.099 8.017 1.00 96.25 333 PRO A O 1
ATOM 2583 N N . ASP A 1 334 ? -18.325 9.028 8.485 1.00 97.62 334 ASP A N 1
ATOM 2584 C CA . ASP A 1 334 ? -17.047 8.361 8.261 1.00 97.62 334 ASP A CA 1
ATOM 2585 C C . ASP A 1 334 ? -16.628 8.403 6.782 1.00 97.62 334 ASP A C 1
ATOM 2587 O O . ASP A 1 334 ? -17.439 8.435 5.844 1.00 97.62 334 ASP A O 1
ATOM 2591 N N . VAL A 1 335 ? -15.316 8.334 6.572 1.00 97.75 335 VAL A N 1
ATOM 2592 C CA . VAL A 1 335 ? -14.704 8.122 5.259 1.00 97.75 335 VAL A CA 1
ATOM 2593 C C . VAL A 1 335 ? -14.117 6.719 5.155 1.00 97.75 335 VAL A C 1
ATOM 2595 O O . VAL A 1 335 ? -13.833 6.061 6.154 1.00 97.75 335 VAL A O 1
ATOM 2598 N N . LEU A 1 336 ? -13.930 6.242 3.933 1.00 97.56 336 LEU A N 1
ATOM 2599 C CA . LEU A 1 336 ? -13.309 4.962 3.636 1.00 97.56 336 LEU A CA 1
ATOM 2600 C C . LEU A 1 336 ? -11.787 5.053 3.756 1.00 97.56 336 LEU A C 1
ATOM 2602 O O . LEU A 1 336 ? -11.164 6.063 3.419 1.00 97.56 336 LEU A O 1
ATOM 2606 N N . ASP A 1 337 ? -11.191 3.951 4.199 1.00 95.25 337 ASP A N 1
ATOM 2607 C CA . ASP A 1 337 ? -9.754 3.733 4.240 1.00 95.25 337 ASP A CA 1
ATOM 2608 C C . ASP A 1 337 ? -9.133 4.041 2.873 1.00 95.25 337 ASP A C 1
ATOM 2610 O O . ASP A 1 337 ? -9.597 3.567 1.832 1.00 95.25 337 ASP A O 1
ATOM 2614 N N . THR A 1 338 ? -8.039 4.802 2.866 1.00 94.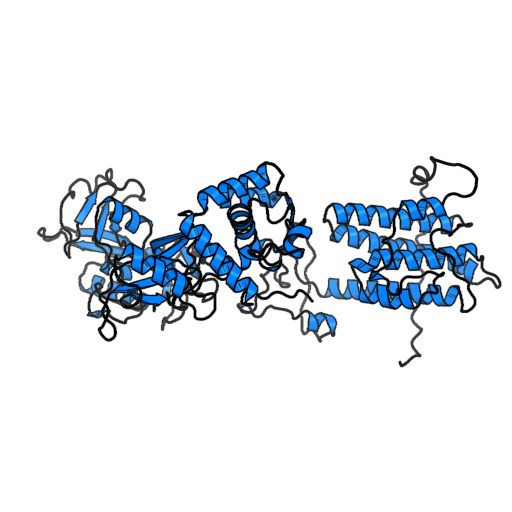88 338 THR A N 1
ATOM 2615 C CA . THR A 1 338 ? -7.308 5.130 1.638 1.00 94.88 338 THR A CA 1
ATOM 2616 C C . THR A 1 338 ? -6.916 3.861 0.885 1.00 94.88 338 THR A C 1
ATOM 2618 O O . THR A 1 338 ? -7.035 3.818 -0.340 1.00 94.88 338 THR A O 1
ATOM 2621 N N . TRP A 1 339 ? -6.541 2.798 1.606 1.00 95.31 339 TRP A N 1
ATOM 2622 C CA . TRP A 1 339 ? -6.190 1.510 1.010 1.00 95.31 339 TRP A CA 1
ATOM 2623 C C . TRP A 1 339 ? -7.360 0.838 0.284 1.00 95.31 339 TRP A C 1
ATOM 2625 O O . TRP A 1 339 ? -7.113 0.109 -0.674 1.00 95.31 339 TRP A O 1
ATOM 2635 N N . PHE A 1 340 ? -8.614 1.109 0.669 1.00 97.62 340 PHE A N 1
ATOM 2636 C CA . PHE A 1 340 ? -9.791 0.612 -0.050 1.00 97.62 340 PHE A CA 1
ATOM 2637 C C . PHE A 1 340 ? -9.857 1.217 -1.449 1.00 97.62 340 PHE A C 1
ATOM 2639 O O . PHE A 1 340 ? -9.918 0.480 -2.427 1.00 97.62 340 PHE A O 1
ATOM 2646 N N . SER A 1 341 ? -9.729 2.542 -1.563 1.00 97.31 341 SER A N 1
ATOM 2647 C CA . SER A 1 341 ? -9.698 3.204 -2.872 1.00 97.31 341 SER A CA 1
ATOM 2648 C C . SER A 1 341 ? -8.473 2.802 -3.706 1.00 97.31 341 SER A C 1
ATOM 2650 O O . SER A 1 341 ? -8.606 2.456 -4.879 1.00 97.31 341 SER A O 1
ATOM 2652 N N . SER A 1 342 ? -7.284 2.751 -3.097 1.00 97.06 342 SER A N 1
ATOM 2653 C CA . SER A 1 342 ? -6.045 2.369 -3.783 1.00 97.06 342 SER A CA 1
ATOM 2654 C C . SER A 1 342 ? -6.078 0.927 -4.290 1.00 97.06 342 SER A C 1
ATOM 2656 O O . SER A 1 342 ? -5.493 0.628 -5.329 1.00 97.06 342 SER A O 1
ATOM 2658 N N . ALA A 1 343 ? -6.774 0.024 -3.598 1.00 97.94 343 ALA A N 1
ATOM 2659 C CA . ALA A 1 343 ? -6.927 -1.363 -4.023 1.00 97.94 343 ALA A CA 1
ATOM 2660 C C . ALA A 1 343 ? -7.760 -1.524 -5.310 1.00 97.94 343 ALA A C 1
ATOM 2662 O O . ALA A 1 343 ? -7.658 -2.552 -5.976 1.00 97.94 343 ALA A O 1
ATOM 2663 N N . LEU A 1 344 ? -8.537 -0.510 -5.702 1.00 98.38 344 LEU A N 1
ATOM 2664 C CA . LEU A 1 344 ? -9.308 -0.518 -6.951 1.00 98.38 344 LEU A CA 1
ATOM 2665 C C . LEU A 1 344 ? -8.510 0.015 -8.149 1.00 98.38 344 LEU A C 1
ATOM 2667 O O . LEU A 1 344 ? -8.960 -0.092 -9.290 1.00 98.38 344 LEU A O 1
ATOM 2671 N N . PHE A 1 345 ? -7.327 0.591 -7.912 1.00 97.75 345 PHE A N 1
ATOM 2672 C CA . PHE A 1 345 ? -6.568 1.343 -8.913 1.00 97.75 345 PHE A CA 1
ATOM 2673 C C . PHE A 1 345 ? -6.364 0.619 -10.258 1.00 97.75 345 PHE A C 1
ATOM 2675 O O . PHE A 1 345 ? -6.584 1.268 -11.282 1.00 97.75 345 PHE A O 1
ATOM 2682 N N . PRO A 1 346 ? -6.026 -0.691 -10.317 1.00 97.19 346 PRO A N 1
ATOM 2683 C CA . PRO A 1 346 ? -5.738 -1.372 -11.585 1.00 97.19 346 PRO A CA 1
ATOM 2684 C C . PRO A 1 346 ? -6.880 -1.353 -12.606 1.00 97.19 346 PRO A C 1
ATOM 2686 O O . PRO A 1 346 ? -6.617 -1.445 -13.800 1.00 97.19 346 PRO A O 1
ATOM 2689 N N . PHE A 1 347 ? -8.129 -1.245 -12.150 1.00 97.25 347 PHE A N 1
ATOM 2690 C CA . PHE A 1 347 ? -9.315 -1.255 -13.009 1.00 97.25 347 PHE A CA 1
ATOM 2691 C C . PHE A 1 347 ? -10.109 0.054 -12.923 1.00 97.25 347 PHE A C 1
ATOM 2693 O O . PHE A 1 347 ? -10.590 0.536 -13.948 1.00 97.25 347 PHE A O 1
ATOM 2700 N N . ALA A 1 348 ? -10.181 0.697 -11.753 1.00 97.44 348 ALA A N 1
ATOM 2701 C CA . ALA A 1 348 ? -10.846 1.991 -11.593 1.00 97.44 348 ALA A CA 1
ATOM 2702 C C . ALA A 1 348 ? -10.153 3.104 -12.396 1.00 97.44 348 ALA A C 1
ATOM 2704 O O . ALA A 1 348 ? -10.822 3.914 -13.033 1.00 97.44 348 ALA A O 1
ATOM 2705 N N . ALA A 1 349 ? -8.813 3.114 -12.457 1.00 95.94 349 ALA A N 1
ATOM 2706 C CA . ALA A 1 349 ? -8.075 4.094 -13.263 1.00 95.94 349 ALA A CA 1
ATOM 2707 C C . ALA A 1 349 ? -8.281 3.906 -14.779 1.00 95.94 349 ALA A C 1
ATOM 2709 O O . ALA A 1 349 ? -8.062 4.835 -15.555 1.00 95.94 349 ALA A O 1
ATOM 2710 N N . LEU A 1 35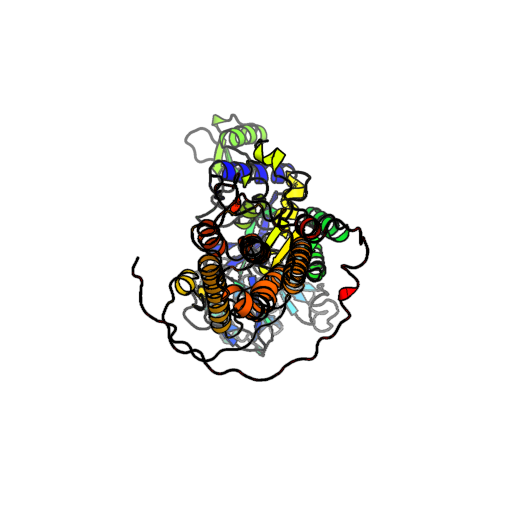0 ? -8.718 2.715 -15.202 1.00 96.38 350 LEU A N 1
ATOM 2711 C CA . LEU A 1 350 ? -9.087 2.409 -16.585 1.00 96.38 350 LEU A CA 1
ATOM 2712 C C . LEU A 1 350 ? -10.583 2.632 -16.848 1.00 96.38 350 LEU A C 1
ATOM 2714 O O . LEU A 1 350 ? -11.056 2.386 -17.954 1.00 96.38 350 LEU A O 1
ATOM 2718 N N . GLY A 1 351 ? -11.319 3.136 -15.859 1.00 95.69 351 GLY A N 1
ATOM 2719 C CA . GLY A 1 351 ? -12.713 3.531 -15.989 1.00 95.69 351 GLY A CA 1
ATOM 2720 C C . GLY A 1 351 ? -13.724 2.483 -15.551 1.00 95.69 351 GLY A C 1
ATOM 2721 O O . GLY A 1 351 ? -14.884 2.675 -15.858 1.00 95.69 351 GLY A O 1
ATOM 2722 N N . TRP A 1 352 ? -13.341 1.414 -14.843 1.00 97.81 352 TRP A N 1
ATOM 2723 C CA . TRP A 1 352 ? -14.331 0.583 -14.142 1.00 97.81 352 TRP A CA 1
ATOM 2724 C C . TRP A 1 352 ? -15.074 1.433 -13.093 1.00 97.81 352 TRP A C 1
ATOM 2726 O O . TRP A 1 352 ? -14.414 2.220 -12.408 1.00 97.81 352 TRP A O 1
ATOM 2736 N N . PRO A 1 353 ? -16.391 1.246 -12.885 1.00 96.19 353 PRO A N 1
ATOM 2737 C CA . PRO A 1 353 ? -17.253 0.178 -13.404 1.00 96.19 353 PRO A CA 1
ATOM 2738 C C . PRO A 1 353 ? -17.769 0.381 -14.825 1.00 96.19 353 PRO A C 1
ATOM 2740 O O . PRO A 1 353 ? -18.420 -0.516 -15.357 1.00 96.19 353 PRO A O 1
ATOM 2743 N N . GLU A 1 354 ? -17.499 1.522 -15.447 1.00 93.19 354 GLU A N 1
ATOM 2744 C CA . GLU A 1 354 ? -17.817 1.742 -16.846 1.00 93.19 354 GLU A CA 1
ATOM 2745 C C . GLU A 1 354 ? -16.957 0.807 -17.743 1.00 93.19 354 GLU A C 1
ATOM 2747 O O . GLU A 1 354 ? -15.740 0.698 -17.603 1.00 93.19 354 GLU A O 1
ATOM 2752 N N . GLU A 1 355 ? -17.569 0.080 -18.686 1.00 92.62 355 GLU A N 1
ATOM 2753 C CA . GLU A 1 355 ? -16.856 -0.853 -19.586 1.00 92.62 355 GLU A CA 1
ATOM 2754 C C . GLU A 1 355 ? -16.104 -0.118 -20.712 1.00 92.62 355 GLU A C 1
ATOM 2756 O O . GLU A 1 355 ? -16.355 -0.283 -21.914 1.00 92.62 355 GLU A O 1
ATOM 2761 N N . THR A 1 356 ? -15.182 0.761 -20.328 1.00 96.31 356 THR A N 1
ATOM 2762 C CA . THR A 1 356 ? -14.490 1.634 -21.271 1.00 96.31 356 THR A CA 1
ATOM 2763 C C . THR A 1 356 ? -13.610 0.835 -22.251 1.00 96.31 356 THR A C 1
ATOM 2765 O O . THR A 1 356 ? -13.210 -0.308 -21.986 1.00 96.31 356 THR A O 1
ATOM 2768 N N . PRO A 1 357 ? -13.258 1.415 -23.415 1.00 97.31 357 PRO A N 1
ATOM 2769 C CA . PRO A 1 357 ? -12.274 0.813 -24.315 1.00 97.31 357 PRO A CA 1
ATOM 2770 C C . PRO A 1 357 ? -10.911 0.570 -23.652 1.00 97.31 357 PRO A C 1
ATOM 2772 O O . PRO A 1 357 ? -10.267 -0.434 -23.951 1.00 97.31 357 PRO A O 1
ATOM 2775 N N . ASP A 1 358 ? -10.486 1.454 -22.743 1.00 96.19 358 ASP A N 1
ATOM 2776 C CA . ASP A 1 358 ? -9.213 1.315 -22.032 1.00 96.19 358 ASP A CA 1
ATOM 2777 C C . ASP A 1 358 ? -9.248 0.132 -21.059 1.00 96.19 358 ASP A C 1
ATOM 2779 O O . ASP A 1 358 ? -8.314 -0.671 -21.057 1.00 96.19 358 ASP A O 1
ATOM 2783 N N . LEU A 1 359 ? -10.340 -0.041 -20.305 1.00 97.12 359 LEU A N 1
ATOM 2784 C CA . LEU A 1 359 ? -10.520 -1.196 -19.424 1.00 97.12 359 LEU A CA 1
ATOM 2785 C C . LEU A 1 359 ? -10.430 -2.506 -20.216 1.00 97.12 359 LEU A C 1
ATOM 2787 O O . LEU A 1 359 ? -9.630 -3.373 -19.880 1.00 97.12 359 LEU A O 1
ATOM 2791 N N . ARG A 1 360 ? -11.169 -2.617 -21.326 1.00 96.50 360 ARG A N 1
ATOM 2792 C CA . ARG A 1 360 ? -11.163 -3.822 -22.177 1.00 96.50 360 ARG A CA 1
ATOM 2793 C C . ARG A 1 360 ? -9.814 -4.105 -22.835 1.00 96.50 360 ARG A C 1
ATOM 2795 O O . ARG A 1 360 ? -9.519 -5.253 -23.154 1.00 96.50 360 ARG A O 1
ATOM 2802 N N . ARG A 1 361 ? -9.016 -3.068 -23.102 1.00 96.38 361 ARG A N 1
ATOM 2803 C CA . ARG A 1 361 ? -7.733 -3.206 -23.801 1.00 96.38 361 ARG A CA 1
ATOM 2804 C C . ARG A 1 361 ? -6.570 -3.507 -22.861 1.00 96.38 361 ARG A C 1
ATOM 2806 O O . ARG A 1 361 ? -5.653 -4.212 -23.279 1.00 96.38 361 ARG A O 1
ATOM 2813 N N . PHE A 1 362 ? -6.574 -2.932 -21.660 1.00 95.88 362 PHE A N 1
ATOM 2814 C CA . PHE A 1 362 ? -5.404 -2.899 -20.778 1.00 95.88 362 PHE A CA 1
ATOM 2815 C C . PHE A 1 362 ? -5.585 -3.646 -19.450 1.00 95.88 362 PHE A C 1
ATOM 2817 O O . PHE A 1 362 ? -4.599 -3.797 -18.732 1.00 95.88 362 PHE A O 1
ATOM 2824 N N . TYR A 1 363 ? -6.794 -4.116 -19.120 1.00 97.44 363 TYR A N 1
ATOM 2825 C CA . TYR A 1 363 ? -7.049 -4.947 -17.943 1.00 97.44 363 TYR A CA 1
ATOM 2826 C C . TYR A 1 363 ? -7.404 -6.389 -18.340 1.00 97.44 363 TYR A C 1
ATOM 2828 O O . TYR A 1 363 ? -8.247 -6.573 -19.221 1.00 97.44 363 TYR A O 1
ATOM 2836 N N . PRO A 1 364 ? -6.846 -7.417 -17.672 1.00 97.38 364 PRO A N 1
ATOM 2837 C CA . PRO A 1 364 ? -5.788 -7.377 -16.651 1.00 97.38 364 PRO A CA 1
ATOM 2838 C C . PRO A 1 364 ? -4.440 -6.828 -17.129 1.00 97.38 364 PRO A C 1
ATOM 2840 O O . PRO A 1 364 ? -4.102 -6.950 -18.305 1.00 97.38 364 PRO A O 1
ATOM 2843 N N . THR A 1 365 ? -3.645 -6.268 -16.212 1.00 96.62 365 THR A N 1
ATOM 2844 C CA . THR A 1 365 ? -2.284 -5.807 -16.532 1.00 96.62 365 THR A CA 1
ATOM 2845 C C . THR A 1 365 ? -1.267 -6.954 -16.437 1.00 96.62 365 THR A C 1
ATOM 2847 O O . THR A 1 365 ? -1.559 -8.042 -15.940 1.00 96.62 365 THR A O 1
ATOM 2850 N N . THR A 1 366 ? -0.045 -6.750 -16.936 1.00 95.62 366 THR A N 1
ATOM 2851 C CA . THR A 1 366 ? 0.988 -7.804 -16.910 1.00 95.62 366 THR A CA 1
ATOM 2852 C C . THR A 1 366 ? 1.815 -7.775 -15.626 1.00 95.62 366 THR A C 1
ATOM 2854 O O . THR A 1 366 ? 1.967 -8.810 -14.973 1.00 95.62 366 THR A O 1
ATOM 2857 N N . LEU A 1 367 ? 2.333 -6.598 -15.263 1.00 96.88 367 LEU A N 1
ATOM 2858 C CA . LEU A 1 367 ? 3.331 -6.404 -14.213 1.00 96.88 367 LEU A CA 1
ATOM 2859 C C . LEU A 1 367 ? 2.937 -5.238 -13.301 1.00 96.88 367 LEU A C 1
ATOM 2861 O O . LEU A 1 367 ? 2.709 -4.129 -13.783 1.00 96.88 367 LEU A O 1
ATOM 2865 N N . LEU A 1 368 ? 2.934 -5.482 -11.992 1.00 97.94 368 LEU A N 1
ATOM 2866 C CA . LEU A 1 368 ? 2.962 -4.445 -10.965 1.00 97.94 368 LEU A CA 1
ATOM 2867 C C . LEU A 1 368 ? 4.375 -4.350 -10.384 1.00 97.94 368 LEU A C 1
ATOM 2869 O O . LEU A 1 368 ? 4.904 -5.347 -9.905 1.00 97.94 368 LEU A O 1
ATOM 2873 N N . GLU A 1 369 ? 4.961 -3.159 -10.372 1.00 95.81 369 GLU A N 1
ATOM 2874 C CA . GLU A 1 369 ? 6.219 -2.881 -9.675 1.00 95.81 369 GLU A CA 1
ATOM 2875 C C . GLU A 1 369 ? 5.937 -2.026 -8.435 1.00 95.81 369 GLU A C 1
ATOM 2877 O O . GLU A 1 369 ? 5.142 -1.088 -8.492 1.00 95.81 369 GLU A O 1
ATOM 2882 N N . THR A 1 370 ? 6.489 -2.424 -7.286 1.00 95.69 370 THR A N 1
ATOM 2883 C CA . THR A 1 370 ? 6.304 -1.713 -6.012 1.00 95.69 370 THR A CA 1
ATOM 2884 C C . THR A 1 370 ? 7.331 -2.149 -4.967 1.00 95.69 370 THR A C 1
ATOM 2886 O O . THR A 1 370 ? 7.936 -3.216 -5.074 1.00 95.69 370 THR A O 1
ATOM 2889 N N . GLY A 1 371 ? 7.492 -1.357 -3.906 1.00 91.38 371 GLY A N 1
ATOM 2890 C CA . GLY A 1 371 ? 8.303 -1.725 -2.750 1.00 91.38 371 GLY A CA 1
ATOM 2891 C C . GLY A 1 371 ? 7.734 -2.940 -2.016 1.00 91.38 371 GLY A C 1
ATOM 2892 O O . GLY A 1 371 ? 6.514 -3.114 -1.919 1.00 91.38 371 GLY A O 1
ATOM 2893 N N . SER A 1 372 ? 8.623 -3.772 -1.470 1.00 90.56 372 SER A N 1
ATOM 2894 C CA . SER A 1 372 ? 8.254 -4.967 -0.699 1.00 90.56 372 SER A CA 1
ATOM 2895 C C . SER A 1 372 ? 7.423 -4.667 0.555 1.00 90.56 372 SER A C 1
ATOM 2897 O O . SER A 1 372 ? 6.680 -5.534 1.021 1.00 90.56 372 SER A O 1
ATOM 2899 N N . ASP A 1 373 ? 7.483 -3.438 1.073 1.00 86.50 373 ASP A N 1
ATOM 2900 C CA . ASP A 1 373 ? 6.675 -2.994 2.204 1.00 86.50 373 ASP A CA 1
ATOM 2901 C C . ASP A 1 373 ? 5.190 -2.848 1.869 1.00 86.50 373 ASP A C 1
ATOM 2903 O O . ASP A 1 373 ? 4.378 -2.969 2.775 1.00 86.50 373 ASP A O 1
ATOM 2907 N N . LEU A 1 374 ? 4.809 -2.677 0.598 1.00 92.56 374 LEU A N 1
ATOM 2908 C CA . LEU A 1 374 ? 3.410 -2.533 0.169 1.00 92.56 374 LEU A CA 1
ATOM 2909 C C . LEU A 1 374 ? 2.720 -3.857 -0.192 1.00 92.56 374 LEU A C 1
ATOM 2911 O O . LEU A 1 374 ? 1.547 -3.853 -0.582 1.00 92.56 374 LEU A O 1
ATOM 2915 N N . LEU A 1 375 ? 3.404 -4.994 -0.020 1.00 94.69 375 LEU A N 1
ATOM 2916 C CA . LEU A 1 375 ? 2.878 -6.321 -0.357 1.00 94.69 375 LEU A CA 1
ATOM 2917 C C . LEU A 1 375 ? 1.509 -6.595 0.294 1.00 94.69 375 LEU A C 1
ATOM 2919 O O . LEU A 1 375 ? 0.598 -7.097 -0.362 1.00 94.69 375 LEU A O 1
ATOM 2923 N N . PHE A 1 376 ? 1.332 -6.219 1.561 1.00 92.50 376 PHE A N 1
ATOM 2924 C CA . PHE A 1 376 ? 0.089 -6.477 2.301 1.00 92.50 376 PHE A CA 1
ATOM 2925 C C . PHE A 1 376 ? -0.860 -5.278 2.363 1.00 92.50 376 PHE A C 1
ATOM 2927 O O . PHE A 1 376 ? -2.076 -5.461 2.405 1.00 92.50 376 PHE A O 1
ATOM 2934 N N . PHE A 1 377 ? -0.325 -4.054 2.321 1.00 84.75 377 PHE A N 1
ATOM 2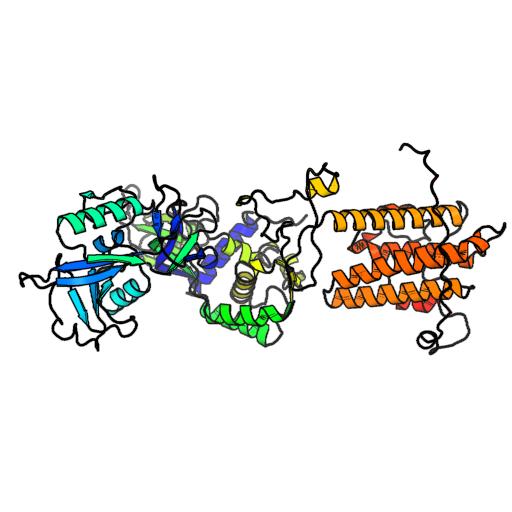935 C CA . PHE A 1 377 ? -1.136 -2.832 2.317 1.00 84.75 377 PHE A CA 1
ATOM 2936 C C . PHE A 1 377 ? -1.886 -2.653 1.000 1.00 84.75 377 PHE A C 1
ATOM 2938 O O . PHE A 1 377 ? -3.030 -2.206 0.997 1.00 84.75 377 PHE A O 1
ATOM 2945 N N . TRP A 1 378 ? -1.244 -3.014 -0.115 1.00 95.50 378 TRP A N 1
ATOM 2946 C CA . TRP A 1 378 ? -1.732 -2.664 -1.440 1.00 95.50 378 TRP A CA 1
ATOM 2947 C C . TRP A 1 378 ? -1.866 -3.870 -2.364 1.00 95.50 378 TRP A C 1
ATOM 2949 O O . TRP A 1 378 ? -2.971 -4.137 -2.833 1.00 95.50 378 TRP A O 1
ATOM 2959 N N . VAL A 1 379 ? -0.795 -4.643 -2.584 1.00 97.94 379 VAL A N 1
ATOM 2960 C CA . VAL A 1 379 ? -0.803 -5.761 -3.553 1.00 97.94 379 VAL A CA 1
ATOM 2961 C C . VAL A 1 379 ? -1.861 -6.800 -3.188 1.00 97.94 379 VAL A C 1
ATOM 2963 O O . VAL A 1 379 ? -2.716 -7.123 -4.010 1.00 97.94 379 VAL A O 1
ATOM 2966 N N . ALA A 1 380 ? -1.860 -7.265 -1.937 1.00 97.19 380 ALA A N 1
ATOM 2967 C CA . ALA A 1 380 ? -2.857 -8.193 -1.413 1.00 97.19 380 ALA A CA 1
ATOM 2968 C C . ALA A 1 380 ? -4.293 -7.688 -1.613 1.00 97.19 380 ALA A C 1
ATOM 2970 O O . ALA A 1 380 ? -5.160 -8.432 -2.069 1.00 97.19 380 ALA A O 1
ATOM 2971 N N . ARG A 1 381 ? -4.541 -6.408 -1.309 1.00 97.06 381 ARG A N 1
ATOM 2972 C CA . ARG A 1 381 ? -5.872 -5.800 -1.422 1.00 97.06 381 ARG A CA 1
ATOM 2973 C C . ARG A 1 381 ? -6.318 -5.675 -2.881 1.00 97.06 381 ARG A C 1
ATOM 2975 O O . ARG A 1 381 ? -7.465 -6.000 -3.172 1.00 97.06 381 ARG A O 1
ATOM 2982 N N . MET A 1 382 ? -5.417 -5.297 -3.793 1.00 98.50 382 MET A N 1
ATOM 2983 C CA . MET A 1 382 ? -5.693 -5.269 -5.236 1.00 98.50 382 MET A CA 1
ATOM 2984 C C . MET A 1 382 ? -6.045 -6.652 -5.778 1.00 98.50 382 MET A C 1
ATOM 2986 O O . MET A 1 382 ? -6.968 -6.774 -6.576 1.00 98.50 382 MET A O 1
ATOM 2990 N N . VAL A 1 383 ? -5.330 -7.697 -5.351 1.00 98.56 383 VAL A N 1
ATOM 2991 C CA . VAL A 1 383 ? -5.601 -9.072 -5.794 1.00 98.56 383 VAL A CA 1
ATOM 2992 C C . VAL A 1 383 ? -6.967 -9.540 -5.296 1.00 98.56 383 VAL A C 1
ATOM 2994 O O . VAL A 1 383 ? -7.774 -9.999 -6.101 1.00 98.56 383 VAL A O 1
ATOM 2997 N N . MET A 1 384 ? -7.259 -9.350 -4.006 1.00 98.31 384 MET A N 1
ATOM 2998 C CA . MET A 1 384 ? -8.551 -9.718 -3.420 1.00 98.31 384 MET A CA 1
ATOM 2999 C C . MET A 1 384 ? -9.721 -8.996 -4.097 1.00 98.31 384 MET A C 1
ATOM 3001 O O . MET A 1 384 ? -10.631 -9.650 -4.604 1.00 98.31 384 MET A O 1
ATOM 3005 N N . LEU A 1 385 ? -9.676 -7.660 -4.162 1.00 98.56 385 LEU A N 1
ATOM 3006 C CA . LEU A 1 385 ? -10.770 -6.869 -4.730 1.00 98.56 385 LEU A CA 1
ATOM 3007 C C . LEU A 1 385 ? -10.857 -6.980 -6.252 1.00 98.56 385 LEU A C 1
ATOM 3009 O O . LEU A 1 385 ? -11.959 -6.979 -6.787 1.00 98.56 385 LEU A O 1
ATOM 3013 N N . GLY A 1 386 ? -9.729 -7.114 -6.954 1.00 98.25 386 GLY A N 1
ATOM 3014 C CA . GLY A 1 386 ? -9.716 -7.352 -8.396 1.00 98.25 386 GLY A CA 1
ATOM 3015 C C . GLY A 1 386 ? -10.455 -8.639 -8.747 1.00 98.25 386 GLY A C 1
ATOM 3016 O O . GLY A 1 386 ? -11.369 -8.614 -9.570 1.00 98.25 386 GLY A O 1
ATOM 3017 N N . GLN A 1 387 ? -10.143 -9.737 -8.052 1.00 97.94 387 GLN A N 1
ATOM 3018 C CA . GLN A 1 387 ? -10.825 -11.012 -8.272 1.00 97.94 387 GLN A CA 1
ATOM 3019 C C . GLN A 1 387 ? -12.306 -10.953 -7.885 1.00 97.94 387 GLN A C 1
ATOM 3021 O O . GLN A 1 387 ? -13.130 -11.493 -8.614 1.00 97.94 387 GLN A O 1
ATOM 3026 N N . GLU A 1 388 ? -12.649 -10.308 -6.767 1.00 98.31 388 GLU A N 1
ATOM 3027 C CA . GLU A 1 388 ? -14.036 -10.205 -6.292 1.00 98.31 388 GLU A CA 1
ATOM 3028 C C . GLU A 1 388 ? -14.915 -9.335 -7.204 1.00 98.31 388 GLU A C 1
ATOM 3030 O O . GLU A 1 388 ? -16.026 -9.720 -7.550 1.00 98.31 388 GLU A O 1
ATOM 3035 N N . LEU A 1 389 ? -14.425 -8.169 -7.632 1.00 98.31 389 LEU A N 1
ATOM 3036 C CA . LEU A 1 389 ? -15.240 -7.183 -8.352 1.00 98.31 389 LEU A CA 1
ATOM 3037 C C . LEU A 1 389 ? -15.236 -7.366 -9.870 1.00 98.31 389 LEU A C 1
ATOM 3039 O O . LEU A 1 389 ? -16.163 -6.900 -10.538 1.00 98.31 389 LEU A O 1
ATOM 3043 N N . THR A 1 390 ? -14.196 -8.000 -10.419 1.00 97.56 390 THR A N 1
ATOM 3044 C CA . THR A 1 390 ? -14.020 -8.151 -11.873 1.00 97.56 390 THR A CA 1
ATOM 3045 C C . THR A 1 390 ? -13.955 -9.605 -12.335 1.00 97.56 390 THR A C 1
ATOM 3047 O O . THR A 1 390 ? -14.046 -9.857 -13.531 1.00 97.56 390 THR A O 1
ATOM 3050 N N . GLY A 1 391 ? -13.767 -10.567 -11.425 1.00 97.00 391 GLY A N 1
ATOM 3051 C CA . GLY A 1 391 ? -13.537 -11.974 -11.770 1.00 97.00 391 GLY A CA 1
ATOM 3052 C C . GLY A 1 391 ? -12.117 -12.289 -12.261 1.00 97.00 391 GLY A C 1
ATOM 3053 O O . GLY A 1 391 ? -11.794 -13.455 -12.492 1.00 97.00 391 GLY A O 1
ATOM 3054 N N . HIS A 1 392 ? -11.240 -11.288 -12.386 1.00 97.19 392 HIS A N 1
ATOM 3055 C CA . HIS A 1 392 ? -9.884 -11.449 -12.906 1.00 97.19 392 HIS A CA 1
ATOM 3056 C C . HIS A 1 392 ? -8.812 -11.076 -11.874 1.00 97.19 392 HIS A C 1
ATOM 3058 O O . HIS A 1 392 ? -9.028 -10.272 -10.970 1.00 97.19 392 HIS A O 1
ATOM 3064 N N . LEU A 1 393 ? -7.615 -11.656 -12.015 1.00 98.19 393 LEU A N 1
ATOM 3065 C CA . LEU A 1 393 ? -6.440 -11.128 -11.320 1.00 98.19 393 LEU A CA 1
ATOM 3066 C C . LEU A 1 393 ? -6.117 -9.739 -11.883 1.00 98.19 393 LEU A C 1
ATOM 3068 O O . LEU A 1 393 ? -6.183 -9.570 -13.097 1.00 98.19 393 LEU A O 1
ATOM 3072 N N . PRO A 1 394 ? -5.728 -8.759 -11.051 1.00 98.06 394 PRO A N 1
ATOM 3073 C CA . PRO A 1 394 ? -5.399 -7.424 -11.543 1.00 98.06 394 PRO A CA 1
ATOM 3074 C C . PRO A 1 394 ? -4.111 -7.383 -12.372 1.00 98.06 394 PRO A C 1
ATOM 3076 O O . PRO A 1 394 ? -3.986 -6.535 -13.253 1.00 98.06 394 PRO A O 1
ATOM 3079 N N . PHE A 1 395 ? -3.179 -8.290 -12.080 1.00 98.25 395 PHE A N 1
ATOM 3080 C CA . PHE A 1 395 ? -1.892 -8.452 -12.747 1.00 98.25 395 PHE A CA 1
ATOM 3081 C C . PHE A 1 395 ? -1.434 -9.913 -12.686 1.00 98.25 395 PHE A C 1
ATOM 3083 O O . PHE A 1 395 ? -1.813 -10.642 -11.769 1.00 98.25 395 PHE A O 1
ATOM 3090 N N . SER A 1 396 ? -0.596 -10.334 -13.638 1.00 97.56 396 SER A N 1
ATOM 3091 C CA . SER A 1 396 ? 0.004 -11.682 -13.651 1.00 97.56 396 SER A CA 1
ATOM 3092 C C . SER A 1 396 ? 1.324 -11.790 -12.877 1.00 97.56 396 SER A C 1
ATOM 3094 O O . SER A 1 396 ? 1.690 -12.874 -12.421 1.00 97.56 396 SER A O 1
ATOM 3096 N N . GLN A 1 397 ? 2.049 -10.681 -12.714 1.00 97.88 397 GLN A N 1
ATOM 3097 C CA . GLN A 1 397 ? 3.358 -10.637 -12.062 1.00 97.88 397 GLN A CA 1
ATOM 3098 C C . GLN A 1 397 ? 3.474 -9.423 -11.137 1.00 97.88 397 GLN A C 1
ATOM 3100 O O . GLN A 1 397 ? 2.956 -8.348 -11.441 1.00 97.88 397 GLN A O 1
ATOM 3105 N N . VAL A 1 398 ? 4.192 -9.588 -10.026 1.00 98.00 398 VAL A N 1
ATOM 3106 C CA . VAL A 1 398 ? 4.533 -8.513 -9.087 1.00 98.00 398 VAL A CA 1
ATOM 3107 C C . VAL A 1 398 ? 6.038 -8.493 -8.878 1.00 98.00 398 VAL A C 1
ATOM 3109 O O . VAL A 1 398 ? 6.595 -9.453 -8.348 1.00 98.00 398 VAL A O 1
ATOM 3112 N N . LEU A 1 399 ? 6.687 -7.398 -9.263 1.00 96.38 399 LEU A N 1
ATOM 3113 C CA . LEU A 1 399 ? 8.083 -7.118 -8.953 1.00 96.38 399 LEU A CA 1
ATOM 3114 C C . LEU A 1 399 ? 8.161 -6.298 -7.664 1.00 96.38 399 LEU A C 1
ATOM 3116 O O . LEU A 1 399 ? 7.797 -5.124 -7.633 1.00 96.38 399 LEU A O 1
ATOM 3120 N N . LEU A 1 400 ? 8.641 -6.939 -6.604 1.00 94.56 400 LEU A N 1
ATOM 3121 C CA . LEU A 1 400 ? 8.848 -6.358 -5.286 1.00 94.56 400 LEU A CA 1
ATOM 3122 C C . LEU A 1 400 ? 10.303 -5.916 -5.161 1.00 94.56 400 LEU A C 1
ATOM 3124 O O . LEU A 1 400 ? 11.198 -6.737 -4.954 1.00 94.56 400 LEU A O 1
ATOM 3128 N N . HIS A 1 401 ? 10.547 -4.616 -5.303 1.00 89.25 401 HIS A N 1
ATOM 3129 C CA . HIS A 1 401 ? 11.887 -4.063 -5.147 1.00 89.25 401 HIS A CA 1
ATOM 3130 C C . HIS A 1 401 ? 12.201 -3.751 -3.676 1.00 89.25 401 HIS A C 1
ATOM 3132 O O . HIS A 1 401 ? 11.314 -3.514 -2.848 1.00 89.25 401 HIS A O 1
ATOM 3138 N N . SER A 1 402 ? 13.493 -3.737 -3.348 1.00 83.06 402 SER A N 1
ATOM 3139 C CA . SER A 1 402 ? 13.984 -3.363 -2.021 1.00 83.06 402 SER A CA 1
ATOM 3140 C C . SER A 1 402 ? 13.733 -1.884 -1.705 1.00 83.06 402 SER A C 1
ATOM 3142 O O . SER A 1 402 ? 13.566 -1.056 -2.608 1.00 83.06 402 SER A O 1
ATOM 3144 N N . LEU A 1 403 ? 13.760 -1.526 -0.419 1.00 84.50 403 LEU A N 1
ATOM 3145 C CA . LEU A 1 403 ? 13.644 -0.136 0.010 1.00 84.50 403 LEU A CA 1
ATOM 3146 C C . LEU A 1 403 ? 14.990 0.577 -0.039 1.00 84.50 403 LEU A C 1
ATOM 3148 O O . LEU A 1 403 ? 16.033 -0.003 0.266 1.00 84.50 403 LEU A O 1
ATOM 3152 N N . VAL A 1 404 ? 14.955 1.872 -0.354 1.00 83.00 404 VAL A N 1
ATOM 3153 C CA . VAL A 1 404 ? 16.130 2.732 -0.207 1.00 83.00 404 VAL A CA 1
ATOM 3154 C C . VAL A 1 404 ? 16.221 3.215 1.243 1.00 83.00 404 VAL A C 1
ATOM 3156 O O . VAL A 1 404 ? 15.264 3.738 1.821 1.00 83.00 404 VAL A O 1
ATOM 3159 N N . ARG A 1 405 ? 17.392 3.027 1.840 1.00 83.25 405 ARG A N 1
ATOM 3160 C CA . ARG A 1 405 ? 17.741 3.366 3.219 1.00 83.25 405 ARG A CA 1
ATOM 3161 C C . ARG A 1 405 ? 18.814 4.437 3.258 1.00 83.25 405 ARG A C 1
ATOM 3163 O O . ARG A 1 405 ? 19.564 4.622 2.299 1.00 83.25 405 ARG A O 1
ATOM 3170 N N . ASP A 1 406 ? 18.898 5.122 4.390 1.00 80.44 406 ASP A N 1
ATOM 3171 C CA . ASP A 1 406 ? 20.001 6.043 4.633 1.00 80.44 406 ASP A CA 1
ATOM 3172 C C . ASP A 1 406 ? 21.341 5.294 4.776 1.00 80.44 406 ASP A C 1
ATOM 3174 O O . ASP A 1 406 ? 21.396 4.059 4.825 1.00 80.44 406 ASP A O 1
ATOM 3178 N N . ALA A 1 407 ? 22.442 6.044 4.855 1.00 75.12 407 ALA A N 1
ATOM 3179 C CA . ALA A 1 407 ? 23.788 5.479 4.980 1.00 75.12 407 ALA A CA 1
ATOM 3180 C C . ALA A 1 407 ? 23.968 4.592 6.233 1.00 75.12 407 ALA A C 1
ATOM 3182 O O . ALA A 1 407 ? 24.809 3.693 6.238 1.00 75.12 407 ALA A O 1
ATOM 3183 N N . ALA A 1 408 ? 23.155 4.804 7.276 1.00 75.81 408 ALA A N 1
ATOM 3184 C CA . ALA A 1 408 ? 23.156 4.013 8.505 1.00 75.81 408 ALA A CA 1
ATOM 3185 C C . ALA A 1 408 ? 22.257 2.760 8.420 1.00 75.81 408 ALA A C 1
ATOM 3187 O O . ALA A 1 408 ? 22.180 1.995 9.379 1.00 75.81 408 ALA A O 1
ATOM 3188 N N . GLY A 1 409 ? 21.576 2.526 7.293 1.00 77.88 409 GLY A N 1
ATOM 3189 C CA . GLY A 1 409 ? 20.667 1.393 7.117 1.00 77.88 409 GLY A CA 1
ATOM 3190 C C . GLY A 1 409 ? 19.293 1.590 7.768 1.00 77.88 409 GLY A C 1
ATOM 3191 O O . GLY A 1 409 ? 18.564 0.619 7.986 1.00 77.88 409 GLY A O 1
ATOM 3192 N N . ARG A 1 410 ? 18.888 2.826 8.068 1.00 76.12 410 ARG A N 1
ATOM 3193 C CA . ARG A 1 410 ? 17.530 3.127 8.548 1.00 76.12 410 ARG A CA 1
ATOM 3194 C C . ARG A 1 410 ? 16.614 3.412 7.361 1.00 76.12 410 ARG A C 1
ATOM 3196 O O . ARG A 1 410 ? 17.047 3.987 6.362 1.00 76.12 410 ARG A O 1
ATOM 3203 N N . LYS A 1 411 ? 15.339 3.018 7.465 1.00 79.69 411 LYS A N 1
ATOM 3204 C CA . LYS A 1 411 ? 14.315 3.365 6.465 1.00 79.69 411 LYS A CA 1
ATOM 3205 C C . LYS A 1 411 ? 14.292 4.888 6.316 1.00 79.69 411 LYS A C 1
ATOM 3207 O O . LYS A 1 411 ? 14.283 5.594 7.324 1.00 79.69 411 LYS A O 1
ATOM 3212 N N . MET A 1 412 ? 14.331 5.391 5.083 1.00 79.38 412 MET A N 1
ATOM 3213 C CA . MET A 1 412 ? 14.169 6.826 4.856 1.00 79.38 412 MET A CA 1
ATOM 3214 C C . MET A 1 412 ? 12.707 7.210 5.074 1.00 79.38 412 MET A C 1
ATOM 3216 O O . MET A 1 412 ? 11.811 6.634 4.458 1.00 79.38 412 MET A O 1
ATOM 3220 N N . SER A 1 413 ? 12.454 8.168 5.963 1.00 74.81 413 SER A N 1
ATOM 3221 C CA . SER A 1 413 ? 11.112 8.673 6.239 1.00 74.81 413 SER A CA 1
ATOM 3222 C C . SER A 1 413 ? 11.145 10.150 6.616 1.00 74.81 413 SER A C 1
ATOM 3224 O O . SER A 1 413 ? 12.092 10.647 7.226 1.00 74.81 413 SER A O 1
ATOM 3226 N N . LYS A 1 414 ? 10.067 10.868 6.283 1.00 73.75 414 LYS A N 1
ATOM 3227 C CA . LYS A 1 414 ? 9.923 12.287 6.644 1.00 73.75 414 LYS A CA 1
ATOM 3228 C C . LYS A 1 414 ? 9.985 12.494 8.161 1.00 73.75 414 LYS A C 1
ATOM 3230 O O . LYS A 1 414 ? 10.560 13.476 8.607 1.00 73.75 414 LYS A O 1
ATOM 3235 N N . SER A 1 415 ? 9.442 11.552 8.937 1.00 67.69 415 SER A N 1
ATOM 3236 C CA . SER A 1 415 ? 9.450 11.595 10.403 1.00 67.69 415 SER A CA 1
ATOM 3237 C C . SER A 1 415 ? 10.855 11.508 11.003 1.00 67.69 415 SER A C 1
ATOM 3239 O O . SER A 1 415 ? 11.125 12.168 12.000 1.00 67.69 415 SER A O 1
ATOM 3241 N N . LEU A 1 416 ? 11.761 10.742 10.388 1.00 69.81 416 LEU A N 1
ATOM 3242 C CA . LEU A 1 416 ? 13.158 10.641 10.819 1.00 69.81 416 LEU A CA 1
ATOM 3243 C C . LEU A 1 416 ? 14.035 11.785 10.288 1.00 69.81 416 LEU A C 1
ATOM 3245 O O . LEU A 1 416 ? 15.195 11.888 10.683 1.00 69.81 416 LEU A O 1
ATOM 3249 N N . GLY A 1 417 ? 13.516 12.613 9.375 1.00 77.06 417 GLY A N 1
ATOM 3250 C CA . GLY A 1 417 ? 14.267 13.704 8.751 1.00 77.06 417 GLY A CA 1
ATOM 3251 C C . GLY A 1 417 ? 15.460 13.240 7.906 1.00 77.06 417 GLY A C 1
ATOM 3252 O O . GLY A 1 417 ? 16.313 14.049 7.563 1.00 77.06 417 GLY A O 1
ATOM 3253 N N . ASN A 1 418 ? 15.540 11.948 7.571 1.00 80.88 418 ASN A N 1
ATOM 3254 C CA . ASN A 1 418 ? 16.652 11.337 6.834 1.00 80.88 418 ASN A CA 1
ATOM 3255 C C . ASN A 1 418 ? 16.343 11.145 5.337 1.00 80.88 418 ASN A C 1
ATOM 3257 O O . ASN A 1 418 ? 16.936 10.287 4.689 1.00 80.88 418 ASN A O 1
ATOM 3261 N N . VAL A 1 419 ? 15.395 11.914 4.796 1.00 83.00 419 VAL A N 1
ATOM 3262 C CA . VAL A 1 419 ? 15.015 11.876 3.378 1.00 83.00 419 VAL A CA 1
ATOM 3263 C C . VAL A 1 419 ? 15.982 12.725 2.563 1.00 83.00 419 VAL A C 1
ATOM 3265 O O . VAL A 1 419 ? 16.282 13.856 2.936 1.00 83.00 419 VAL A O 1
ATOM 3268 N N . VAL A 1 420 ? 16.412 12.200 1.419 1.00 79.75 420 VAL A N 1
ATOM 3269 C CA . VAL A 1 420 ? 17.142 12.959 0.399 1.00 79.75 420 VAL A CA 1
ATOM 3270 C C . VAL A 1 420 ? 16.183 13.272 -0.744 1.00 79.75 420 VAL A C 1
ATOM 3272 O O . VAL A 1 420 ? 15.583 12.353 -1.303 1.00 79.75 420 VAL A O 1
ATOM 3275 N N . ASP A 1 421 ? 16.027 14.552 -1.094 1.00 81.44 421 ASP A N 1
ATOM 3276 C CA . ASP A 1 421 ? 15.244 14.935 -2.269 1.00 81.44 421 ASP A CA 1
ATOM 3277 C C . ASP A 1 421 ? 16.001 14.494 -3.539 1.00 81.44 421 ASP A C 1
ATOM 3279 O O . ASP A 1 421 ? 17.159 14.880 -3.737 1.00 81.44 421 ASP A O 1
ATOM 3283 N N . PRO A 1 422 ? 15.388 13.698 -4.436 1.00 82.19 422 PRO A N 1
ATOM 3284 C CA . PRO A 1 422 ? 16.020 13.314 -5.696 1.00 82.19 422 PRO A CA 1
ATOM 3285 C C . PRO A 1 422 ? 16.495 14.510 -6.537 1.00 82.19 422 PRO A C 1
ATOM 3287 O O . PRO A 1 422 ? 17.467 14.391 -7.283 1.00 82.19 422 PRO A O 1
ATOM 3290 N N . ARG A 1 423 ? 15.847 15.676 -6.419 1.00 81.44 423 ARG A N 1
ATOM 3291 C CA . ARG A 1 423 ? 16.240 16.901 -7.131 1.00 81.44 423 ARG A CA 1
ATOM 3292 C C . ARG A 1 423 ? 17.588 17.432 -6.670 1.00 81.44 423 ARG A C 1
ATOM 3294 O O . ARG A 1 423 ? 18.328 17.942 -7.508 1.00 81.44 423 ARG A O 1
ATOM 3301 N N . ASP A 1 424 ? 17.925 17.277 -5.394 1.00 80.88 424 ASP A N 1
ATOM 3302 C CA . ASP A 1 424 ? 19.218 17.700 -4.847 1.00 80.88 424 ASP A CA 1
ATOM 3303 C C . ASP A 1 424 ? 20.358 16.858 -5.429 1.00 80.88 424 ASP A C 1
ATOM 3305 O O . ASP A 1 424 ? 21.439 17.366 -5.736 1.00 80.88 424 ASP A O 1
ATOM 3309 N N . VAL A 1 425 ? 20.092 15.570 -5.667 1.00 78.69 425 VAL A N 1
ATOM 3310 C CA . VAL A 1 425 ? 21.028 14.662 -6.342 1.00 78.69 425 VAL A CA 1
ATOM 3311 C C . VAL A 1 425 ? 21.205 15.048 -7.816 1.00 78.69 425 VAL A C 1
ATOM 3313 O O . VAL A 1 425 ? 22.326 15.033 -8.326 1.00 78.69 425 VAL A O 1
ATOM 3316 N N . ILE A 1 426 ? 20.120 15.424 -8.500 1.00 78.50 426 ILE A N 1
ATOM 3317 C CA . ILE A 1 426 ? 20.136 15.810 -9.921 1.00 78.50 426 ILE A CA 1
ATOM 3318 C C . ILE A 1 426 ? 20.847 17.154 -10.138 1.00 78.50 426 ILE A C 1
ATOM 3320 O O . ILE A 1 426 ? 21.651 17.280 -11.063 1.00 78.50 426 ILE A O 1
ATOM 3324 N N . SER A 1 427 ? 20.552 18.159 -9.310 1.00 79.00 427 SER A N 1
ATOM 3325 C CA . SER A 1 427 ? 21.103 19.516 -9.431 1.00 79.00 427 SER A CA 1
ATOM 3326 C C . SER A 1 427 ? 22.525 19.640 -8.873 1.00 79.00 427 SER A C 1
ATOM 3328 O O . SER A 1 427 ? 23.259 20.549 -9.263 1.00 79.00 427 SER A O 1
ATOM 3330 N N . GLY A 1 428 ? 22.939 18.696 -8.022 1.00 61.00 428 GLY A N 1
ATOM 3331 C CA . GLY A 1 428 ? 24.259 18.671 -7.407 1.00 61.00 428 GLY A CA 1
ATOM 3332 C C . GLY A 1 428 ? 24.343 19.598 -6.199 1.00 61.00 428 GLY A C 1
ATOM 3333 O O . GLY A 1 428 ? 25.119 20.554 -6.207 1.00 61.00 428 GLY A O 1
ATOM 3334 N N . ALA A 1 429 ? 23.566 19.302 -5.157 1.00 58.41 429 ALA A N 1
ATOM 3335 C CA . ALA A 1 429 ? 23.680 19.970 -3.867 1.00 58.41 429 ALA A CA 1
ATOM 3336 C C . ALA A 1 429 ? 25.028 19.662 -3.184 1.00 58.41 429 ALA A C 1
ATOM 3338 O O . ALA A 1 429 ? 25.538 18.538 -3.226 1.00 58.41 429 ALA A O 1
ATOM 3339 N N . SER A 1 430 ? 25.611 20.669 -2.531 1.00 49.38 430 SER A N 1
ATOM 3340 C CA . SER A 1 430 ? 26.818 20.509 -1.717 1.00 49.38 430 SER A CA 1
ATOM 3341 C C . SER A 1 430 ? 26.491 19.693 -0.463 1.00 49.38 430 SER A C 1
ATOM 3343 O O . SER A 1 430 ? 25.842 20.189 0.453 1.00 49.38 430 SER A O 1
ATOM 3345 N N . LEU A 1 431 ? 26.945 18.442 -0.414 1.00 46.22 431 LEU A N 1
ATOM 3346 C CA . LEU A 1 431 ? 26.817 17.582 0.763 1.00 46.22 431 LEU A CA 1
ATOM 3347 C C . LEU A 1 431 ? 27.765 18.051 1.875 1.00 46.22 431 LEU A C 1
ATOM 3349 O O . LEU A 1 431 ? 28.974 18.132 1.667 1.00 46.22 431 LEU A O 1
ATOM 3353 N N . GLN A 1 432 ? 27.237 18.282 3.077 1.00 42.62 432 GLN A N 1
ATOM 3354 C CA . GLN A 1 432 ? 28.031 18.211 4.305 1.00 42.62 432 GLN A CA 1
ATOM 3355 C C . GLN A 1 432 ? 27.890 16.799 4.877 1.00 42.62 432 GLN A C 1
ATOM 3357 O O . GLN A 1 432 ? 26.991 16.561 5.676 1.00 42.62 432 GLN A O 1
ATOM 3362 N N . VAL A 1 433 ? 28.684 15.821 4.418 1.00 42.06 433 VAL A N 1
ATOM 3363 C CA . VAL A 1 433 ? 28.511 14.422 4.862 1.00 42.06 433 VAL A CA 1
ATOM 3364 C C . VAL A 1 433 ? 29.847 13.712 5.118 1.00 42.06 433 VAL A C 1
ATOM 3366 O O . VAL A 1 433 ? 30.780 13.807 4.322 1.00 42.06 433 VAL A O 1
ATOM 3369 N N . GLY A 1 434 ? 29.905 13.017 6.265 1.00 35.72 434 GLY A N 1
ATOM 3370 C CA . GLY A 1 434 ? 30.940 12.058 6.682 1.00 35.72 434 GLY A CA 1
ATOM 3371 C C . GLY A 1 434 ? 30.852 10.691 5.965 1.00 35.72 434 GLY A C 1
ATOM 3372 O O . GLY A 1 434 ? 30.140 10.565 4.976 1.00 35.72 434 GLY A O 1
ATOM 3373 N N . PRO A 1 435 ? 31.606 9.661 6.394 1.00 33.56 435 PRO A N 1
ATOM 3374 C CA . PRO A 1 435 ? 32.066 8.594 5.497 1.00 33.56 435 PRO A CA 1
ATOM 3375 C C . PRO A 1 435 ? 31.046 7.482 5.157 1.00 33.56 435 PRO A C 1
ATOM 3377 O O . PRO A 1 435 ? 30.187 7.117 5.955 1.00 33.56 435 PRO A O 1
ATOM 3380 N N . THR A 1 436 ? 31.227 6.943 3.944 1.00 31.69 436 THR A N 1
ATOM 3381 C CA . THR A 1 436 ? 30.507 5.890 3.188 1.00 31.69 436 THR A CA 1
ATOM 3382 C C . THR A 1 436 ? 30.582 4.464 3.768 1.00 31.69 436 THR A C 1
ATOM 3384 O O . THR A 1 436 ? 31.638 4.071 4.257 1.00 31.69 436 THR A O 1
ATOM 3387 N N . ILE A 1 437 ? 29.530 3.638 3.571 1.00 29.89 437 ILE A N 1
ATOM 3388 C CA . ILE A 1 437 ? 29.581 2.153 3.623 1.00 29.89 437 ILE A CA 1
ATOM 3389 C C . ILE A 1 437 ? 28.767 1.508 2.463 1.00 29.89 437 ILE A C 1
ATOM 3391 O O . ILE A 1 437 ? 27.787 2.065 1.984 1.00 29.89 437 ILE A O 1
ATOM 3395 N N . THR A 1 438 ? 29.245 0.330 2.045 1.00 29.61 438 THR A N 1
ATOM 3396 C CA . THR A 1 438 ? 29.095 -0.535 0.848 1.00 29.61 438 THR A CA 1
ATOM 3397 C C . THR A 1 438 ? 27.723 -1.121 0.428 1.00 29.61 438 THR A C 1
ATOM 3399 O O . THR A 1 438 ? 26.835 -1.328 1.251 1.00 29.61 438 THR A O 1
ATOM 3402 N N . ASN A 1 439 ? 27.647 -1.486 -0.872 1.00 31.72 439 ASN A N 1
ATOM 3403 C CA . ASN A 1 439 ? 26.575 -2.176 -1.631 1.00 31.72 439 ASN A CA 1
ATOM 3404 C C . ASN A 1 439 ? 26.185 -3.586 -1.132 1.00 31.72 439 ASN A C 1
ATOM 3406 O O . ASN A 1 439 ? 27.055 -4.352 -0.719 1.00 31.72 439 ASN A O 1
ATOM 3410 N N . VAL A 1 440 ? 24.910 -3.965 -1.331 1.00 31.70 440 VAL A N 1
ATOM 3411 C CA . VAL A 1 440 ? 24.375 -5.336 -1.170 1.00 31.70 440 VAL A CA 1
ATOM 3412 C C . VAL A 1 440 ? 23.446 -5.712 -2.345 1.00 31.70 440 VAL A C 1
ATOM 3414 O O . VAL A 1 440 ? 22.907 -4.838 -3.022 1.00 31.70 440 VAL A O 1
ATOM 3417 N N . ALA A 1 441 ? 23.350 -7.016 -2.630 1.00 31.91 441 ALA A N 1
ATOM 3418 C CA . ALA A 1 441 ? 22.652 -7.655 -3.750 1.00 31.91 441 ALA A CA 1
ATOM 3419 C C . ALA A 1 441 ? 21.109 -7.655 -3.629 1.00 31.91 441 ALA A C 1
ATOM 3421 O O . ALA A 1 441 ? 20.555 -7.347 -2.576 1.00 31.91 441 ALA A O 1
ATOM 3422 N N . LEU A 1 442 ? 20.417 -8.031 -4.719 1.00 33.81 442 LEU A N 1
ATOM 3423 C CA . LEU A 1 442 ? 18.952 -8.158 -4.757 1.00 33.81 442 LEU A CA 1
ATOM 3424 C C . LEU A 1 442 ? 18.448 -9.086 -3.644 1.00 33.81 442 LEU A C 1
ATOM 3426 O O . LEU A 1 442 ? 18.813 -10.259 -3.602 1.00 33.81 442 LEU A O 1
ATOM 3430 N N . GLY A 1 443 ? 17.581 -8.546 -2.789 1.00 44.22 443 GLY A N 1
ATOM 3431 C CA . GLY A 1 443 ? 17.030 -9.216 -1.609 1.00 44.22 443 GLY A CA 1
ATOM 3432 C C . GLY A 1 443 ? 17.249 -8.422 -0.319 1.00 44.22 443 GLY A C 1
ATOM 3433 O O . GLY A 1 443 ? 16.418 -8.513 0.578 1.00 44.22 443 GLY A O 1
ATOM 3434 N N . ASP A 1 444 ? 18.292 -7.588 -0.272 1.00 59.22 444 ASP A N 1
ATOM 3435 C CA . ASP A 1 444 ? 18.577 -6.680 0.841 1.00 59.22 444 ASP A CA 1
ATOM 3436 C C . ASP A 1 444 ? 18.245 -5.223 0.481 1.00 59.22 444 ASP A C 1
ATOM 3438 O O . ASP A 1 444 ? 18.162 -4.843 -0.693 1.00 59.22 444 ASP A O 1
ATOM 3442 N N . ASP A 1 445 ? 18.020 -4.393 1.499 1.00 68.06 445 ASP A N 1
ATOM 3443 C CA . ASP A 1 445 ? 17.706 -2.977 1.315 1.00 68.06 445 ASP A CA 1
ATOM 3444 C C . ASP A 1 445 ? 18.902 -2.159 0.799 1.00 68.06 445 ASP A C 1
ATOM 3446 O O . ASP A 1 445 ? 20.053 -2.361 1.194 1.00 68.06 445 ASP A O 1
ATOM 3450 N N . ILE A 1 446 ? 18.618 -1.193 -0.079 1.00 75.25 446 ILE A N 1
ATOM 3451 C CA . ILE A 1 446 ? 19.630 -0.403 -0.787 1.00 75.25 446 ILE A CA 1
ATOM 3452 C C . ILE A 1 446 ? 20.029 0.782 0.083 1.00 75.25 446 ILE A C 1
ATOM 3454 O O . ILE A 1 446 ? 19.234 1.691 0.303 1.00 75.25 446 ILE A O 1
ATOM 3458 N N . ARG A 1 447 ? 21.276 0.828 0.548 1.00 80.00 447 ARG A N 1
ATOM 3459 C CA . ARG A 1 447 ? 21.807 2.021 1.223 1.00 80.00 447 ARG A CA 1
ATOM 3460 C C . ARG A 1 447 ? 22.187 3.062 0.181 1.00 80.00 447 ARG A C 1
ATOM 3462 O O . ARG A 1 447 ? 22.931 2.758 -0.750 1.00 80.00 447 ARG A O 1
ATOM 3469 N N . LEU A 1 448 ? 21.686 4.284 0.334 1.00 77.62 448 LEU A N 1
ATOM 3470 C CA . LEU A 1 448 ? 22.060 5.377 -0.552 1.00 77.62 448 LEU A CA 1
ATOM 3471 C C . LEU A 1 448 ? 23.548 5.712 -0.368 1.00 77.62 448 LEU A C 1
ATOM 3473 O O . LEU A 1 448 ? 23.955 6.208 0.683 1.00 77.62 448 LEU A O 1
ATOM 3477 N N . ASP A 1 449 ? 24.340 5.471 -1.413 1.00 79.50 449 ASP A N 1
ATOM 3478 C CA . ASP A 1 449 ? 25.760 5.812 -1.478 1.00 79.50 449 ASP A CA 1
ATOM 3479 C C . ASP A 1 449 ? 26.011 6.903 -2.527 1.00 79.50 449 ASP A C 1
ATOM 3481 O O . ASP A 1 449 ? 25.804 6.722 -3.729 1.00 79.50 449 ASP A O 1
ATOM 3485 N N . VAL A 1 450 ? 26.521 8.044 -2.066 1.00 77.94 450 VAL A N 1
ATOM 3486 C CA . VAL A 1 450 ? 26.923 9.164 -2.928 1.00 77.94 450 VAL A CA 1
ATOM 3487 C C . VAL A 1 450 ? 28.044 8.744 -3.887 1.00 77.94 450 VAL A C 1
ATOM 3489 O O . VAL A 1 450 ? 28.076 9.198 -5.033 1.00 77.94 450 VAL A O 1
ATOM 3492 N N . GLY A 1 451 ? 28.942 7.850 -3.461 1.00 79.62 451 GLY A N 1
ATOM 3493 C CA . GLY A 1 451 ? 30.007 7.309 -4.302 1.00 79.62 451 GLY A CA 1
ATOM 3494 C C . GLY A 1 451 ? 29.457 6.589 -5.533 1.00 79.62 451 GLY A C 1
ATOM 3495 O O . GLY A 1 451 ? 29.886 6.863 -6.657 1.00 79.62 451 GLY A O 1
ATOM 3496 N N . ALA A 1 452 ? 28.451 5.733 -5.351 1.00 80.44 452 ALA A N 1
ATOM 3497 C CA . ALA A 1 452 ? 27.743 5.066 -6.441 1.00 80.44 452 ALA A CA 1
ATOM 3498 C C . ALA A 1 452 ? 27.103 6.060 -7.431 1.00 80.44 452 ALA A C 1
ATOM 3500 O O . ALA A 1 452 ? 27.248 5.894 -8.647 1.00 80.44 452 ALA A O 1
ATOM 3501 N N . VAL A 1 453 ? 26.477 7.137 -6.941 1.00 82.38 453 VAL A N 1
ATOM 3502 C CA . VAL A 1 453 ? 25.911 8.201 -7.796 1.00 82.38 453 VAL A CA 1
ATOM 3503 C C . VAL A 1 453 ? 27.001 8.888 -8.627 1.00 82.38 453 VAL A C 1
ATOM 3505 O O . VAL A 1 453 ? 26.849 9.076 -9.840 1.00 82.38 453 VAL A O 1
ATOM 3508 N N . LEU A 1 454 ? 28.133 9.236 -8.007 1.00 83.00 454 LEU A N 1
ATOM 3509 C CA . LEU A 1 454 ? 29.268 9.847 -8.706 1.00 83.00 454 LEU A CA 1
ATOM 3510 C C . LEU A 1 454 ? 29.857 8.907 -9.765 1.00 83.00 454 LEU A C 1
ATOM 3512 O O . LEU A 1 454 ? 30.151 9.344 -10.880 1.00 83.00 454 LEU A O 1
ATOM 3516 N N . ASN A 1 455 ? 29.965 7.612 -9.465 1.00 85.19 455 ASN A N 1
ATOM 3517 C CA . ASN A 1 455 ? 30.411 6.605 -10.426 1.00 85.19 455 ASN A CA 1
ATOM 3518 C C . ASN A 1 455 ? 29.485 6.538 -11.649 1.00 85.19 455 ASN A C 1
ATOM 3520 O O . ASN A 1 455 ? 29.973 6.514 -12.783 1.00 85.19 455 ASN A O 1
ATOM 3524 N N . GLN A 1 456 ? 28.166 6.610 -11.448 1.00 87.44 456 GLN A N 1
ATOM 3525 C CA . GLN A 1 456 ? 27.211 6.652 -12.556 1.00 87.44 456 GLN A CA 1
ATOM 3526 C C . GLN A 1 456 ? 27.361 7.927 -13.399 1.00 87.44 456 GLN A C 1
ATOM 3528 O O . GLN A 1 456 ? 27.344 7.870 -14.630 1.00 87.44 456 GLN A O 1
ATOM 3533 N N . ARG A 1 457 ? 27.615 9.082 -12.771 1.00 87.12 457 ARG A N 1
ATOM 3534 C CA . ARG A 1 457 ? 27.948 10.322 -13.494 1.00 87.12 457 ARG A CA 1
ATOM 3535 C C . ARG A 1 457 ? 29.225 10.173 -14.328 1.00 87.12 457 ARG A C 1
ATOM 3537 O O . ARG A 1 457 ? 29.286 10.656 -15.462 1.00 87.12 457 ARG A O 1
ATOM 3544 N N . HIS A 1 458 ? 30.260 9.529 -13.791 1.00 90.38 458 HIS A N 1
ATOM 3545 C CA . HIS A 1 458 ? 31.498 9.270 -14.528 1.00 90.38 458 HIS A CA 1
ATOM 3546 C C . HIS A 1 458 ? 31.270 8.348 -15.730 1.00 90.38 458 HIS A C 1
ATOM 3548 O O . HIS A 1 458 ? 31.811 8.621 -16.804 1.00 90.38 458 HIS A O 1
ATOM 3554 N N . PHE A 1 459 ? 30.421 7.327 -15.589 1.00 93.06 459 PHE A N 1
ATOM 3555 C CA . PHE A 1 459 ? 29.984 6.487 -16.702 1.00 93.06 459 PHE A CA 1
ATOM 3556 C C . PHE A 1 459 ? 29.299 7.309 -17.805 1.00 93.06 459 PHE A C 1
ATOM 3558 O O . PHE A 1 459 ? 29.729 7.251 -18.958 1.00 93.06 459 PHE A O 1
ATOM 3565 N N . CYS A 1 460 ? 28.320 8.153 -17.461 1.00 93.62 460 CYS A N 1
ATOM 3566 C CA . CYS A 1 460 ? 27.638 9.020 -18.429 1.00 93.62 460 CYS A CA 1
ATOM 3567 C C . CYS A 1 460 ? 28.622 9.931 -19.186 1.00 93.62 460 CYS A C 1
ATOM 3569 O O . CYS A 1 460 ? 28.571 10.040 -20.411 1.00 93.62 460 CYS A O 1
ATOM 3571 N N . ASN A 1 461 ? 29.589 10.524 -18.476 1.00 93.94 461 ASN A N 1
ATOM 3572 C CA . ASN A 1 461 ? 30.649 11.330 -19.090 1.00 93.94 461 ASN A CA 1
ATOM 3573 C C . ASN A 1 461 ? 31.550 10.512 -20.030 1.00 93.94 461 ASN A C 1
ATOM 3575 O O . ASN A 1 461 ? 32.038 11.034 -21.034 1.00 93.94 461 ASN A O 1
ATOM 3579 N N . LYS A 1 462 ? 31.813 9.238 -19.724 1.00 95.75 462 LYS A N 1
ATOM 3580 C CA . LYS A 1 462 ? 32.604 8.358 -20.591 1.00 95.75 462 LYS A CA 1
ATOM 3581 C C . LYS A 1 462 ? 31.860 8.057 -21.896 1.00 95.75 462 LYS A C 1
ATOM 3583 O O . LYS A 1 462 ? 32.473 8.187 -22.953 1.00 95.75 462 LYS A O 1
ATOM 3588 N N . VAL A 1 463 ? 30.557 7.759 -21.834 1.00 97.56 463 VAL A N 1
ATOM 3589 C CA . VAL A 1 463 ? 29.693 7.581 -23.020 1.00 97.56 463 VAL A CA 1
ATOM 3590 C C . VAL A 1 463 ? 29.668 8.854 -23.871 1.00 97.56 463 VAL A C 1
ATOM 3592 O O . VAL A 1 463 ? 29.910 8.795 -25.075 1.00 97.56 463 VAL A O 1
ATOM 3595 N N . TRP A 1 464 ? 29.491 10.020 -23.243 1.00 97.62 464 TRP A N 1
ATOM 3596 C CA . TRP A 1 464 ? 29.533 11.316 -23.927 1.00 97.62 464 TRP A CA 1
ATOM 3597 C C . TRP A 1 464 ? 30.838 11.525 -24.706 1.00 97.62 464 TRP A C 1
ATOM 3599 O O . TRP A 1 464 ? 30.837 11.883 -25.885 1.00 97.62 464 TRP A O 1
ATOM 3609 N N . ASN A 1 465 ? 31.978 11.274 -24.058 1.00 97.56 465 ASN A N 1
ATOM 3610 C CA . ASN A 1 465 ? 33.286 11.412 -24.695 1.00 97.56 465 ASN A CA 1
ATOM 3611 C C . ASN A 1 465 ? 33.504 10.391 -25.821 1.00 97.56 465 ASN A C 1
ATOM 3613 O O . ASN A 1 465 ? 34.138 10.729 -26.819 1.00 97.56 465 ASN A O 1
ATOM 3617 N N . ALA A 1 466 ? 32.968 9.176 -25.686 1.00 97.75 466 ALA A N 1
ATOM 3618 C CA . ALA A 1 466 ? 33.025 8.157 -26.727 1.00 97.75 466 ALA A CA 1
ATOM 3619 C C . ALA A 1 466 ? 32.253 8.593 -27.981 1.00 97.75 466 ALA A C 1
ATOM 3621 O O . ALA A 1 466 ? 32.807 8.557 -29.075 1.00 97.75 466 ALA A O 1
ATOM 3622 N N . VAL A 1 467 ? 31.023 9.094 -27.829 1.00 97.69 467 VAL A N 1
ATOM 3623 C CA . VAL A 1 467 ? 30.228 9.614 -28.956 1.00 97.69 467 VAL A CA 1
ATOM 3624 C C . VAL A 1 467 ? 30.898 10.830 -29.596 1.00 97.69 467 VAL A C 1
ATOM 3626 O O . VAL A 1 467 ? 30.990 10.915 -30.819 1.00 97.69 467 VAL A O 1
ATOM 3629 N N . LYS A 1 468 ? 31.465 11.739 -28.793 1.00 96.88 468 LYS A N 1
ATOM 3630 C CA . LYS A 1 468 ? 32.257 12.864 -29.313 1.00 96.88 468 LYS A CA 1
ATOM 3631 C C . LYS A 1 468 ? 33.450 12.390 -30.150 1.00 96.88 468 LYS A C 1
ATOM 3633 O O . LYS A 1 468 ? 33.743 12.986 -31.185 1.00 96.88 468 LYS A O 1
ATOM 3638 N N . PHE A 1 469 ? 34.133 11.334 -29.712 1.00 96.69 469 PHE A N 1
ATOM 3639 C CA . PHE A 1 469 ? 35.216 10.721 -30.476 1.00 96.69 469 PHE A CA 1
ATOM 3640 C C . PHE A 1 469 ? 34.708 10.119 -31.795 1.00 96.69 469 PHE A C 1
ATOM 3642 O O . PHE A 1 469 ? 35.347 10.330 -32.824 1.00 96.69 469 PHE A O 1
ATOM 3649 N N . VAL A 1 470 ? 33.553 9.440 -31.791 1.00 96.56 470 VAL A N 1
ATOM 3650 C CA . VAL A 1 470 ? 32.922 8.906 -33.013 1.00 96.56 470 VAL A CA 1
ATOM 3651 C C . VAL A 1 470 ? 32.659 10.014 -34.026 1.00 96.56 470 VAL A C 1
ATOM 3653 O O . VAL A 1 470 ? 33.129 9.915 -35.156 1.00 96.56 470 VAL A O 1
ATOM 3656 N N . LEU A 1 471 ? 31.996 11.098 -33.613 1.00 95.31 471 LEU A N 1
ATOM 3657 C CA . LEU A 1 471 ? 31.693 12.242 -34.481 1.00 95.31 471 LEU A CA 1
ATOM 3658 C C . LEU A 1 471 ? 32.953 12.867 -35.088 1.00 95.31 471 LEU A C 1
ATOM 3660 O O . LEU A 1 471 ? 32.999 13.147 -36.284 1.00 95.31 471 LEU A O 1
ATOM 3664 N N . ALA A 1 472 ? 33.993 13.048 -34.271 1.00 94.38 472 ALA A N 1
ATOM 3665 C CA . ALA A 1 472 ? 35.268 13.577 -34.739 1.00 94.38 472 ALA A CA 1
ATOM 3666 C C . ALA A 1 472 ? 35.977 12.635 -35.728 1.00 94.38 472 ALA A C 1
ATOM 3668 O O . ALA A 1 472 ? 36.695 13.112 -36.600 1.00 94.38 472 ALA A O 1
ATOM 3669 N N . SER A 1 473 ? 35.784 11.320 -35.590 1.00 93.31 473 SER A N 1
ATOM 3670 C CA . SER A 1 473 ? 36.455 10.308 -36.413 1.00 93.31 473 SER A CA 1
ATOM 3671 C C . SER A 1 473 ? 35.799 10.108 -37.777 1.00 93.31 473 SER A C 1
ATOM 3673 O O . SER A 1 473 ? 36.507 9.886 -38.750 1.00 93.31 473 SER A O 1
ATOM 3675 N N . ILE A 1 474 ? 34.465 10.170 -37.858 1.00 91.69 474 ILE A N 1
ATOM 3676 C CA . ILE A 1 474 ? 33.734 9.990 -39.126 1.00 91.69 474 ILE A CA 1
ATOM 3677 C C . ILE A 1 474 ? 33.738 11.265 -39.983 1.00 91.69 474 ILE A C 1
ATOM 3679 O O . ILE A 1 474 ? 33.751 11.183 -41.206 1.00 91.69 474 ILE A O 1
ATOM 3683 N N . GLY A 1 475 ? 33.787 12.445 -39.357 1.00 87.75 475 GLY A N 1
ATOM 3684 C CA . GLY A 1 475 ? 33.799 13.726 -40.063 1.00 87.75 475 GLY A CA 1
ATOM 3685 C C . GLY A 1 475 ? 32.440 14.125 -40.671 1.00 87.75 475 GLY A C 1
ATOM 3686 O O . GLY A 1 475 ? 31.487 13.347 -40.670 1.00 87.75 475 GLY A O 1
ATOM 3687 N N . PRO A 1 476 ? 32.321 15.365 -41.183 1.00 83.94 476 PRO A N 1
ATOM 3688 C CA . PRO A 1 476 ? 31.040 15.950 -41.601 1.00 83.94 476 PRO A CA 1
ATOM 3689 C C . PRO A 1 476 ? 30.499 15.417 -42.937 1.00 83.94 476 PRO A C 1
ATOM 3691 O O . PRO A 1 476 ? 29.319 15.585 -43.220 1.00 83.94 476 PRO A O 1
ATOM 3694 N N . HIS A 1 477 ? 31.345 14.794 -43.762 1.00 84.94 477 HIS A N 1
ATOM 3695 C CA . HIS A 1 477 ? 30.979 14.304 -45.099 1.00 84.94 477 HIS A CA 1
ATOM 3696 C C . HIS A 1 477 ? 30.700 12.797 -45.139 1.00 84.94 477 HIS A C 1
ATOM 3698 O O . HIS A 1 477 ? 30.501 12.233 -46.214 1.00 84.94 477 HIS A O 1
ATOM 3704 N N . PHE A 1 478 ? 30.702 12.127 -43.985 1.00 89.62 478 PHE A N 1
ATOM 3705 C CA . PHE A 1 478 ? 30.399 10.705 -43.915 1.00 89.62 478 PHE A CA 1
ATOM 3706 C C . PHE A 1 478 ? 28.924 10.450 -44.230 1.00 89.62 478 PHE A C 1
ATOM 3708 O O . PHE A 1 478 ? 28.041 11.027 -43.598 1.00 89.62 478 PHE A O 1
ATOM 3715 N N . ILE A 1 479 ? 28.660 9.555 -45.183 1.00 90.12 479 ILE A N 1
ATOM 3716 C CA . ILE A 1 479 ? 27.303 9.135 -45.537 1.00 90.12 479 ILE A CA 1
ATOM 3717 C C . ILE A 1 479 ? 26.970 7.882 -44.716 1.00 90.12 479 ILE A C 1
ATOM 3719 O O . ILE A 1 479 ? 27.536 6.818 -44.988 1.00 90.12 479 ILE A O 1
ATOM 3723 N N . PRO A 1 480 ? 26.086 7.984 -43.705 1.00 91.25 480 PRO A N 1
ATOM 3724 C CA . PRO A 1 480 ? 25.745 6.853 -42.856 1.00 91.25 480 PRO A CA 1
ATOM 3725 C C . PRO A 1 480 ? 24.897 5.836 -43.620 1.00 91.25 480 PRO A C 1
ATOM 3727 O O . PRO A 1 480 ? 24.010 6.204 -44.390 1.00 91.25 480 PRO A O 1
ATOM 3730 N N . ARG A 1 481 ? 25.127 4.551 -43.348 1.00 90.12 481 ARG A N 1
ATOM 3731 C CA . ARG A 1 481 ? 24.210 3.464 -43.725 1.00 90.12 481 ARG A CA 1
ATOM 3732 C C . ARG A 1 481 ? 23.439 2.969 -42.503 1.00 90.12 481 ARG A C 1
ATOM 3734 O O . ARG A 1 481 ? 23.920 3.175 -41.381 1.00 90.12 481 ARG A O 1
ATOM 3741 N N . PRO A 1 482 ? 22.280 2.317 -42.692 1.00 87.50 482 PRO A N 1
ATOM 3742 C CA . PRO A 1 482 ? 21.583 1.647 -41.603 1.00 87.50 482 PRO A CA 1
ATOM 3743 C C . PRO A 1 482 ? 22.524 0.679 -40.860 1.00 87.50 482 PRO A C 1
ATOM 3745 O O . PRO A 1 482 ? 23.339 0.013 -41.510 1.00 87.50 482 PRO A O 1
ATOM 3748 N N . PRO A 1 483 ? 22.459 0.586 -39.517 1.00 86.06 483 PRO A N 1
ATOM 3749 C CA . PRO A 1 483 ? 23.297 -0.336 -38.748 1.00 86.06 483 PRO A CA 1
ATOM 3750 C C . PRO A 1 483 ? 23.229 -1.792 -39.236 1.00 86.06 483 PRO A C 1
ATOM 3752 O O . PRO A 1 483 ? 24.224 -2.513 -39.152 1.00 86.06 483 PRO A O 1
ATOM 3755 N N . GLU A 1 484 ? 22.089 -2.206 -39.787 1.00 81.19 484 GLU A N 1
ATOM 3756 C CA . GLU A 1 484 ? 21.811 -3.532 -40.343 1.00 81.19 484 GLU A CA 1
ATOM 3757 C C . GLU A 1 484 ? 22.651 -3.847 -41.595 1.00 81.19 484 GLU A C 1
ATOM 3759 O O . GLU A 1 484 ? 22.938 -5.010 -41.868 1.00 81.19 484 GLU A O 1
ATOM 3764 N N . GLU A 1 485 ? 23.095 -2.821 -42.327 1.00 85.81 485 GLU A N 1
ATOM 3765 C CA . GLU A 1 485 ? 23.933 -2.938 -43.531 1.00 85.81 485 GLU A CA 1
ATOM 3766 C C . GLU A 1 485 ? 25.439 -2.864 -43.225 1.00 85.81 485 GLU A C 1
ATOM 3768 O O . GLU A 1 485 ? 26.284 -2.788 -44.124 1.00 85.81 485 GLU A O 1
ATOM 3773 N N . THR A 1 486 ? 25.808 -2.856 -41.944 1.00 86.44 486 THR A N 1
ATOM 3774 C CA . THR A 1 486 ? 27.211 -2.802 -41.529 1.00 86.44 486 THR A CA 1
ATOM 3775 C C . THR A 1 486 ? 27.933 -4.079 -41.935 1.00 86.44 486 THR A C 1
ATOM 3777 O O . THR A 1 486 ? 27.556 -5.168 -41.524 1.00 86.44 486 THR A O 1
ATOM 3780 N N . SER A 1 487 ? 29.022 -3.944 -42.694 1.00 87.56 487 SER A N 1
ATOM 3781 C CA . SER A 1 487 ? 29.854 -5.070 -43.129 1.00 87.56 487 SER A CA 1
ATOM 3782 C C . SER A 1 487 ? 31.293 -4.901 -42.615 1.00 87.56 487 SER A C 1
ATOM 3784 O O . SER A 1 487 ? 32.105 -4.251 -43.283 1.00 87.56 487 SER A O 1
ATOM 3786 N N . PRO A 1 488 ? 31.647 -5.477 -41.450 1.00 87.19 488 PRO A N 1
ATOM 3787 C CA . PRO A 1 488 ? 32.953 -5.305 -40.822 1.00 87.19 488 PRO A CA 1
ATOM 3788 C C . PRO A 1 488 ? 34.065 -6.026 -41.598 1.00 87.19 488 PRO A C 1
ATOM 3790 O O . PRO A 1 488 ? 34.013 -7.239 -41.831 1.00 87.19 488 PRO A O 1
ATOM 3793 N N . ARG A 1 489 ? 35.129 -5.297 -41.950 1.00 87.88 489 ARG A N 1
ATOM 3794 C CA . ARG A 1 489 ? 36.283 -5.854 -42.683 1.00 87.88 489 ARG A CA 1
ATOM 3795 C C . ARG A 1 489 ? 37.403 -6.314 -41.755 1.00 87.88 489 ARG A C 1
ATOM 3797 O O . ARG A 1 489 ? 37.949 -7.404 -41.952 1.00 87.88 489 ARG A O 1
ATOM 3804 N N . SER A 1 490 ? 37.704 -5.533 -40.720 1.00 90.88 490 SER A N 1
ATOM 3805 C CA . SER A 1 490 ? 38.752 -5.841 -39.745 1.00 90.88 490 SER A CA 1
ATOM 3806 C C . SER A 1 490 ? 38.316 -6.931 -38.749 1.00 90.88 490 SER A C 1
ATOM 3808 O O . SER A 1 490 ? 37.148 -6.973 -38.349 1.00 90.88 490 SER A O 1
ATOM 3810 N N . PRO A 1 491 ? 39.235 -7.801 -38.279 1.00 92.62 491 PRO A N 1
ATOM 3811 C CA . PRO A 1 491 ? 38.973 -8.685 -37.143 1.00 92.62 491 PRO A CA 1
ATOM 3812 C C . PRO A 1 491 ? 38.485 -7.930 -35.899 1.00 92.62 491 PRO A C 1
ATOM 3814 O O . PRO A 1 491 ? 37.641 -8.440 -35.165 1.00 92.62 491 PRO A O 1
ATOM 3817 N N . MET A 1 492 ? 38.976 -6.706 -35.692 1.00 94.25 492 MET A N 1
ATOM 3818 C CA . MET A 1 492 ? 38.605 -5.877 -34.548 1.00 94.25 492 MET A CA 1
ATOM 3819 C C . MET A 1 492 ? 37.167 -5.343 -34.654 1.00 94.25 492 MET A C 1
ATOM 3821 O O . MET A 1 492 ? 36.434 -5.329 -33.664 1.00 94.25 492 MET A O 1
ATOM 3825 N N . ASP A 1 493 ? 36.735 -5.000 -35.868 1.00 93.69 493 ASP A N 1
ATOM 3826 C CA . ASP A 1 493 ? 35.365 -4.570 -36.175 1.00 93.69 493 ASP A CA 1
ATOM 3827 C C . ASP A 1 493 ? 34.378 -5.728 -35.955 1.00 93.69 493 ASP A C 1
ATOM 3829 O O . ASP A 1 493 ? 33.343 -5.580 -35.302 1.00 93.69 493 ASP A O 1
ATOM 3833 N N . ARG A 1 494 ? 34.743 -6.935 -36.414 1.00 93.75 494 ARG A N 1
ATOM 3834 C CA . ARG A 1 494 ? 33.973 -8.163 -36.147 1.00 93.75 494 ARG A CA 1
ATOM 3835 C C . ARG A 1 494 ? 33.877 -8.463 -34.652 1.00 93.75 494 ARG A C 1
ATOM 3837 O O . ARG A 1 494 ? 32.816 -8.855 -34.164 1.00 93.75 494 ARG A O 1
ATOM 3844 N N . TRP A 1 495 ? 34.972 -8.273 -33.917 1.00 95.75 495 TRP A N 1
ATOM 3845 C CA . TRP A 1 495 ? 35.008 -8.509 -32.478 1.00 95.75 495 TRP A CA 1
ATOM 3846 C C . TRP A 1 495 ? 34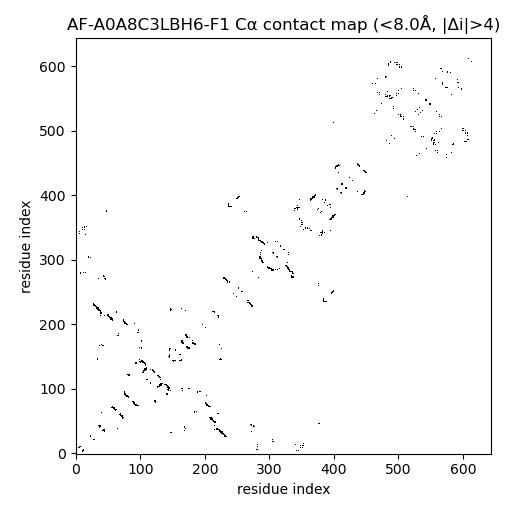.059 -7.578 -31.717 1.00 95.75 495 TRP A C 1
ATOM 3848 O O . TRP A 1 495 ? 33.278 -8.064 -30.895 1.00 95.75 495 TRP A O 1
ATOM 3858 N N . VAL A 1 496 ? 34.066 -6.268 -31.995 1.00 96.25 496 VAL A N 1
ATOM 3859 C CA . VAL A 1 496 ? 33.223 -5.322 -31.242 1.00 96.25 496 VAL A CA 1
ATOM 3860 C C . VAL A 1 496 ? 31.736 -5.534 -31.525 1.00 96.25 496 VAL A C 1
ATOM 3862 O O . VAL A 1 496 ? 30.935 -5.505 -30.590 1.00 96.25 496 VAL A O 1
ATOM 3865 N N . LEU A 1 497 ? 31.364 -5.853 -32.770 1.00 94.06 497 LEU A N 1
ATOM 3866 C CA . LEU A 1 497 ? 29.982 -6.189 -33.127 1.00 94.06 497 LEU A CA 1
ATOM 3867 C C . LEU A 1 497 ? 29.521 -7.482 -32.443 1.00 94.06 497 LEU A C 1
ATOM 3869 O O . LEU A 1 497 ? 28.403 -7.545 -31.936 1.00 94.06 497 LEU A O 1
ATOM 3873 N N . SER A 1 498 ? 30.400 -8.484 -32.327 1.00 93.94 498 SER A N 1
ATOM 3874 C CA . SER A 1 498 ? 30.126 -9.692 -31.535 1.00 93.94 498 SER A CA 1
ATOM 3875 C C . SER A 1 498 ? 29.905 -9.369 -30.049 1.00 93.94 498 SER A C 1
ATOM 3877 O O . SER A 1 498 ? 28.985 -9.909 -29.427 1.00 93.94 498 SER A O 1
ATOM 3879 N N . ARG A 1 499 ? 30.703 -8.462 -29.464 1.00 96.25 499 ARG A N 1
ATOM 3880 C CA . ARG A 1 499 ? 30.508 -8.015 -28.072 1.00 96.25 499 ARG A CA 1
ATOM 3881 C C . ARG A 1 499 ? 29.199 -7.245 -27.894 1.00 96.25 499 ARG A C 1
ATOM 3883 O O . ARG A 1 499 ? 28.517 -7.471 -26.896 1.00 96.25 499 ARG A O 1
ATOM 3890 N N . LEU A 1 500 ? 28.830 -6.395 -28.852 1.00 95.69 500 LEU A N 1
ATOM 3891 C CA . LEU A 1 500 ? 27.550 -5.687 -28.856 1.00 95.69 500 LEU A CA 1
ATOM 3892 C C . LEU A 1 500 ? 26.373 -6.667 -28.928 1.00 95.69 500 LEU A C 1
ATOM 3894 O O . LEU A 1 500 ? 25.471 -6.588 -28.102 1.00 95.69 500 LEU A O 1
ATOM 3898 N N . ALA A 1 501 ? 26.411 -7.639 -29.843 1.00 94.00 501 ALA A N 1
ATOM 3899 C CA . ALA A 1 501 ? 25.368 -8.658 -29.970 1.00 94.00 501 ALA A CA 1
ATOM 3900 C C . ALA A 1 501 ? 25.191 -9.464 -28.676 1.00 94.00 501 ALA A C 1
ATOM 3902 O O . ALA A 1 501 ? 24.066 -9.709 -28.237 1.00 94.00 501 ALA A O 1
ATOM 3903 N N . ARG A 1 502 ? 26.302 -9.821 -28.017 1.00 94.88 502 ARG A N 1
ATOM 3904 C CA . ARG A 1 502 ? 26.269 -10.465 -26.699 1.00 94.88 502 ARG A CA 1
ATOM 3905 C C . ARG A 1 502 ? 25.630 -9.567 -25.639 1.00 94.88 502 ARG A C 1
ATOM 3907 O O . ARG A 1 502 ? 24.831 -10.068 -24.854 1.00 94.88 502 ARG A O 1
ATOM 3914 N N . ALA A 1 503 ? 25.978 -8.282 -25.603 1.00 96.44 503 ALA A N 1
ATOM 3915 C CA . ALA A 1 503 ? 25.426 -7.337 -24.635 1.00 96.44 503 ALA A CA 1
ATOM 3916 C C . ALA A 1 503 ? 23.918 -7.134 -24.830 1.00 96.44 503 ALA A C 1
ATOM 3918 O O . ALA A 1 503 ? 23.179 -7.184 -23.856 1.00 96.44 503 ALA A O 1
ATOM 3919 N N . VAL A 1 504 ? 23.462 -6.999 -26.078 1.00 95.94 504 VAL A N 1
ATOM 3920 C CA . VAL A 1 504 ? 22.037 -6.919 -26.436 1.00 95.94 504 VAL A CA 1
ATOM 3921 C C . VAL A 1 504 ? 21.289 -8.183 -26.008 1.00 95.94 504 VAL A C 1
ATOM 3923 O O . VAL A 1 504 ? 20.245 -8.092 -25.367 1.00 95.94 504 VAL A O 1
ATOM 3926 N N . GLY A 1 505 ? 21.835 -9.367 -26.306 1.00 94.75 505 GLY A N 1
ATOM 3927 C CA . GLY A 1 505 ? 21.215 -10.635 -25.918 1.00 94.75 505 GLY A CA 1
ATOM 3928 C C . GLY A 1 505 ? 21.162 -10.851 -24.402 1.00 94.75 505 GLY A C 1
ATOM 3929 O O . GLY A 1 505 ? 20.169 -11.358 -23.893 1.00 94.75 505 GLY A O 1
ATOM 3930 N N . GLU A 1 506 ? 22.213 -10.466 -23.672 1.00 95.62 506 GLU A N 1
ATOM 3931 C CA . GLU A 1 506 ? 22.216 -10.522 -22.205 1.00 95.62 506 GLU A CA 1
ATOM 3932 C C . GLU A 1 506 ? 21.226 -9.521 -21.609 1.00 95.62 506 GLU A C 1
ATOM 3934 O O . GLU A 1 506 ? 20.444 -9.892 -20.742 1.00 95.62 506 GLU A O 1
ATOM 3939 N N . PHE A 1 507 ? 21.206 -8.283 -22.105 1.00 96.19 507 PHE A N 1
ATOM 3940 C CA . PHE A 1 507 ? 20.262 -7.260 -21.663 1.00 96.19 507 PHE A CA 1
ATOM 3941 C C . PHE A 1 507 ? 18.814 -7.722 -21.833 1.00 96.19 507 PHE A C 1
ATOM 3943 O O . PHE A 1 507 ? 18.045 -7.646 -20.880 1.00 96.19 507 PHE A O 1
ATOM 3950 N N . GLY A 1 508 ? 18.461 -8.243 -23.015 1.00 94.19 508 GLY A N 1
ATOM 3951 C CA . GLY A 1 508 ? 17.119 -8.755 -23.301 1.00 94.19 508 GLY A CA 1
ATOM 3952 C C . GLY A 1 508 ? 16.696 -9.846 -22.318 1.00 94.19 508 GLY A C 1
ATOM 3953 O O . GLY A 1 508 ? 15.694 -9.681 -21.630 1.00 94.19 508 GLY A O 1
ATOM 3954 N N . ARG A 1 509 ? 17.519 -10.895 -22.153 1.00 95.19 509 ARG A N 1
ATOM 3955 C CA . ARG A 1 509 ? 17.243 -11.985 -21.196 1.00 95.19 509 ARG A CA 1
ATOM 3956 C C . ARG A 1 509 ? 17.075 -11.489 -19.760 1.00 95.19 509 ARG A C 1
ATOM 3958 O O . ARG A 1 509 ? 16.203 -11.966 -19.044 1.00 95.19 509 ARG A O 1
ATOM 3965 N N . ARG A 1 510 ? 17.919 -10.547 -19.326 1.00 94.75 510 ARG A N 1
ATOM 3966 C CA . ARG A 1 510 ? 17.855 -9.974 -17.972 1.00 94.75 510 ARG A CA 1
ATOM 3967 C C . ARG A 1 510 ? 16.583 -9.153 -17.776 1.00 94.75 510 ARG A C 1
ATOM 3969 O O . ARG A 1 510 ? 15.950 -9.285 -16.739 1.00 94.75 510 ARG A O 1
ATOM 3976 N N . MET A 1 511 ? 16.179 -8.347 -18.758 1.00 92.25 511 MET A N 1
ATOM 3977 C CA . MET A 1 511 ? 14.926 -7.584 -18.692 1.00 92.25 511 MET A CA 1
ATOM 3978 C C . MET A 1 511 ? 13.694 -8.495 -18.692 1.00 92.25 511 MET A C 1
ATOM 3980 O O . MET A 1 511 ? 12.785 -8.265 -17.902 1.00 92.25 511 MET A O 1
ATOM 3984 N N . GLU A 1 512 ? 13.681 -9.551 -19.512 1.00 92.62 512 GLU A N 1
ATOM 3985 C CA . GLU A 1 512 ? 12.624 -10.579 -19.510 1.00 92.62 512 GLU A CA 1
ATOM 3986 C C . GLU A 1 512 ? 12.529 -11.305 -18.158 1.00 92.62 512 GLU A C 1
ATOM 3988 O O . GLU A 1 512 ? 11.435 -11.620 -17.698 1.00 92.62 512 GLU A O 1
ATOM 3993 N N . ALA A 1 513 ? 13.665 -11.519 -17.490 1.00 92.00 513 ALA A N 1
ATOM 3994 C CA . ALA A 1 513 ? 13.736 -12.076 -16.141 1.00 92.00 513 ALA A CA 1
ATOM 3995 C C . ALA A 1 513 ? 13.475 -11.045 -15.019 1.00 92.00 513 ALA A C 1
ATOM 3997 O O . ALA A 1 513 ? 13.591 -11.390 -13.845 1.00 92.00 513 ALA A O 1
ATOM 3998 N N . LEU A 1 514 ? 13.143 -9.790 -15.356 1.00 92.25 514 LEU A N 1
ATOM 3999 C CA . LEU A 1 514 ? 12.975 -8.662 -14.423 1.00 92.25 514 LEU A CA 1
ATOM 4000 C C . LEU A 1 514 ? 14.241 -8.324 -13.600 1.00 92.25 514 LEU A C 1
ATOM 4002 O O . LEU A 1 514 ? 14.190 -7.663 -12.564 1.00 92.25 514 LEU A O 1
ATOM 4006 N N . GLU A 1 515 ? 15.415 -8.715 -14.091 1.00 90.88 515 GLU A N 1
ATOM 4007 C CA . GLU A 1 515 ? 16.728 -8.470 -13.493 1.00 90.88 515 GLU A CA 1
ATOM 4008 C C . GLU A 1 515 ? 17.369 -7.179 -14.036 1.00 90.88 515 GLU A C 1
ATOM 4010 O O . GLU A 1 515 ? 18.438 -7.186 -14.657 1.00 90.88 515 GLU A O 1
ATOM 4015 N N . VAL A 1 516 ? 16.735 -6.033 -13.771 1.00 90.12 516 VAL A N 1
ATOM 4016 C CA . VAL A 1 516 ? 17.142 -4.713 -14.308 1.00 90.12 516 VAL A CA 1
ATOM 4017 C C . VAL A 1 516 ? 18.606 -4.357 -13.988 1.00 90.12 516 VAL A C 1
ATOM 4019 O O . VAL A 1 516 ? 19.313 -3.759 -14.805 1.00 90.12 516 VAL A O 1
ATOM 4022 N N . HIS A 1 517 ? 19.109 -4.772 -12.823 1.00 88.00 517 HIS A N 1
ATOM 4023 C CA . HIS A 1 517 ? 20.513 -4.595 -12.434 1.00 88.00 517 HIS A CA 1
ATOM 4024 C C . HIS A 1 517 ? 21.486 -5.320 -13.386 1.00 88.00 517 HIS A C 1
ATOM 4026 O O . HIS A 1 517 ? 22.498 -4.752 -13.801 1.00 88.00 517 HIS A O 1
ATOM 4032 N N . GLY A 1 518 ? 21.168 -6.558 -13.776 1.00 90.56 518 GLY A N 1
ATOM 4033 C CA . GLY A 1 518 ? 21.977 -7.361 -14.687 1.00 90.56 518 GLY A CA 1
ATOM 4034 C C . GLY A 1 518 ? 21.934 -6.806 -16.107 1.00 90.56 518 GLY A C 1
ATOM 4035 O O . GLY A 1 518 ? 22.968 -6.736 -16.773 1.00 90.56 518 GLY A O 1
ATOM 4036 N N . ALA A 1 519 ? 20.767 -6.316 -16.541 1.00 93.50 519 ALA A N 1
ATOM 4037 C CA . ALA A 1 519 ? 20.629 -5.602 -17.809 1.00 93.50 519 ALA A CA 1
ATOM 4038 C C . ALA A 1 519 ? 21.511 -4.337 -17.835 1.00 93.50 519 ALA A C 1
ATOM 4040 O O . ALA A 1 519 ? 22.274 -4.115 -18.779 1.00 93.50 519 ALA A O 1
ATOM 4041 N N . THR A 1 520 ? 21.503 -3.563 -16.746 1.00 93.12 520 THR A N 1
ATOM 4042 C CA . THR A 1 520 ? 22.356 -2.377 -16.575 1.00 93.12 520 THR A CA 1
ATOM 4043 C C . THR A 1 520 ? 23.839 -2.719 -16.673 1.00 93.12 520 THR A C 1
ATOM 4045 O O . THR A 1 520 ? 24.572 -2.084 -17.436 1.00 93.12 520 THR A O 1
ATOM 4048 N N . ALA A 1 521 ? 24.278 -3.764 -15.970 1.00 94.75 521 ALA A N 1
ATOM 4049 C CA . ALA A 1 521 ? 25.661 -4.222 -16.016 1.00 94.75 521 ALA A CA 1
ATOM 4050 C C . ALA A 1 521 ? 26.085 -4.654 -17.432 1.00 94.75 521 ALA A C 1
ATOM 4052 O O . ALA A 1 521 ? 27.194 -4.333 -17.862 1.00 94.75 521 ALA A O 1
ATOM 4053 N N . ALA A 1 522 ? 25.206 -5.323 -18.189 1.00 95.88 522 ALA A N 1
ATOM 4054 C CA . ALA A 1 522 ? 25.483 -5.727 -19.568 1.00 95.88 522 ALA A CA 1
ATOM 4055 C C . ALA A 1 522 ? 25.717 -4.517 -20.494 1.00 95.88 522 ALA A C 1
ATOM 4057 O O . ALA A 1 522 ? 26.711 -4.483 -21.230 1.00 95.88 522 ALA A O 1
ATOM 4058 N N . ALA A 1 523 ? 24.855 -3.497 -20.415 1.00 96.06 523 ALA A N 1
ATOM 4059 C CA . ALA A 1 523 ? 25.000 -2.265 -21.193 1.00 96.06 523 ALA A CA 1
ATOM 4060 C C . ALA A 1 523 ? 26.274 -1.489 -20.810 1.00 96.06 523 ALA A C 1
ATOM 4062 O O . ALA A 1 523 ? 27.049 -1.079 -21.680 1.00 96.06 523 ALA A O 1
ATOM 4063 N N . GLN A 1 524 ? 26.539 -1.331 -19.510 1.00 95.88 524 GLN A N 1
ATOM 4064 C CA . GLN A 1 524 ? 27.739 -0.651 -19.013 1.00 95.88 524 GLN A CA 1
ATOM 4065 C C . GLN A 1 524 ? 29.026 -1.379 -19.408 1.00 95.88 524 GLN A C 1
ATOM 4067 O O . GLN A 1 524 ? 30.000 -0.740 -19.815 1.00 95.88 524 GLN A O 1
ATOM 4072 N N . HIS A 1 525 ? 29.038 -2.712 -19.326 1.00 97.19 525 HIS A N 1
ATOM 4073 C CA . HIS A 1 525 ? 30.187 -3.523 -19.711 1.00 97.19 525 HIS A CA 1
ATOM 4074 C C . HIS A 1 525 ? 30.522 -3.354 -21.198 1.00 97.19 525 HIS A C 1
ATOM 4076 O O . HIS A 1 525 ? 31.698 -3.225 -21.550 1.00 97.19 525 HIS A O 1
ATOM 4082 N N . PHE A 1 526 ? 29.515 -3.317 -22.078 1.00 98.06 526 PHE A N 1
ATOM 4083 C CA . PHE A 1 526 ? 29.746 -3.022 -23.491 1.00 98.06 526 PHE A CA 1
ATOM 4084 C C . PHE A 1 526 ? 30.407 -1.652 -23.669 1.00 98.06 526 PHE A C 1
ATOM 4086 O O . PHE A 1 526 ? 31.501 -1.576 -24.228 1.00 98.06 526 PHE A O 1
ATOM 4093 N N . TRP A 1 527 ? 29.793 -0.592 -23.141 1.00 97.94 527 TRP A N 1
ATOM 4094 C CA . TRP A 1 527 ? 30.282 0.776 -23.310 1.00 97.94 527 TRP A CA 1
ATOM 4095 C C . TRP A 1 527 ? 31.694 0.978 -22.760 1.00 97.94 527 TRP A C 1
ATOM 4097 O O . TRP A 1 527 ? 32.554 1.519 -23.455 1.00 97.94 527 TRP A O 1
ATOM 4107 N N . LEU A 1 528 ? 31.949 0.538 -21.527 1.00 96.38 528 LEU A N 1
ATOM 4108 C CA . LEU A 1 528 ? 33.235 0.740 -20.866 1.00 96.38 528 LEU A CA 1
ATOM 4109 C C . LEU A 1 528 ? 34.296 -0.214 -21.408 1.00 96.38 528 LEU A C 1
ATOM 4111 O O . LEU A 1 528 ? 35.290 0.226 -21.977 1.00 96.38 528 LEU A O 1
ATOM 4115 N N . ARG A 1 529 ? 34.077 -1.522 -21.247 1.00 96.81 529 ARG A N 1
ATOM 4116 C CA . ARG A 1 529 ? 35.121 -2.533 -21.446 1.00 96.81 529 ARG A CA 1
ATOM 4117 C C . ARG A 1 529 ? 35.291 -2.931 -22.897 1.00 96.81 529 ARG A C 1
ATOM 4119 O O . ARG A 1 529 ? 36.408 -3.182 -23.323 1.00 96.81 529 ARG A O 1
ATOM 4126 N N . SER A 1 530 ? 34.200 -3.015 -23.655 1.00 97.81 530 SER A N 1
ATOM 4127 C CA . SER A 1 530 ? 34.275 -3.491 -25.041 1.00 97.81 530 SER A CA 1
ATOM 4128 C C . SER A 1 530 ? 34.538 -2.339 -26.007 1.00 97.81 530 SER A C 1
ATOM 4130 O O . SER A 1 530 ? 35.494 -2.375 -26.779 1.00 97.81 530 SER A O 1
ATOM 4132 N N . PHE A 1 531 ? 33.715 -1.294 -25.937 1.00 98.06 531 PHE A N 1
ATOM 4133 C CA . PHE A 1 531 ? 33.766 -0.176 -26.865 1.00 98.06 531 PHE A CA 1
ATOM 4134 C C . PHE A 1 531 ? 34.899 0.794 -26.516 1.00 98.06 531 PHE A C 1
ATOM 4136 O O . PHE A 1 531 ? 35.822 0.957 -27.308 1.00 98.06 531 PHE A O 1
ATOM 4143 N N . CYS A 1 532 ? 34.887 1.399 -25.325 1.00 97.44 532 CYS A N 1
ATOM 4144 C CA . CYS A 1 532 ? 35.859 2.439 -24.990 1.00 97.44 532 CYS A CA 1
ATOM 4145 C C . CYS A 1 532 ? 37.275 1.916 -24.728 1.00 97.44 532 CYS A C 1
ATOM 4147 O O . CYS A 1 532 ? 38.217 2.425 -25.326 1.00 97.44 532 CYS A O 1
ATOM 4149 N N . ASP A 1 533 ? 37.432 0.968 -23.801 1.00 97.06 533 ASP A N 1
ATOM 4150 C CA . ASP A 1 533 ? 38.753 0.563 -23.301 1.00 97.06 533 ASP A CA 1
ATOM 4151 C C . ASP A 1 533 ? 39.547 -0.251 -24.337 1.00 97.06 533 ASP A C 1
ATOM 4153 O O . ASP A 1 533 ? 40.775 -0.222 -24.325 1.00 97.06 533 ASP A O 1
ATOM 4157 N N . VAL A 1 534 ? 38.858 -0.962 -25.239 1.00 97.62 534 VAL A N 1
ATOM 4158 C CA . VAL A 1 534 ? 39.495 -1.864 -26.210 1.00 97.62 534 VAL A CA 1
ATOM 4159 C C . VAL A 1 534 ? 39.269 -1.398 -27.648 1.00 97.62 534 VAL A C 1
ATOM 4161 O O . VAL A 1 534 ? 40.245 -1.106 -28.335 1.00 97.62 534 VAL A O 1
ATOM 4164 N N . TYR A 1 535 ? 38.022 -1.308 -28.131 1.00 98.00 535 TYR A N 1
ATOM 4165 C CA . TYR A 1 535 ? 37.766 -1.013 -29.550 1.00 98.00 535 TYR A CA 1
ATOM 4166 C C . TYR A 1 535 ? 38.276 0.366 -29.976 1.00 98.00 535 TYR A C 1
ATOM 4168 O O . TYR A 1 535 ? 39.059 0.447 -30.921 1.00 98.00 535 TYR A O 1
ATOM 4176 N N . LEU A 1 536 ? 37.897 1.437 -29.265 1.00 96.88 536 LEU A N 1
ATOM 4177 C CA . LEU A 1 536 ? 38.332 2.796 -29.610 1.00 96.88 536 LEU A CA 1
ATOM 4178 C C . LEU A 1 536 ? 39.858 2.924 -29.590 1.00 96.88 536 LEU A C 1
ATOM 4180 O O . LEU A 1 536 ? 40.427 3.548 -30.481 1.00 96.88 536 LEU A O 1
ATOM 4184 N N . GLU A 1 537 ? 40.529 2.328 -28.605 1.00 96.56 537 GLU A N 1
ATOM 4185 C CA . GLU A 1 537 ? 41.992 2.352 -28.522 1.00 96.56 537 GLU A CA 1
ATOM 4186 C C . GLU A 1 537 ? 42.650 1.567 -29.667 1.00 96.56 537 GLU A C 1
ATOM 4188 O O . GLU A 1 537 ? 43.616 2.047 -30.261 1.00 96.56 537 GLU A O 1
ATOM 4193 N N . ALA A 1 538 ? 42.093 0.409 -30.034 1.00 95.75 538 ALA A N 1
ATOM 4194 C CA . ALA A 1 538 ? 42.624 -0.449 -31.091 1.00 95.75 538 ALA A CA 1
ATOM 4195 C C . ALA A 1 538 ? 42.499 0.162 -32.496 1.00 95.75 538 ALA A C 1
ATOM 4197 O O . ALA A 1 538 ? 43.389 -0.033 -33.324 1.00 95.75 538 ALA A O 1
ATOM 4198 N N . ILE A 1 539 ? 41.427 0.913 -32.781 1.00 94.69 539 ILE A N 1
ATOM 4199 C CA . ILE A 1 539 ? 41.212 1.507 -34.112 1.00 94.69 539 ILE A CA 1
ATOM 4200 C C . ILE A 1 539 ? 41.887 2.875 -34.293 1.00 94.69 539 ILE A C 1
ATOM 4202 O O . ILE A 1 539 ? 42.044 3.322 -35.429 1.00 94.69 539 ILE A O 1
ATOM 4206 N N . LYS A 1 540 ? 42.328 3.546 -33.214 1.00 94.31 540 LYS A N 1
ATOM 4207 C CA . LYS A 1 540 ? 42.996 4.865 -33.282 1.00 94.31 540 LYS A CA 1
ATOM 4208 C C . LYS A 1 540 ? 44.138 4.937 -34.306 1.00 94.31 540 LYS A C 1
ATOM 4210 O O . LYS A 1 540 ? 44.198 5.943 -35.012 1.00 94.31 540 LYS A O 1
ATOM 4215 N N . PRO A 1 541 ? 45.046 3.945 -34.422 1.00 91.50 541 PRO A N 1
ATOM 4216 C CA . PRO A 1 541 ? 46.097 3.978 -35.439 1.00 91.50 541 PRO A CA 1
ATOM 4217 C C . PRO A 1 541 ? 45.545 3.972 -36.870 1.00 91.50 541 PRO A C 1
ATOM 4219 O O . PRO A 1 541 ? 46.040 4.720 -37.710 1.00 91.50 541 PRO A O 1
ATOM 4222 N N . SER A 1 542 ? 44.497 3.185 -37.136 1.00 87.94 542 SER A N 1
ATOM 4223 C CA . SER A 1 542 ? 43.828 3.123 -38.443 1.00 87.94 542 SER A CA 1
ATOM 4224 C C . SER A 1 542 ? 43.111 4.429 -38.782 1.00 87.94 542 SER A C 1
ATOM 4226 O O . SER A 1 542 ? 43.184 4.880 -39.918 1.00 87.94 542 SER A O 1
ATOM 4228 N N . LEU A 1 543 ? 42.485 5.069 -37.788 1.00 90.00 543 LEU A N 1
ATOM 4229 C CA . LEU A 1 543 ? 41.778 6.345 -37.952 1.00 90.00 543 LEU A CA 1
ATOM 4230 C C . LEU A 1 543 ? 42.705 7.551 -38.170 1.00 90.00 543 LEU A C 1
ATOM 4232 O O . LEU A 1 543 ? 42.261 8.575 -38.671 1.00 90.00 543 LEU A O 1
ATOM 4236 N N . ARG A 1 544 ? 43.986 7.459 -37.788 1.00 88.69 544 ARG A N 1
ATOM 4237 C CA . ARG A 1 544 ? 44.983 8.524 -38.018 1.00 88.69 544 ARG A CA 1
ATOM 4238 C C . ARG A 1 544 ? 45.561 8.521 -39.434 1.00 88.69 544 ARG A C 1
ATOM 4240 O O . ARG A 1 544 ? 46.336 9.417 -39.764 1.00 88.69 544 ARG A O 1
ATOM 4247 N N . ARG A 1 545 ? 45.253 7.505 -40.243 1.00 87.38 545 ARG A N 1
ATOM 4248 C CA . ARG A 1 545 ? 45.670 7.459 -41.647 1.00 87.38 545 ARG A CA 1
ATOM 4249 C C . ARG A 1 545 ? 44.884 8.501 -42.459 1.00 87.38 545 ARG A C 1
ATOM 4251 O O . ARG A 1 545 ? 43.756 8.801 -42.083 1.00 87.38 545 ARG A O 1
ATOM 4258 N N . PRO A 1 546 ? 45.444 9.030 -43.564 1.00 81.19 546 PRO A N 1
ATOM 4259 C CA . PRO A 1 546 ? 44.761 10.028 -44.393 1.00 81.19 546 PRO A CA 1
ATOM 4260 C C . PRO A 1 546 ? 43.424 9.544 -44.970 1.00 81.19 546 PRO A C 1
ATOM 4262 O O . PRO A 1 546 ? 42.526 10.354 -45.160 1.00 81.19 546 PRO A O 1
ATOM 4265 N N . ASP A 1 547 ? 43.303 8.237 -45.221 1.00 82.94 547 ASP A N 1
ATOM 4266 C CA . ASP A 1 547 ? 42.108 7.595 -45.775 1.00 82.94 547 ASP A CA 1
ATOM 4267 C C . ASP A 1 547 ? 41.710 6.383 -44.902 1.00 82.94 547 ASP A C 1
ATOM 4269 O O . ASP A 1 547 ? 42.195 5.264 -45.113 1.00 82.94 547 ASP A O 1
ATOM 4273 N N . PRO A 1 548 ? 40.952 6.603 -43.812 1.00 87.19 548 PRO A N 1
ATOM 4274 C CA . PRO A 1 548 ? 40.495 5.528 -42.936 1.00 87.19 548 PRO A CA 1
ATOM 4275 C C . PRO A 1 548 ? 39.447 4.642 -43.629 1.00 87.19 548 PRO A C 1
ATOM 4277 O O . PRO A 1 548 ? 38.566 5.144 -44.319 1.00 87.19 548 PRO A O 1
ATOM 4280 N N . ASP A 1 549 ? 39.496 3.321 -43.397 1.00 89.81 549 ASP A N 1
ATOM 4281 C CA . ASP A 1 549 ? 38.569 2.365 -44.029 1.00 89.81 549 ASP A CA 1
ATOM 4282 C C . ASP A 1 549 ? 37.101 2.728 -43.720 1.00 89.81 549 ASP A C 1
ATOM 4284 O O . ASP A 1 549 ? 36.695 2.697 -42.547 1.00 89.81 549 ASP A O 1
ATOM 4288 N N . PRO A 1 550 ? 36.270 3.011 -44.743 1.00 90.19 550 PRO A N 1
ATOM 4289 C CA . PRO A 1 550 ? 34.860 3.336 -44.552 1.00 90.19 550 PRO A CA 1
ATOM 4290 C C . PRO A 1 550 ? 34.079 2.257 -43.795 1.00 90.19 550 PRO A C 1
ATOM 4292 O O . PRO A 1 550 ? 33.118 2.574 -43.095 1.00 90.19 550 PRO A O 1
ATOM 4295 N N . ALA A 1 551 ? 34.490 0.986 -43.888 1.00 91.00 551 ALA A N 1
ATOM 4296 C CA . ALA A 1 551 ? 33.858 -0.101 -43.140 1.00 91.00 551 ALA A CA 1
ATOM 4297 C C . ALA A 1 551 ? 34.098 0.011 -41.622 1.00 91.00 551 ALA A C 1
ATOM 4299 O O . ALA A 1 551 ? 33.191 -0.258 -40.828 1.00 91.00 551 ALA A O 1
ATOM 4300 N N . THR A 1 552 ? 35.287 0.457 -41.207 1.00 93.50 552 THR A N 1
ATOM 4301 C CA . THR A 1 552 ? 35.611 0.703 -39.793 1.00 93.50 552 THR A CA 1
ATOM 4302 C C . THR A 1 552 ? 34.868 1.931 -39.268 1.00 93.50 552 THR A C 1
ATOM 4304 O O . THR A 1 552 ? 34.336 1.892 -38.157 1.00 93.50 552 THR A O 1
ATOM 4307 N N . LEU A 1 553 ? 34.743 2.992 -40.076 1.00 94.25 553 LEU A N 1
ATOM 4308 C CA . LEU A 1 553 ? 33.935 4.171 -39.730 1.00 94.25 553 LEU A CA 1
ATOM 4309 C C . LEU A 1 553 ? 32.447 3.821 -39.571 1.00 94.25 553 LEU A C 1
ATOM 4311 O O . LEU A 1 553 ? 31.829 4.205 -38.577 1.00 94.25 553 LEU A O 1
ATOM 4315 N N . GLN A 1 554 ? 31.889 3.030 -40.494 1.00 94.19 554 GLN A N 1
ATOM 4316 C CA . GLN A 1 554 ? 30.507 2.547 -40.402 1.00 94.19 554 GLN A CA 1
ATOM 4317 C C . GLN A 1 554 ? 30.304 1.650 -39.174 1.00 94.19 554 GLN A C 1
ATOM 4319 O O . GLN A 1 554 ? 29.293 1.776 -38.482 1.00 94.19 554 GLN A O 1
ATOM 4324 N N . THR A 1 555 ? 31.266 0.774 -38.861 1.00 94.81 555 THR A N 1
ATOM 4325 C CA . THR A 1 555 ? 31.207 -0.069 -37.656 1.00 94.81 555 THR A CA 1
ATOM 4326 C C . THR A 1 555 ? 31.243 0.780 -36.385 1.00 94.81 555 THR A C 1
ATOM 4328 O O . THR A 1 555 ? 30.451 0.560 -35.470 1.00 94.81 555 THR A O 1
ATOM 4331 N N . LEU A 1 556 ? 32.118 1.789 -36.337 1.00 95.75 556 LEU A N 1
ATOM 4332 C CA . LEU A 1 556 ? 32.221 2.726 -35.220 1.00 95.75 556 LEU A CA 1
ATOM 4333 C C . LEU A 1 556 ? 30.902 3.471 -34.972 1.00 95.75 556 LEU A C 1
ATOM 4335 O O . LEU A 1 556 ? 30.445 3.528 -33.829 1.00 95.75 556 LEU A O 1
ATOM 4339 N N . LEU A 1 557 ? 30.284 3.995 -36.036 1.00 95.69 557 LEU A N 1
ATOM 4340 C CA . LEU A 1 557 ? 28.981 4.655 -35.969 1.00 95.69 557 LEU A CA 1
ATOM 4341 C C . LEU A 1 557 ? 27.893 3.693 -35.479 1.00 95.69 557 LEU A C 1
ATOM 4343 O O . LEU A 1 557 ? 27.166 4.021 -34.545 1.00 95.69 557 LEU A O 1
ATOM 4347 N N . SER A 1 558 ? 27.820 2.495 -36.057 1.00 94.31 558 SER A N 1
ATOM 4348 C CA . SER A 1 558 ? 26.775 1.511 -35.746 1.00 94.31 558 SER A CA 1
ATOM 4349 C C . SER A 1 558 ? 26.860 1.007 -34.308 1.00 94.31 558 SER A C 1
ATOM 4351 O O . SER A 1 558 ? 25.840 0.856 -33.641 1.00 94.31 558 SER A O 1
ATOM 4353 N N . CYS A 1 559 ? 28.073 0.807 -33.781 1.00 95.75 559 CYS A N 1
ATOM 4354 C CA . CYS A 1 559 ? 28.265 0.455 -32.377 1.00 95.75 559 CYS A CA 1
ATOM 4355 C C . CYS A 1 559 ? 27.826 1.567 -31.419 1.00 95.75 559 CYS A C 1
ATOM 4357 O O . CYS A 1 559 ? 27.229 1.266 -30.385 1.00 95.75 559 CYS A O 1
ATOM 4359 N N . ALA A 1 560 ? 28.114 2.831 -31.741 1.00 96.88 560 ALA A N 1
ATOM 4360 C CA . ALA A 1 560 ? 27.666 3.955 -30.926 1.00 96.88 560 ALA A CA 1
ATOM 4361 C C . ALA A 1 560 ? 26.141 4.103 -30.977 1.00 96.88 560 ALA A C 1
ATOM 4363 O O . ALA A 1 560 ? 25.503 4.214 -29.937 1.00 96.88 560 ALA A O 1
ATOM 4364 N N . GLU A 1 561 ? 25.555 4.047 -32.169 1.00 95.00 561 GLU A N 1
ATOM 4365 C CA . GLU A 1 561 ? 24.120 4.201 -32.403 1.00 95.00 561 GLU A CA 1
ATOM 4366 C C . GLU A 1 561 ? 23.304 3.115 -31.681 1.00 95.00 561 GLU A C 1
ATOM 4368 O O . GLU A 1 561 ? 22.481 3.431 -30.818 1.00 95.00 561 GLU A O 1
ATOM 4373 N N . LEU A 1 562 ? 23.612 1.838 -31.926 1.00 94.88 562 LEU A N 1
ATOM 4374 C CA . LEU A 1 562 ? 22.924 0.710 -31.292 1.00 94.88 562 LEU A CA 1
ATOM 4375 C C . LEU A 1 562 ? 23.242 0.610 -29.795 1.00 94.88 562 LEU A C 1
ATOM 4377 O O . LEU A 1 562 ? 22.392 0.200 -29.005 1.00 94.88 562 LEU A O 1
ATOM 4381 N N . GLY A 1 563 ? 24.446 1.022 -29.385 1.00 96.19 563 GLY A N 1
ATOM 4382 C CA . GLY A 1 563 ? 24.816 1.148 -27.978 1.00 96.19 563 GLY A CA 1
ATOM 4383 C C . GLY A 1 563 ? 23.987 2.202 -27.239 1.00 96.19 563 GLY A C 1
ATOM 4384 O O . GLY A 1 563 ? 23.681 2.013 -26.060 1.00 96.19 563 GLY A O 1
ATOM 4385 N N . LEU A 1 564 ? 23.598 3.294 -27.911 1.00 96.88 564 LEU A N 1
ATOM 4386 C CA . LEU A 1 564 ? 22.700 4.309 -27.351 1.00 96.88 564 LEU A CA 1
ATOM 4387 C C . LEU A 1 564 ? 21.262 3.788 -27.295 1.00 96.88 564 LEU A C 1
ATOM 4389 O O . LEU A 1 564 ? 20.612 3.981 -26.271 1.00 96.88 564 LEU A O 1
ATOM 4393 N N . ARG A 1 565 ? 20.794 3.044 -28.312 1.00 95.12 565 ARG A N 1
ATOM 4394 C CA . ARG A 1 565 ? 19.486 2.361 -28.245 1.00 95.12 565 ARG A CA 1
ATOM 4395 C C . ARG A 1 565 ? 19.405 1.383 -27.071 1.00 95.12 565 ARG A C 1
ATOM 4397 O O . ARG A 1 565 ? 18.421 1.384 -26.341 1.00 95.12 565 ARG A O 1
ATOM 4404 N N . LEU A 1 566 ? 20.460 0.594 -26.855 1.00 95.44 566 LEU A N 1
ATOM 4405 C CA . LEU A 1 566 ? 20.573 -0.331 -25.722 1.00 95.44 566 LEU A CA 1
ATOM 4406 C C . LEU A 1 566 ? 20.540 0.401 -24.368 1.00 95.44 566 LEU A C 1
ATOM 4408 O O . LEU A 1 566 ? 20.009 -0.122 -23.394 1.00 95.44 566 LEU A O 1
ATOM 4412 N N . LEU A 1 567 ? 21.111 1.608 -24.300 1.00 94.75 567 LEU A N 1
ATOM 4413 C CA . LEU A 1 567 ? 21.178 2.415 -23.080 1.00 94.75 567 LEU A CA 1
ATOM 4414 C C . LEU A 1 567 ? 19.893 3.223 -22.812 1.00 94.75 567 LEU A C 1
ATOM 4416 O O . LEU A 1 567 ? 19.674 3.643 -21.676 1.00 94.75 567 LEU A O 1
ATOM 4420 N N . ALA A 1 568 ? 19.046 3.436 -23.823 1.00 94.44 568 ALA A N 1
ATOM 4421 C CA . ALA A 1 568 ? 17.878 4.315 -23.750 1.00 94.44 568 ALA A CA 1
ATOM 4422 C C . ALA A 1 568 ? 16.902 4.000 -22.597 1.00 94.44 568 ALA A C 1
ATOM 4424 O O . ALA A 1 568 ? 16.489 4.949 -21.932 1.00 94.44 568 ALA A O 1
ATOM 4425 N N . PRO A 1 569 ? 16.587 2.727 -22.264 1.00 92.56 569 PRO A N 1
ATOM 4426 C CA . PRO A 1 569 ? 15.717 2.425 -21.122 1.00 92.56 569 PRO A CA 1
ATOM 4427 C C . PRO A 1 569 ? 16.303 2.821 -19.756 1.00 92.56 569 PRO A C 1
ATOM 4429 O O . PRO A 1 569 ? 15.560 2.945 -18.790 1.00 92.56 569 PRO A O 1
ATOM 4432 N N . LEU A 1 570 ? 17.626 2.998 -19.661 1.00 90.44 570 LEU A N 1
ATOM 4433 C CA . LEU A 1 570 ? 18.341 3.263 -18.406 1.00 90.44 570 LEU A CA 1
ATOM 4434 C C . LEU A 1 570 ? 18.754 4.731 -18.258 1.00 90.44 570 LEU A C 1
ATOM 4436 O O . LEU A 1 570 ? 18.685 5.293 -17.168 1.00 90.44 570 LEU A O 1
ATOM 4440 N N . SER A 1 571 ? 19.191 5.353 -19.355 1.00 92.19 571 SER A N 1
ATOM 4441 C CA . SER A 1 571 ? 19.651 6.746 -19.389 1.00 92.19 571 SER A CA 1
ATOM 4442 C C . SER A 1 571 ? 19.008 7.500 -20.561 1.00 92.19 571 SER A C 1
ATOM 4444 O O . SER A 1 571 ? 19.727 7.921 -21.474 1.00 92.19 571 SER A O 1
ATOM 4446 N N . PRO A 1 572 ? 17.675 7.694 -20.558 1.00 93.12 572 PRO A N 1
ATOM 4447 C CA . PRO A 1 572 ? 16.925 8.169 -21.722 1.00 93.12 572 PRO A CA 1
ATOM 4448 C C . PRO A 1 572 ? 17.410 9.529 -22.228 1.00 93.12 572 PRO A C 1
ATOM 4450 O O . PRO A 1 572 ? 17.695 9.671 -23.410 1.00 93.12 572 PRO A O 1
ATOM 4453 N N . PHE A 1 573 ? 17.614 10.508 -21.341 1.00 92.50 573 PHE A N 1
ATOM 4454 C CA . PHE A 1 573 ? 18.047 11.855 -21.738 1.00 92.50 573 PHE A CA 1
ATOM 4455 C C . PHE A 1 573 ? 19.444 11.882 -22.367 1.00 92.50 573 PHE A C 1
ATOM 4457 O O . PHE A 1 573 ? 19.664 12.556 -23.369 1.00 92.50 573 PHE A O 1
ATOM 4464 N N . LEU A 1 574 ? 20.392 11.138 -21.785 1.00 93.50 574 LEU A N 1
ATOM 4465 C CA . LEU A 1 574 ? 21.748 11.041 -22.325 1.00 93.50 574 LEU A CA 1
ATOM 4466 C C . LEU A 1 574 ? 21.735 10.349 -23.690 1.00 93.50 574 LEU A C 1
ATOM 4468 O O . LEU A 1 574 ? 22.409 10.801 -24.613 1.00 93.50 574 LEU A O 1
ATOM 4472 N N . ALA A 1 575 ? 20.993 9.244 -23.792 1.00 95.50 575 ALA A N 1
ATOM 4473 C CA . ALA A 1 575 ? 20.906 8.458 -25.009 1.00 95.50 575 ALA A CA 1
ATOM 4474 C C . ALA A 1 575 ? 20.251 9.257 -26.143 1.00 95.50 575 ALA A C 1
ATOM 4476 O O . ALA A 1 575 ? 20.818 9.321 -27.229 1.00 95.50 575 ALA A O 1
ATOM 4477 N N . GLU A 1 576 ? 19.121 9.914 -25.869 1.00 95.00 576 GLU A N 1
ATOM 4478 C CA . GLU A 1 576 ? 18.380 10.746 -26.821 1.00 95.00 576 GLU A CA 1
ATOM 4479 C C . GLU A 1 576 ? 19.251 11.892 -27.355 1.00 95.00 576 GLU A C 1
ATOM 4481 O O . GLU A 1 576 ? 19.422 12.021 -28.567 1.00 95.00 576 GLU A O 1
ATOM 4486 N N . GLU A 1 577 ? 19.862 12.681 -26.463 1.00 96.00 577 GLU A N 1
ATOM 4487 C CA . GLU A 1 577 ? 20.691 13.829 -26.849 1.00 96.00 577 GLU A CA 1
ATOM 4488 C C . GLU A 1 577 ? 21.859 13.397 -27.740 1.00 96.00 577 GLU A C 1
ATOM 4490 O O . GLU A 1 577 ? 22.089 13.974 -28.802 1.00 96.00 577 GLU A O 1
ATOM 4495 N N . LEU A 1 578 ? 22.591 12.356 -27.335 1.00 96.69 578 LEU A N 1
ATOM 4496 C CA . LEU A 1 578 ? 23.744 11.869 -28.089 1.00 96.69 578 LEU A CA 1
ATOM 4497 C C . LEU A 1 578 ? 23.340 11.229 -29.420 1.00 96.69 578 LEU A C 1
ATOM 4499 O O . LEU A 1 578 ? 24.058 11.385 -30.408 1.00 96.69 578 LEU A O 1
ATOM 4503 N N . TRP A 1 579 ? 22.201 10.538 -29.461 1.00 95.75 579 TRP A N 1
ATOM 4504 C CA . TRP A 1 579 ? 21.709 9.880 -30.667 1.00 95.75 579 TRP A CA 1
ATOM 4505 C C . TRP A 1 579 ? 21.284 10.892 -31.736 1.00 95.75 579 TRP A C 1
ATOM 4507 O O . TRP A 1 579 ? 21.599 10.695 -32.908 1.00 95.75 579 TRP A O 1
ATOM 4517 N N . HIS A 1 580 ? 20.685 12.027 -31.351 1.00 94.56 580 HIS A N 1
ATOM 4518 C CA . HIS A 1 580 ? 20.366 13.116 -32.289 1.00 94.56 580 HIS A CA 1
ATOM 4519 C C . HIS A 1 580 ? 21.594 13.766 -32.923 1.00 94.56 580 HIS A C 1
ATOM 4521 O O . HIS A 1 580 ? 21.496 14.289 -34.033 1.00 94.56 580 HIS A O 1
ATOM 4527 N N . ARG A 1 581 ? 22.752 13.741 -32.249 1.00 94.50 581 ARG A N 1
ATOM 4528 C CA . ARG A 1 581 ? 24.003 14.279 -32.808 1.00 94.50 581 ARG A CA 1
ATOM 4529 C C . ARG A 1 581 ? 24.657 13.344 -33.820 1.00 94.50 581 ARG A C 1
ATOM 4531 O O . ARG A 1 581 ? 25.461 13.820 -34.619 1.00 94.50 581 ARG A O 1
ATOM 4538 N N . LEU A 1 582 ? 24.369 12.043 -33.770 1.00 93.88 582 LEU A N 1
ATOM 4539 C CA . LEU A 1 582 ? 24.919 11.080 -34.719 1.00 93.88 582 LEU A CA 1
ATOM 4540 C C . LEU A 1 582 ? 24.274 11.260 -36.106 1.00 93.88 582 LEU A C 1
ATOM 4542 O O . LEU A 1 582 ? 23.061 11.466 -36.195 1.00 93.88 582 LEU A O 1
ATOM 4546 N N . PRO A 1 583 ? 25.049 11.157 -37.202 1.00 91.50 583 PRO A N 1
ATOM 4547 C CA . PRO A 1 583 ? 24.473 11.096 -38.539 1.00 91.50 583 PRO A CA 1
ATOM 4548 C C . PRO A 1 583 ? 23.675 9.795 -38.692 1.00 91.50 583 PRO A C 1
ATOM 4550 O O . PRO A 1 583 ? 24.113 8.730 -38.255 1.00 91.50 583 PRO A O 1
ATOM 4553 N N . ARG A 1 584 ? 22.493 9.880 -39.310 1.00 88.56 584 ARG A N 1
ATOM 4554 C CA . ARG A 1 584 ? 21.542 8.765 -39.433 1.00 88.56 584 ARG A CA 1
ATOM 4555 C C . ARG A 1 584 ? 21.130 8.561 -40.886 1.00 88.56 584 ARG A C 1
ATOM 4557 O O . ARG A 1 584 ? 20.900 9.531 -41.604 1.00 88.56 584 ARG A O 1
ATOM 4564 N N . ALA A 1 585 ? 21.030 7.300 -41.300 1.00 84.62 585 ALA A N 1
ATOM 4565 C CA . ALA A 1 585 ? 20.511 6.935 -42.612 1.00 84.62 585 ALA A CA 1
ATOM 4566 C C . ALA A 1 585 ? 18.974 7.090 -42.642 1.00 84.62 585 ALA A C 1
ATOM 4568 O O . ALA A 1 585 ? 18.313 6.636 -41.703 1.00 84.62 585 ALA A O 1
ATOM 4569 N N . PRO A 1 586 ? 18.382 7.719 -43.674 1.00 80.25 586 PRO A N 1
ATOM 4570 C CA . PRO A 1 586 ? 16.930 7.760 -43.842 1.00 80.25 586 PRO A CA 1
ATOM 4571 C C . PRO A 1 586 ? 16.338 6.381 -44.215 1.00 80.25 586 PRO A C 1
ATOM 4573 O O . PRO A 1 586 ? 16.983 5.648 -44.964 1.00 80.25 586 PRO A O 1
ATOM 4576 N N . PRO A 1 587 ? 15.100 6.049 -43.787 1.00 81.31 587 PRO A N 1
ATOM 4577 C CA . PRO A 1 587 ? 14.255 6.813 -42.872 1.00 81.31 587 PRO A CA 1
ATOM 4578 C C . PRO A 1 587 ? 14.679 6.601 -41.411 1.00 81.31 587 PRO A C 1
ATOM 4580 O O . PRO A 1 587 ? 14.724 5.478 -40.915 1.00 81.31 587 PRO A O 1
ATOM 4583 N N . ALA A 1 588 ? 14.944 7.697 -40.700 1.00 81.62 588 ALA A N 1
ATOM 4584 C CA . ALA A 1 588 ? 15.236 7.665 -39.271 1.00 81.62 588 ALA A CA 1
ATOM 4585 C C . ALA A 1 588 ? 13.999 8.115 -38.477 1.00 81.62 588 ALA A C 1
ATOM 4587 O O . ALA A 1 588 ? 13.356 9.093 -38.872 1.00 81.62 588 ALA A O 1
ATOM 4588 N N . PRO A 1 589 ? 13.661 7.455 -37.354 1.00 90.25 589 PRO A N 1
ATOM 4589 C CA . PRO A 1 589 ? 12.565 7.905 -36.511 1.00 90.25 589 PRO A CA 1
ATOM 4590 C C . PRO A 1 589 ? 12.865 9.300 -35.932 1.00 90.25 589 PRO A C 1
ATOM 4592 O O . PRO A 1 589 ? 14.032 9.658 -35.725 1.00 90.25 589 PRO A O 1
ATOM 4595 N N . PRO A 1 590 ? 11.827 10.104 -35.643 1.00 92.38 590 PRO A N 1
ATOM 4596 C CA . PRO A 1 590 ? 12.003 11.475 -35.164 1.00 92.38 590 PRO A CA 1
ATOM 4597 C C . PRO A 1 590 ? 12.591 11.557 -33.748 1.00 92.38 590 PRO A C 1
ATOM 4599 O O . PRO A 1 590 ? 13.075 12.613 -33.362 1.00 92.38 590 PRO A O 1
ATOM 4602 N N . THR A 1 591 ? 12.575 10.467 -32.979 1.00 94.44 591 THR A N 1
ATOM 4603 C CA . THR A 1 591 ? 13.129 10.357 -31.619 1.00 94.44 591 THR A CA 1
ATOM 4604 C C . THR A 1 591 ? 13.651 8.940 -31.390 1.00 94.44 591 THR A C 1
ATOM 4606 O O . THR A 1 591 ? 13.136 7.987 -31.986 1.00 94.44 591 THR A O 1
ATOM 4609 N N . LEU A 1 592 ? 14.656 8.796 -30.522 1.00 93.25 592 LEU A N 1
ATOM 4610 C CA . LEU A 1 592 ? 15.212 7.495 -30.154 1.00 93.25 592 LEU A CA 1
ATOM 4611 C C . LEU A 1 592 ? 14.170 6.616 -29.445 1.00 93.25 592 LEU A C 1
ATOM 4613 O O . LEU A 1 592 ? 14.159 5.406 -29.650 1.00 93.25 592 LEU A O 1
ATOM 4617 N N . CYS A 1 593 ? 13.241 7.209 -28.693 1.00 91.81 593 CYS A N 1
ATOM 4618 C CA . CYS A 1 593 ? 12.146 6.488 -28.033 1.00 91.81 593 CYS A CA 1
ATOM 4619 C C . CYS A 1 593 ? 11.213 5.730 -28.998 1.00 91.81 593 CYS A C 1
ATOM 4621 O O . CYS A 1 593 ? 10.509 4.819 -28.572 1.00 91.81 593 CYS A O 1
ATOM 4623 N N . LEU A 1 594 ? 11.191 6.102 -30.284 1.00 94.12 594 LEU A N 1
ATOM 4624 C CA . LEU A 1 594 ? 10.428 5.410 -31.331 1.00 94.12 594 LEU A CA 1
ATOM 4625 C C . LEU A 1 594 ? 11.305 4.489 -32.191 1.00 94.12 594 LEU A C 1
ATOM 4627 O O . LEU A 1 594 ? 10.808 3.866 -33.131 1.00 94.12 594 LEU A O 1
ATOM 4631 N N . ALA A 1 595 ? 12.607 4.411 -31.909 1.00 91.06 595 ALA A N 1
ATOM 4632 C CA . ALA A 1 595 ? 13.503 3.523 -32.626 1.00 91.06 595 ALA A CA 1
ATOM 4633 C C . ALA A 1 595 ? 13.314 2.067 -32.170 1.00 91.06 595 ALA A C 1
ATOM 4635 O O . ALA A 1 595 ? 13.142 1.811 -30.975 1.00 91.06 595 ALA A O 1
ATOM 4636 N N . PRO A 1 596 ? 13.406 1.090 -33.090 1.00 90.50 596 PRO A N 1
ATOM 4637 C CA . PRO A 1 596 ? 13.398 -0.317 -32.720 1.00 90.50 596 PRO A CA 1
ATOM 4638 C C . PRO A 1 596 ? 14.533 -0.639 -31.746 1.00 90.50 596 PRO A C 1
ATOM 4640 O O . PRO A 1 596 ? 15.693 -0.277 -31.992 1.00 90.50 596 PRO A O 1
ATOM 4643 N N . PHE A 1 597 ? 14.195 -1.349 -30.668 1.00 91.38 597 PHE A N 1
ATOM 4644 C CA . PHE A 1 597 ? 15.183 -1.864 -29.726 1.00 91.38 597 PHE A CA 1
ATOM 4645 C C . PHE A 1 597 ? 16.151 -2.813 -30.458 1.00 91.38 597 PHE A C 1
ATOM 4647 O O . PHE A 1 597 ? 15.703 -3.602 -31.298 1.00 91.38 597 PHE A O 1
ATOM 4654 N N . PRO A 1 598 ? 17.470 -2.751 -30.191 1.00 91.00 598 PRO A N 1
ATOM 4655 C CA . PRO A 1 598 ? 18.430 -3.591 -30.889 1.00 91.00 598 PRO A CA 1
ATOM 4656 C C . PRO A 1 598 ? 18.135 -5.067 -30.621 1.00 91.00 598 PRO A C 1
ATOM 4658 O O . PRO A 1 598 ? 17.885 -5.465 -29.485 1.00 91.00 598 PRO A O 1
ATOM 4661 N N . SER A 1 599 ? 18.218 -5.897 -31.659 1.00 83.81 599 SER A N 1
ATOM 4662 C CA . SER A 1 599 ? 18.112 -7.350 -31.523 1.00 83.81 599 SER A CA 1
ATOM 4663 C C . SER A 1 599 ? 19.412 -8.035 -31.934 1.00 83.81 599 SER A C 1
ATOM 4665 O O . SER A 1 599 ? 20.143 -7.569 -32.811 1.00 83.81 599 SER A O 1
ATOM 4667 N N . ALA A 1 600 ? 19.706 -9.183 -31.318 1.00 73.19 600 ALA A N 1
ATOM 4668 C CA . ALA A 1 600 ? 20.864 -9.984 -31.707 1.00 73.19 600 ALA A CA 1
ATOM 4669 C C . ALA A 1 600 ? 20.768 -10.449 -33.174 1.00 73.19 600 ALA A C 1
ATOM 4671 O O . ALA A 1 600 ? 21.785 -10.522 -33.856 1.00 73.19 600 ALA A O 1
ATOM 4672 N N . ALA A 1 601 ? 19.555 -10.695 -33.685 1.00 67.81 601 ALA A N 1
ATOM 4673 C CA . ALA A 1 601 ? 19.323 -11.081 -35.077 1.00 67.81 601 ALA A CA 1
ATOM 4674 C C . ALA A 1 601 ? 19.748 -9.984 -36.072 1.00 67.81 601 ALA A C 1
ATOM 4676 O O . ALA A 1 601 ? 20.427 -10.291 -37.053 1.00 67.81 601 ALA A O 1
ATOM 4677 N N . MET A 1 602 ? 19.440 -8.713 -35.776 1.00 67.06 602 MET A N 1
ATOM 4678 C CA . MET A 1 602 ? 19.889 -7.562 -36.578 1.00 67.06 602 MET A CA 1
ATOM 4679 C C . MET A 1 602 ? 21.420 -7.479 -36.656 1.00 67.06 602 MET A C 1
ATOM 4681 O O . MET A 1 602 ? 21.979 -7.130 -37.689 1.00 67.06 602 MET A O 1
ATOM 4685 N N . LEU A 1 603 ? 22.109 -7.858 -35.578 1.00 66.88 603 LEU A N 1
ATOM 4686 C CA . LEU A 1 603 ? 23.569 -7.806 -35.485 1.00 66.88 603 LEU A CA 1
ATOM 4687 C C . LEU A 1 603 ? 24.269 -9.030 -36.095 1.00 66.88 603 LEU A C 1
ATOM 4689 O O . LEU A 1 603 ? 25.401 -8.920 -36.558 1.00 66.88 603 LEU A O 1
ATOM 4693 N N . VAL A 1 604 ? 23.619 -10.197 -36.130 1.00 57.44 604 VAL A N 1
ATOM 4694 C CA . VAL A 1 604 ? 24.182 -11.414 -36.743 1.00 57.44 604 VAL A CA 1
ATOM 4695 C C . VAL A 1 604 ? 24.191 -11.314 -38.272 1.00 57.44 604 VAL A C 1
ATOM 4697 O O . VAL A 1 604 ? 25.169 -11.745 -38.887 1.00 57.44 604 VAL A O 1
ATOM 4700 N N . GLY A 1 605 ? 23.175 -10.688 -38.882 1.00 52.66 605 GLY A N 1
ATOM 4701 C CA . GLY A 1 605 ? 23.151 -10.381 -40.321 1.00 52.66 605 GLY A CA 1
ATOM 4702 C C . GLY A 1 605 ? 24.361 -9.551 -40.768 1.00 52.66 605 GLY A C 1
ATOM 4703 O O . GLY A 1 605 ? 25.034 -9.920 -41.725 1.00 52.66 605 GLY A O 1
ATOM 4704 N N . ALA A 1 606 ? 24.726 -8.537 -39.978 1.00 47.78 606 ALA A N 1
ATOM 4705 C CA . ALA A 1 606 ? 25.900 -7.687 -40.191 1.00 47.78 606 ALA A CA 1
ATOM 4706 C C . ALA A 1 606 ? 27.252 -8.430 -40.073 1.00 47.78 606 ALA A C 1
ATOM 4708 O O . ALA A 1 606 ? 28.277 -7.959 -40.556 1.00 47.78 606 ALA A O 1
ATOM 4709 N N . THR A 1 607 ? 27.299 -9.610 -39.443 1.00 46.44 607 THR A N 1
ATOM 4710 C CA . THR A 1 607 ? 28.547 -10.391 -39.278 1.00 46.44 607 THR A CA 1
ATOM 4711 C C . THR A 1 607 ? 28.762 -11.473 -40.341 1.00 46.44 607 THR A C 1
ATOM 4713 O O . THR A 1 607 ? 29.851 -12.050 -40.408 1.00 46.44 607 THR A O 1
ATOM 4716 N N . ARG A 1 608 ? 27.759 -11.754 -41.185 1.00 46.06 608 ARG A N 1
ATOM 4717 C CA . ARG A 1 608 ? 27.842 -12.748 -42.265 1.00 46.06 608 ARG A CA 1
ATOM 4718 C C . ARG A 1 608 ? 28.273 -12.075 -43.575 1.00 46.06 608 ARG A C 1
ATOM 4720 O O . ARG A 1 608 ? 27.455 -11.516 -44.290 1.00 46.06 608 ARG A O 1
ATOM 4727 N N . GLY A 1 609 ? 29.563 -12.158 -43.909 1.00 39.97 609 GLY A N 1
ATOM 4728 C CA . GLY A 1 609 ? 30.022 -11.972 -45.295 1.00 39.97 609 GLY A CA 1
ATOM 4729 C C . GLY A 1 609 ? 29.534 -13.113 -46.214 1.00 39.97 609 GLY A C 1
ATOM 4730 O O . GLY A 1 609 ? 29.013 -14.108 -45.706 1.00 39.97 609 GLY A O 1
ATOM 4731 N N . PRO A 1 610 ? 29.722 -13.028 -47.548 1.00 29.95 610 PRO A N 1
ATOM 4732 C CA . PRO A 1 610 ? 29.137 -13.947 -48.539 1.00 29.95 610 PRO A CA 1
ATOM 4733 C C . PRO A 1 610 ? 29.760 -15.358 -48.578 1.00 29.95 610 PRO A C 1
ATOM 4735 O O . PRO A 1 610 ? 29.710 -16.034 -49.599 1.00 29.95 610 PRO A O 1
ATOM 4738 N N . VAL A 1 611 ? 30.324 -15.847 -47.474 1.00 33.25 611 VAL A N 1
ATOM 4739 C CA . VAL A 1 611 ? 30.781 -17.235 -47.358 1.00 33.25 611 VAL A CA 1
ATOM 4740 C C . VAL A 1 611 ? 30.143 -17.837 -46.114 1.00 33.25 611 VAL A C 1
ATOM 4742 O O . VAL A 1 611 ? 30.394 -17.405 -44.988 1.00 33.25 611 VAL A O 1
ATOM 4745 N N . GLY A 1 612 ? 29.258 -18.807 -46.338 1.00 36.12 612 GLY A N 1
ATOM 4746 C CA . GLY A 1 612 ? 28.497 -19.476 -45.296 1.00 36.12 612 GLY A CA 1
ATOM 4747 C C . GLY A 1 612 ? 29.400 -20.117 -44.245 1.00 36.12 612 GLY A C 1
ATOM 4748 O O . GLY A 1 612 ? 30.111 -21.074 -44.522 1.00 36.12 612 GLY A O 1
ATOM 4749 N N . LEU A 1 613 ? 29.312 -19.623 -43.012 1.00 31.66 613 LEU A N 1
ATOM 4750 C CA . LEU A 1 613 ? 29.806 -20.306 -41.819 1.00 31.66 613 LEU A CA 1
ATOM 4751 C C . LEU A 1 613 ? 28.724 -20.229 -40.741 1.00 31.66 613 LEU A C 1
ATOM 4753 O O . LEU A 1 613 ? 28.762 -19.402 -39.832 1.00 31.66 613 LEU A O 1
ATOM 4757 N N . SER A 1 614 ? 27.733 -21.116 -40.845 1.00 30.58 614 SER A N 1
ATOM 4758 C CA . SER A 1 614 ? 26.614 -21.223 -39.899 1.00 30.58 614 SER A CA 1
ATOM 4759 C C . SER A 1 614 ? 26.983 -21.889 -38.556 1.00 30.58 614 SER A C 1
ATOM 4761 O O . SER A 1 614 ? 26.104 -22.399 -37.873 1.00 30.58 614 SER A O 1
ATOM 4763 N N . GLY A 1 615 ? 28.254 -21.871 -38.136 1.00 29.94 615 GLY A N 1
ATOM 4764 C CA . GLY A 1 615 ? 28.687 -22.547 -36.900 1.00 29.94 615 GLY A CA 1
ATOM 4765 C C . GLY A 1 615 ? 29.843 -21.911 -36.119 1.00 29.94 615 GLY A C 1
ATOM 4766 O O . GLY A 1 615 ? 30.098 -22.317 -34.992 1.00 29.94 615 GLY A O 1
ATOM 4767 N N . ALA A 1 616 ? 30.536 -20.896 -36.648 1.00 30.05 616 ALA A N 1
ATOM 4768 C CA . ALA A 1 616 ? 31.809 -20.452 -36.059 1.00 30.05 616 ALA A CA 1
ATOM 4769 C C . ALA A 1 616 ? 31.707 -19.280 -35.057 1.00 30.05 616 ALA A C 1
ATOM 4771 O O . ALA A 1 616 ? 32.630 -19.070 -34.275 1.00 30.05 616 ALA A O 1
ATOM 4772 N N . VAL A 1 617 ? 30.594 -18.534 -35.011 1.00 34.81 617 VAL A N 1
ATOM 4773 C CA . VAL A 1 617 ? 30.456 -17.359 -34.114 1.00 34.81 617 VAL A CA 1
ATOM 4774 C C . VAL A 1 617 ? 30.344 -17.759 -32.630 1.00 34.81 617 VAL A C 1
ATOM 4776 O O . VAL A 1 617 ? 30.706 -16.978 -31.755 1.00 34.81 617 VAL A O 1
ATOM 4779 N N . LEU A 1 618 ? 29.943 -19.000 -32.335 1.00 31.80 618 LEU A N 1
ATOM 4780 C CA . LEU A 1 618 ? 29.984 -19.570 -30.980 1.00 31.80 618 LEU A CA 1
ATOM 4781 C C . LEU A 1 618 ? 31.368 -20.144 -30.605 1.00 31.80 618 LEU A C 1
ATOM 4783 O O . LEU A 1 618 ? 31.727 -20.148 -29.427 1.00 31.80 618 LEU A O 1
ATOM 4787 N N . ALA A 1 619 ? 32.180 -20.552 -31.587 1.00 26.45 619 ALA A N 1
ATOM 4788 C CA . ALA A 1 619 ? 33.433 -21.284 -31.366 1.00 26.45 619 ALA A CA 1
ATOM 4789 C C . ALA A 1 619 ? 34.667 -20.394 -31.091 1.00 26.45 619 ALA A C 1
ATOM 4791 O O . ALA A 1 619 ? 35.637 -20.858 -30.497 1.00 26.45 619 ALA A O 1
ATOM 4792 N N . VAL A 1 620 ? 34.642 -19.097 -31.427 1.00 32.41 620 VAL A N 1
ATOM 4793 C CA . VAL A 1 620 ? 35.776 -18.173 -31.158 1.00 32.41 620 VAL A CA 1
ATOM 4794 C C . VAL A 1 620 ? 35.824 -17.704 -29.686 1.00 32.41 620 VAL A C 1
ATOM 4796 O O . VAL A 1 620 ? 36.592 -16.825 -29.308 1.00 32.41 620 VAL A O 1
ATOM 4799 N N . SER A 1 621 ? 35.040 -18.328 -28.804 1.00 30.92 621 SER A N 1
ATOM 4800 C CA . SER A 1 621 ? 35.073 -18.091 -27.353 1.00 30.92 621 SER A CA 1
ATOM 4801 C C . SER A 1 621 ? 36.318 -18.676 -26.653 1.00 30.92 621 SER A C 1
ATOM 4803 O O . SER A 1 621 ? 36.502 -18.411 -25.469 1.00 30.92 621 SER A O 1
ATOM 4805 N N . CYS A 1 622 ? 37.174 -19.437 -27.353 1.00 25.41 622 CYS A N 1
ATOM 4806 C CA . CYS A 1 622 ? 38.285 -20.198 -26.752 1.00 25.41 622 CYS A CA 1
ATOM 4807 C C . CYS A 1 622 ? 39.710 -19.726 -27.104 1.00 25.41 622 CYS A C 1
ATOM 4809 O O . CYS A 1 622 ? 40.667 -20.373 -26.688 1.00 25.41 622 CYS A O 1
ATOM 4811 N N . LEU A 1 623 ? 39.899 -18.616 -27.826 1.00 23.62 623 LEU A N 1
ATOM 4812 C CA . LEU A 1 623 ? 41.249 -18.095 -28.085 1.00 23.62 623 LEU A CA 1
ATOM 4813 C C . LEU A 1 623 ? 41.614 -16.995 -27.081 1.00 23.62 623 LEU A C 1
ATOM 4815 O O . LEU A 1 623 ? 41.293 -15.820 -27.259 1.00 23.62 623 LEU A O 1
ATOM 4819 N N . SER A 1 624 ? 42.293 -17.407 -26.012 1.00 23.52 624 SER A N 1
ATOM 4820 C CA . SER A 1 624 ? 42.983 -16.530 -25.066 1.00 23.52 624 SER A CA 1
ATOM 4821 C C . SER A 1 624 ? 44.116 -15.788 -25.782 1.00 23.52 624 SER A C 1
ATOM 4823 O O . SER A 1 624 ? 45.122 -16.395 -26.140 1.00 23.52 624 SER A O 1
ATOM 4825 N N . PHE A 1 625 ? 43.979 -14.476 -25.984 1.00 25.73 625 PHE A N 1
ATOM 4826 C CA . PHE A 1 625 ? 45.121 -13.625 -26.332 1.00 25.73 625 PHE A CA 1
ATOM 4827 C C . PHE A 1 625 ? 45.823 -13.161 -25.045 1.00 25.73 625 PHE A C 1
ATOM 4829 O O . PHE A 1 625 ? 45.137 -12.799 -24.084 1.00 25.73 625 PHE A O 1
ATOM 4836 N N . PRO A 1 626 ? 47.168 -13.176 -24.988 1.00 24.14 626 PRO A N 1
ATOM 4837 C CA . PRO A 1 626 ? 47.908 -12.869 -23.773 1.00 24.14 626 PRO A CA 1
ATOM 4838 C C . PRO A 1 626 ? 47.700 -11.411 -23.353 1.00 24.14 626 PRO A C 1
ATOM 4840 O O . PRO A 1 626 ? 47.806 -10.476 -24.149 1.00 24.14 626 PRO A O 1
ATOM 4843 N N . THR A 1 627 ? 47.402 -11.232 -22.070 1.00 23.52 627 THR A N 1
ATOM 4844 C CA . THR A 1 627 ? 47.265 -9.948 -21.385 1.00 23.52 627 THR A CA 1
ATOM 4845 C C . THR A 1 627 ? 48.561 -9.143 -21.483 1.00 23.52 627 THR A C 1
ATOM 4847 O O . THR A 1 627 ? 49.538 -9.456 -20.806 1.00 23.52 627 THR A O 1
ATOM 4850 N N . PHE A 1 628 ? 48.569 -8.077 -22.284 1.00 24.27 628 PHE A N 1
ATOM 4851 C CA . PHE A 1 628 ? 49.609 -7.050 -22.215 1.00 24.27 628 PHE A CA 1
ATOM 4852 C C . PHE A 1 628 ? 49.288 -6.080 -21.073 1.00 24.27 628 PHE A C 1
ATOM 4854 O O . PHE A 1 628 ? 48.501 -5.148 -21.218 1.00 24.27 628 PHE A O 1
ATOM 4861 N N . SER A 1 629 ? 49.904 -6.307 -19.917 1.00 24.86 629 SER A N 1
ATOM 4862 C CA . SER A 1 629 ? 49.902 -5.398 -18.774 1.00 24.86 629 SER A CA 1
ATOM 4863 C C . SER A 1 629 ? 51.136 -4.490 -18.820 1.00 24.86 629 SER A C 1
ATOM 4865 O O . SER A 1 629 ? 52.218 -4.848 -18.363 1.00 24.86 629 SER A O 1
ATOM 4867 N N . ARG A 1 630 ? 50.978 -3.266 -19.338 1.00 21.55 630 ARG A N 1
ATOM 4868 C CA . ARG A 1 630 ? 51.846 -2.129 -18.983 1.00 21.55 630 ARG A CA 1
ATOM 4869 C C . ARG A 1 630 ? 51.003 -0.859 -18.807 1.00 21.55 630 ARG A C 1
ATOM 4871 O O . ARG A 1 630 ? 50.177 -0.572 -19.670 1.00 21.55 630 ARG A O 1
ATOM 4878 N N . PRO A 1 631 ? 51.190 -0.092 -17.717 1.00 24.81 631 PRO A N 1
ATOM 4879 C CA . PRO A 1 631 ? 50.411 1.111 -17.464 1.00 24.81 631 PRO A CA 1
ATOM 4880 C C . PRO A 1 631 ? 50.961 2.279 -18.292 1.00 24.81 631 PRO A C 1
ATOM 4882 O O . PRO A 1 631 ? 52.131 2.635 -18.163 1.00 24.81 631 PRO A O 1
ATOM 4885 N N . ILE A 1 632 ? 50.123 2.888 -19.136 1.00 27.61 632 ILE A N 1
ATOM 4886 C CA . ILE A 1 632 ? 50.451 4.139 -19.835 1.00 27.61 632 ILE A CA 1
ATOM 4887 C C . ILE A 1 632 ? 49.833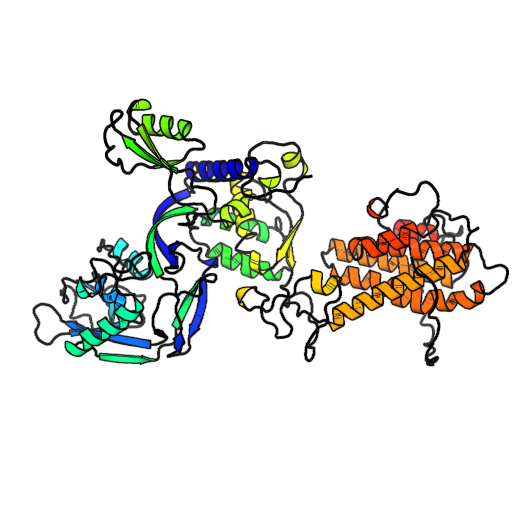 5.308 -19.062 1.00 27.61 632 ILE A C 1
ATOM 4889 O O . ILE A 1 632 ? 48.653 5.299 -18.714 1.00 27.61 632 ILE A O 1
ATOM 4893 N N . GLY A 1 633 ? 50.695 6.277 -18.754 1.00 24.39 633 GLY A N 1
ATOM 4894 C CA . GLY A 1 633 ? 50.487 7.379 -17.823 1.00 24.39 633 GLY A CA 1
ATOM 4895 C C . GLY A 1 633 ? 49.388 8.383 -18.175 1.00 24.39 633 GLY A C 1
ATOM 4896 O O . GLY A 1 633 ? 48.881 8.475 -19.290 1.00 24.39 633 GLY A O 1
ATOM 4897 N N . SER A 1 634 ? 49.047 9.158 -17.146 1.00 27.48 634 SER A N 1
ATOM 4898 C CA . SER A 1 634 ? 47.953 10.126 -17.087 1.00 27.48 634 SER A CA 1
ATOM 4899 C C . SER A 1 634 ? 47.907 11.127 -18.253 1.00 27.48 634 SER A C 1
ATOM 4901 O O . SER A 1 634 ? 48.849 11.879 -18.492 1.00 27.48 634 SER A O 1
ATOM 4903 N N . ALA A 1 635 ? 46.751 11.215 -18.915 1.00 25.73 635 ALA A N 1
ATOM 4904 C CA . ALA A 1 635 ? 46.434 12.280 -19.861 1.00 25.73 635 ALA A CA 1
ATOM 4905 C C . ALA A 1 635 ? 45.696 13.429 -19.143 1.00 25.73 635 ALA A C 1
ATOM 4907 O O . ALA A 1 635 ? 44.468 13.519 -19.156 1.00 25.73 635 ALA A O 1
ATOM 4908 N N . ARG A 1 636 ? 46.451 14.333 -18.503 1.00 29.55 636 ARG A N 1
ATOM 4909 C CA . ARG A 1 636 ? 45.980 15.688 -18.164 1.00 29.55 636 ARG A CA 1
ATOM 4910 C C . ARG A 1 636 ? 46.278 16.618 -19.337 1.00 29.55 636 ARG A C 1
ATOM 4912 O O . ARG A 1 636 ? 47.445 16.889 -19.591 1.00 29.55 636 ARG A O 1
ATOM 4919 N N . LYS A 1 637 ? 45.220 17.141 -19.965 1.00 27.67 637 LYS A N 1
ATOM 4920 C CA . LYS A 1 637 ? 45.078 18.462 -20.627 1.00 27.67 637 LYS A CA 1
ATOM 4921 C C . LYS A 1 637 ? 44.179 18.300 -21.845 1.00 27.67 637 LYS A C 1
ATOM 4923 O O . LYS A 1 637 ? 44.643 17.747 -22.817 1.00 27.67 637 LYS A O 1
ATOM 4928 N N . TRP A 1 638 ? 42.948 18.806 -21.767 1.00 25.05 638 TRP A N 1
ATOM 4929 C CA . TRP A 1 638 ? 42.211 19.503 -22.837 1.00 25.05 638 TRP A CA 1
ATOM 4930 C C . TRP A 1 638 ? 40.978 20.142 -22.169 1.00 25.05 638 TRP A C 1
ATOM 4932 O O . TRP A 1 638 ? 39.936 19.517 -22.001 1.00 25.05 638 TRP A O 1
ATOM 4942 N N . ARG A 1 639 ? 41.124 21.386 -21.695 1.00 27.86 639 ARG A N 1
ATOM 4943 C CA . ARG A 1 639 ? 40.016 22.280 -21.314 1.00 27.86 639 ARG A CA 1
ATOM 4944 C C . ARG A 1 639 ? 40.142 23.550 -22.153 1.00 27.86 639 ARG A C 1
ATOM 4946 O O . ARG A 1 639 ? 41.256 24.046 -22.301 1.00 27.86 639 ARG A O 1
ATOM 4953 N N . ARG A 1 640 ? 38.984 24.092 -22.559 1.00 28.09 640 ARG A N 1
ATOM 4954 C CA . ARG A 1 640 ? 38.717 25.237 -23.465 1.00 28.09 640 ARG A CA 1
ATOM 4955 C C . ARG A 1 640 ? 38.575 24.771 -24.919 1.00 28.09 640 ARG A C 1
ATOM 4957 O O . ARG A 1 640 ? 39.434 24.058 -25.403 1.00 28.09 640 ARG A O 1
ATOM 4964 N N . ARG A 1 641 ? 37.543 25.107 -25.687 1.00 26.97 641 ARG A N 1
ATOM 4965 C CA . ARG A 1 641 ? 36.347 25.967 -25.547 1.00 26.97 641 ARG A CA 1
ATOM 4966 C C . ARG A 1 641 ? 35.108 25.052 -25.684 1.00 26.97 641 ARG A C 1
ATOM 4968 O O . ARG A 1 641 ? 35.282 23.893 -26.028 1.00 26.97 641 ARG A O 1
ATOM 4975 N N . TRP A 1 642 ? 33.934 25.383 -25.166 1.00 30.22 642 TRP A N 1
ATOM 4976 C CA . TRP A 1 642 ? 32.854 26.107 -25.843 1.00 30.22 642 TRP A CA 1
ATOM 4977 C C . TRP A 1 642 ? 31.823 26.502 -24.763 1.00 30.22 642 TRP A C 1
ATOM 4979 O O . TRP A 1 642 ? 31.587 25.732 -23.830 1.00 30.22 642 TRP A O 1
ATOM 4989 N N . LYS A 1 643 ? 31.274 27.715 -24.865 1.00 26.17 643 LYS A N 1
ATOM 4990 C CA . LYS A 1 643 ? 30.045 28.174 -24.190 1.00 26.17 643 LYS A CA 1
ATOM 4991 C C . LYS A 1 643 ? 28.917 28.160 -25.249 1.00 26.17 643 LYS A C 1
ATOM 4993 O O . LYS A 1 643 ? 29.282 28.101 -26.422 1.00 26.17 643 LYS A O 1
ATOM 4998 N N . PRO A 1 644 ? 27.642 28.112 -24.816 1.00 37.94 644 PRO A N 1
ATOM 4999 C CA . PRO A 1 644 ? 26.547 27.378 -25.462 1.00 37.94 644 PRO A CA 1
ATOM 5000 C C . PRO A 1 644 ? 26.295 27.720 -26.925 1.00 37.94 644 PRO A C 1
ATOM 5002 O O . PRO A 1 644 ? 26.474 28.903 -27.291 1.00 37.94 644 PRO A O 1
#

Organism: Chrysolophus pictus (NCBI:txid9089)

InterPro domains:
  IPR002300 Aminoacyl-tRNA synthetase, class Ia [PF00133] (3-429)
  IPR002303 Valine-tRNA ligase [PR00986] (109-126)
  IPR002303 Valine-tRNA ligase [PR00986] (217-230)
  IPR002303 Valine-tRNA ligase [PR00986] (332-353)
  IPR002303 Valine-tRNA ligase [PR00986] (363-381)
  IPR002303 Valine-tRNA ligase [PTHR11946] (1-432)
  IPR009008 Valyl/Leucyl/Isoleucyl-tRNA synthetase, editing domain [G3DSA:3.90.740.10] (71-124)
  IPR009008 Valyl/Leucyl/Isoleucyl-tRNA synthetase, editing domain [SSF50677] (70-212)
  IPR009080 Aminoacyl-tRNA synthetase, class Ia, anticodon-binding [SSF47323] (460-600)
  IPR013155 Methionyl/Valyl/Leucyl/Isoleucyl-tRNA synthetase, anticodon-binding [PF08264] (493-600)
  IPR014729 Rossmann-like alpha/beta/alpha sandwich fold [G3DSA:3.40.50.620] (1-56)
  IPR014729 Rossmann-like alpha/beta/alpha sandwich fold [G3DSA:3.40.50.620] (186-412)
  IPR033705 Valyl tRNA synthetase, anticodon-binding domain [cd07962] (448-580)

pLDDT: mean 85.45, std 18.69, range [21.55, 98.81]

Nearest PDB structures (foldseek):
  1gax-assembly2_B  TM=8.693E-01  e=5.105E-43  Thermus thermophilus
  8c8v-assembly1_A  TM=8.127E-01  e=2.674E-36  Priestia megaterium NBRC 15308 = ATCC 14581
  8c8w-assembly1_A  TM=8.081E-01  e=1.170E-34  Priestia megaterium
  8c9g-assembly1_A  TM=7.689E-01  e=2.170E-35  Priestia megaterium
  8wnj-assembly1_A  TM=7.618E-01  e=3.202E-31  Helicobacter pylori